Protein AF-A0A1N7HJS5-F1 (afdb_monomer)

Nearest PDB structures (foldseek):
  2gft-assembly1_A  TM=9.242E-01  e=2.967E-30  Bacillus licheniformis
  1ur4-assembly2_B  TM=9.180E-01  e=1.503E-29  Bacillus licheniformis
  1hjq-assembly1_A  TM=8.710E-01  e=4.395E-27  Mycothermus thermophilus
  4bf7-assembly1_A  TM=8.801E-01  e=1.876E-24  Aspergillus nidulans FGSC A4
  6q3r-assembly2_B  TM=8.706E-01  e=2.515E-23  Aspergillus aculeatus

Radius of gyration: 27.73 Å; Cα contacts (8 Å, |Δi|>4): 1074; chains: 1; bounding box: 94×99×69 Å

pLDDT: mean 88.09, std 19.54, range [30.0, 98.94]

Solvent-accessible surface area (backbone atoms only — not comparable to full-atom values): 27443 Å² total; per-residue (Å²): 132,90,79,89,84,88,83,88,83,90,86,88,84,91,79,93,80,78,90,72,79,73,76,71,67,80,73,73,74,64,38,49,16,27,40,40,47,37,76,75,43,78,55,96,55,29,34,32,35,40,39,36,41,36,29,54,30,79,64,36,72,60,47,36,42,33,38,50,45,82,49,68,41,40,82,75,48,60,42,69,32,51,69,49,73,60,85,42,40,37,41,35,30,47,31,98,86,61,20,63,35,46,57,77,28,70,49,65,33,37,33,34,31,36,34,60,100,50,76,70,80,67,79,60,45,24,52,73,85,41,62,43,67,58,48,63,52,59,78,83,79,84,81,89,79,91,82,88,85,89,87,89,89,87,88,88,89,85,90,90,84,88,85,89,76,89,70,82,73,80,77,70,75,47,36,78,41,28,27,31,27,48,54,59,43,62,54,35,51,78,69,64,61,58,32,21,41,75,88,64,50,76,47,58,62,68,60,47,45,39,75,36,44,36,47,28,35,34,33,57,35,24,68,68,26,81,57,70,54,38,18,64,71,47,47,52,58,50,40,50,58,44,44,74,72,70,35,41,37,31,40,32,32,33,59,8,35,52,85,35,39,75,91,37,35,50,42,26,80,95,44,63,88,53,50,59,76,53,43,26,52,49,39,19,51,53,40,25,50,53,46,39,52,26,41,75,73,74,39,54,49,52,26,38,30,60,38,34,28,31,60,53,34,41,40,48,75,55,16,36,50,54,96,86,42,36,64,51,34,29,49,38,49,38,23,31,42,50,18,41,39,71,54,37,71,83,35,41,36,31,44,33,25,68,35,26,52,32,57,67,58,41,47,53,47,55,47,39,35,47,77,67,66,42,70,74,51,31,45,30,24,33,46,36,53,72,80,32,45,51,67,67,45,30,23,50,27,45,33,48,54,28,71,75,68,74,31,50,28,28,34,63,30,28,65,47,36,32,34,54,64,57,84,62,96,25,69,45,78,67,55,54,60,52,60,36,91,97,29,44,29,27,52,64,24,25,14,53,46,53,47,48,53,48,51,42,37,20,74,32,57,19,34,24,45,17,38,46,37,38,70,44,33,54,47,91,52,52,24,74,39,50,91,39,26,60,76,51,34,38,35,55,21,37,30,14,46,21,43,80,81,24,38,38,42,79,52,53,60,46,72,92

Foldseek 3Di:
DDDDDDDDDDDDDDDDDDPPPPPPDPPPPFQQWEKEWEFPADDAFKTKIKIKIFGQDAKWQWKKKKFFFPAQKAWDFKAQWDWDDDGRMIITIGDPPFGTAHNRGMDMIMTMITGDPDGDDTFWMAMPNHTRPVGYDYDDDDDDDDDDDDDDDDDDDDDDDDDDDDDDDPPAQAAPQAEAAAQLVLVCVVLVAWAAEQVRHTDDVLVNQVVQPHQAYEQEAADAFLLPGNHLVNCLVVLVVCVVVNHAYEYEYACHNADHACVDAAHHPVCNPPALVVLLVVLLVVLLVSQLSCVVVVSHHLEYEQHEQQLQAHHPDRGGQDPLQNQSRLSSLQSNVVSSCVSPVNYFYEYEHQALQDLVSLCSVVVSNVVVVRDGAEYEYADECLVRNDLVSSLVNLLCCCVVVVHAYEHAEYWAFQALDDLDPAAASDNDQPSDPPAGNRLQSRLVVQVSSLVSSSNSRHNYYYYYNLQDAWDQQCARGSVRSRPRTYNCNRGHQAYNSNYGSPSHHRDD

InterPro domains:
  IPR001919 Carbohydrate-binding type-2 domain [PF00553] (33-132)
  IPR001919 Carbohydrate-binding type-2 domain [PS51173] (26-135)
  IPR001919 Carbohydrate-binding type-2 domain [SM00637] (33-132)
  IPR008965 CBM2/CBM3, carbohydrate-binding domain superfamily [SSF49384] (29-134)
  IPR011683 Glycosyl hydrolase family 53 [PF07745] (178-506)
  IPR011683 Glycosyl hydrolase family 53 [PTHR34983] (174-508)
  IPR012291 CBM2, carbohydrate-binding domain superfamily [G3DSA:2.60.40.290] (27-135)
  IPR017853 Glycoside hydrolase superfamily [SSF51445] (176-510)

Sequence (512 aa):
MKRRSLALPLCAAVLLAGAGAVAASPASAASGCSVTYAVSSEWPGGFGANVTIDNLGDPITSWTLTWSYPAGQQVTQAWNATVTQSGLQVTATNAGYNGSVGTGGSVSFGFNGSWSGSNPVPTAFTLNGTPCTGGVSGPPSPTPSPSPSAVSPTPSPSPARPSPSPSPSPTGKRLTMLGADVSTLQRAADLGAKYYDASGAQRDPLDILKGIGANYVRLRIWNNPVSGYNNKAKVLQYARTVKAKGLKLLVDFHYSDTWADPGKQYKPAAWASHGIGQLQTDVYNYTYDVCSSLKAQGTTPDSVQIGNEINVGMLWNDGKVVDNDFTNLSLLLKAGYNATKACNSGTQVIIHTADADSDANARWFYDGIRAKGVPWDITGLSYYCYWHGTMSTMAGVVADMKSRYGKDVILAETAYPYTTANADGTPNVISSSQPCSGYQATPAGQGANFTAVQNTARDAGAIGVFYWEPTWYAVPGNGWDPADINGSGDGWDNQAIFDRNGRLNPNVRWTP

Secondary structure (DSSP, 8-state):
----------------------------PPP-EEEEEEEEEEETTEEEEEEEEEE-SS-BSS-EEEEE-SS--EEEEEESEEEEEETTEEEEEE-TTS--B-TT-EEEEEEEEE-SS--PPP--EEETTEEP-S-EE-PPPPPPPPPPPP----------------PPP-------EEEEE-TTHHHHHHTT---B-TTS-B--HHHHHHHTT--EEEEEE-SS-TTS-SSHHHHHHHHHHHHHTT-EEEEEE--SSS--BTTB-BPPGGGTT--HHHHHHHHHHHHHHHHHHHHHTT---SEEEESSS-TTBSSBTTTB-BTTB-HHHHHHHHHHHHHHHHH-TTSEEEEEES-TT-HHHHHHHHHHHHHTT---SEEEEE--TTTS--HHHHHHHHHHHHHHH--EEEEEEE---S-SS-SSSSPPS---S-SBTTB-SSHHHHHHHHHHHHHHHHHHT-SEEEEE-TT----TT--S-TTSTTTS--TTGGGSSB-TTSBB-TT-----

Organism: NCBI:txid58117

Mean predicted aligned error: 14.7 Å

Structure (mmCIF, N/CA/C/O backbone):
data_AF-A0A1N7HJS5-F1
#
_entry.id   AF-A0A1N7HJS5-F1
#
loop_
_atom_site.group_PDB
_atom_site.id
_atom_site.type_symbol
_atom_site.label_atom_id
_atom_site.label_alt_id
_atom_site.label_comp_id
_atom_site.label_asym_id
_atom_site.label_entity_id
_atom_site.label_seq_id
_atom_site.pdbx_PDB_ins_code
_atom_site.Cartn_x
_atom_site.Cartn_y
_atom_site.Cartn_z
_atom_site.occupancy
_atom_site.B_iso_or_equiv
_atom_site.auth_seq_id
_atom_site.auth_comp_id
_atom_site.auth_asym_id
_atom_site.auth_atom_id
_atom_site.pdbx_PDB_model_num
ATOM 1 N N . MET A 1 1 ? -53.936 39.258 -39.320 1.00 35.69 1 MET A N 1
ATOM 2 C CA . MET A 1 1 ? -53.372 39.540 -40.661 1.00 35.69 1 MET A CA 1
ATOM 3 C C . MET A 1 1 ? -52.004 40.199 -40.493 1.00 35.69 1 MET A C 1
ATOM 5 O O . MET A 1 1 ? -51.911 41.079 -39.656 1.00 35.69 1 MET A O 1
ATOM 9 N N . LYS A 1 2 ? -50.986 39.704 -41.226 1.00 37.03 2 LYS A N 1
ATOM 10 C CA . LYS A 1 2 ? -49.783 40.372 -41.807 1.00 37.03 2 LYS A CA 1
ATOM 11 C C . LYS A 1 2 ? -49.481 41.808 -41.309 1.00 37.03 2 LYS A C 1
ATOM 13 O O . LYS A 1 2 ? -50.384 42.621 -41.329 1.00 37.03 2 LYS A O 1
ATOM 18 N N . ARG A 1 3 ? -48.263 42.283 -41.023 1.00 37.56 3 ARG A N 1
ATOM 19 C CA . ARG A 1 3 ? -46.878 42.001 -41.468 1.00 37.56 3 ARG A CA 1
ATOM 20 C C . ARG A 1 3 ? -45.988 42.969 -40.640 1.00 37.56 3 ARG A C 1
ATOM 22 O O . ARG A 1 3 ? -46.423 44.076 -40.370 1.00 37.56 3 ARG A O 1
ATOM 29 N N . ARG A 1 4 ? -44.847 42.527 -40.103 1.00 41.66 4 ARG A N 1
ATOM 30 C CA . ARG A 1 4 ? -43.474 42.863 -40.557 1.00 41.66 4 ARG A CA 1
ATOM 31 C C . ARG A 1 4 ? -43.069 44.358 -40.578 1.00 41.66 4 ARG A C 1
ATOM 33 O O . ARG A 1 4 ? -43.544 45.102 -41.423 1.00 41.66 4 ARG A O 1
ATOM 40 N N . SER A 1 5 ? -42.015 44.633 -39.794 1.00 39.75 5 SER A N 1
ATOM 41 C CA . SER A 1 5 ? -40.735 45.257 -40.202 1.00 39.75 5 SER A CA 1
ATOM 42 C C . SER A 1 5 ? -40.425 46.721 -39.844 1.00 39.75 5 SER A C 1
ATOM 44 O O . SER A 1 5 ? -41.084 47.633 -40.314 1.00 39.75 5 SER A O 1
ATOM 46 N N . LEU A 1 6 ? -39.288 46.841 -39.131 1.00 43.25 6 LEU A N 1
ATOM 47 C CA . LEU A 1 6 ? -38.184 47.821 -39.200 1.00 43.25 6 LEU A CA 1
ATOM 48 C C . LEU A 1 6 ? -38.475 49.332 -39.141 1.00 43.25 6 LEU A C 1
ATOM 50 O O . LEU A 1 6 ? -39.071 49.881 -40.056 1.00 43.25 6 LEU A O 1
ATOM 54 N N . ALA A 1 7 ? -37.827 50.020 -38.190 1.00 38.56 7 ALA A N 1
ATOM 55 C CA . ALA A 1 7 ? -36.654 50.881 -38.444 1.00 38.56 7 ALA A CA 1
ATOM 56 C C . ALA A 1 7 ? -36.236 51.647 -37.166 1.00 38.56 7 ALA A C 1
ATOM 58 O O . ALA A 1 7 ? -37.080 52.176 -36.450 1.00 38.56 7 ALA A O 1
ATOM 59 N N . LEU A 1 8 ? -34.926 51.715 -36.906 1.00 41.25 8 LEU A N 1
ATOM 60 C CA . LEU A 1 8 ? -34.287 52.714 -36.032 1.00 41.25 8 LEU A CA 1
ATOM 61 C C . LEU A 1 8 ? -34.272 54.082 -36.753 1.00 41.25 8 LEU A C 1
ATOM 63 O O . LEU A 1 8 ? -34.197 54.085 -37.985 1.00 41.25 8 LEU A O 1
ATOM 67 N N . PRO A 1 9 ? -34.277 55.228 -36.036 1.00 50.03 9 PRO A N 1
ATOM 68 C CA . PRO A 1 9 ? -32.987 55.868 -35.730 1.00 50.03 9 PRO A CA 1
ATOM 69 C C . PRO A 1 9 ? -32.887 56.670 -34.408 1.00 50.03 9 PRO A C 1
ATOM 71 O O . PRO A 1 9 ? -33.843 57.246 -33.904 1.00 50.03 9 PRO A O 1
ATOM 74 N N . LEU A 1 10 ? -31.650 56.677 -33.900 1.00 42.19 10 LEU A N 1
ATOM 75 C CA . LEU A 1 10 ? -30.873 57.733 -33.227 1.00 42.19 10 LEU A CA 1
ATOM 76 C C . LEU A 1 10 ? -31.572 59.059 -32.826 1.00 42.19 10 LEU A C 1
ATOM 78 O O . LEU A 1 10 ? -32.040 59.785 -33.696 1.00 42.19 10 LEU A O 1
ATOM 82 N N . CYS A 1 11 ? -31.474 59.449 -31.544 1.00 36.16 11 CYS A N 1
ATOM 83 C CA . CYS A 1 11 ? -30.924 60.750 -31.107 1.00 36.16 11 CYS A CA 1
ATOM 84 C C . CYS A 1 11 ? -30.867 60.883 -29.572 1.00 36.16 11 CYS A C 1
ATOM 86 O O . CYS A 1 11 ? -31.701 60.358 -28.841 1.00 36.16 11 CYS A O 1
ATOM 88 N N . ALA A 1 12 ? -29.823 61.572 -29.117 1.00 39.62 12 ALA A N 1
ATOM 89 C CA . ALA A 1 12 ? -29.334 61.677 -27.750 1.00 39.62 12 ALA A CA 1
ATOM 90 C C . ALA A 1 12 ? -30.138 62.626 -26.843 1.00 39.62 12 ALA A C 1
ATOM 92 O O . ALA A 1 12 ? -30.645 63.643 -27.306 1.00 39.62 12 ALA A O 1
ATOM 93 N N . ALA A 1 13 ? -30.110 62.370 -25.531 1.00 38.28 13 ALA A N 1
ATOM 94 C CA . ALA A 1 13 ? -30.158 63.417 -24.509 1.00 38.28 13 ALA A CA 1
ATOM 95 C C . ALA A 1 13 ? -29.511 62.918 -23.207 1.00 38.28 13 ALA A C 1
ATOM 97 O O . ALA A 1 13 ? -29.964 61.962 -22.582 1.00 38.28 13 ALA A O 1
ATOM 98 N N . VAL A 1 14 ? -28.419 63.582 -22.838 1.00 43.09 14 VAL A N 1
ATOM 99 C CA . VAL A 1 14 ? -27.674 63.436 -21.587 1.00 43.09 14 VAL A CA 1
ATOM 100 C C . VAL A 1 14 ? -28.435 64.167 -20.478 1.00 43.09 14 VAL A C 1
ATOM 102 O O . VAL A 1 14 ? -28.758 65.341 -20.636 1.00 43.09 14 VAL A O 1
ATOM 105 N N . LEU A 1 15 ? -28.661 63.505 -19.341 1.00 39.53 15 LEU A N 1
ATOM 106 C CA . LEU A 1 15 ? -28.997 64.148 -18.069 1.00 39.53 15 LEU A CA 1
ATOM 107 C C . LEU A 1 15 ? -27.988 63.681 -17.016 1.00 39.53 15 LEU A C 1
ATOM 109 O O . LEU A 1 15 ? -27.919 62.501 -16.679 1.00 39.53 15 LEU A O 1
ATOM 113 N N . LEU A 1 16 ? -27.175 64.631 -16.547 1.00 42.41 16 LEU A N 1
ATOM 114 C CA . LEU A 1 16 ? -26.242 64.467 -15.439 1.00 42.41 16 LEU A CA 1
ATOM 115 C C . LEU A 1 16 ? -27.006 64.251 -14.127 1.00 42.41 16 LEU A C 1
ATOM 117 O O . LEU A 1 16 ? -27.816 65.093 -13.744 1.00 42.41 16 LEU A O 1
ATOM 121 N N . ALA A 1 17 ? -26.656 63.199 -13.388 1.00 40.28 17 ALA A N 1
ATOM 122 C CA . ALA A 1 17 ? -26.934 63.101 -11.961 1.00 40.28 17 ALA A CA 1
ATOM 123 C C . ALA A 1 17 ? -25.809 62.328 -11.247 1.00 40.28 17 ALA A C 1
ATOM 125 O O . ALA A 1 17 ? -25.639 61.131 -11.446 1.00 40.28 17 ALA A O 1
ATOM 126 N N . GLY A 1 18 ? -25.057 63.048 -10.407 1.00 40.94 18 GLY A N 1
ATOM 127 C CA . GLY A 1 18 ? -24.428 62.519 -9.193 1.00 40.94 18 GLY A CA 1
ATOM 128 C C . GLY A 1 18 ? -23.206 61.611 -9.340 1.00 40.94 18 GLY A C 1
ATOM 129 O O . GLY A 1 18 ? -23.278 60.435 -9.003 1.00 40.94 18 GLY A O 1
ATOM 130 N N . ALA A 1 19 ? -22.041 62.170 -9.677 1.00 40.31 19 ALA A N 1
ATOM 131 C CA . ALA A 1 19 ? -20.768 61.551 -9.300 1.00 40.31 19 ALA A CA 1
ATOM 132 C C . ALA A 1 19 ? -20.481 61.839 -7.814 1.00 40.31 19 ALA A C 1
ATOM 134 O O . ALA A 1 19 ? -19.679 62.703 -7.467 1.00 40.31 19 ALA A O 1
ATOM 135 N N . GLY A 1 20 ? -21.176 61.130 -6.924 1.00 39.06 20 GLY A N 1
ATOM 136 C CA . GLY A 1 20 ? -20.681 60.923 -5.570 1.00 39.06 20 GLY A CA 1
ATOM 137 C C . GLY A 1 20 ? -19.520 59.945 -5.662 1.00 39.06 20 GLY A C 1
ATOM 138 O O . GLY A 1 20 ? -19.738 58.756 -5.877 1.00 39.06 20 GLY A O 1
ATOM 139 N N . ALA A 1 21 ? -18.288 60.440 -5.548 1.00 40.47 21 ALA A N 1
ATOM 140 C CA . ALA A 1 21 ? -17.134 59.582 -5.346 1.00 40.47 21 ALA A CA 1
ATOM 141 C C . ALA A 1 21 ? -17.286 58.911 -3.975 1.00 40.47 21 ALA A C 1
ATOM 143 O O . ALA A 1 21 ? -16.853 59.436 -2.951 1.00 40.47 21 ALA A O 1
ATOM 144 N N . VAL A 1 22 ? -17.926 57.742 -3.947 1.00 37.72 22 VAL A N 1
ATOM 145 C CA . VAL A 1 22 ? -17.601 56.737 -2.943 1.00 37.72 22 VAL A CA 1
ATOM 146 C C . VAL A 1 22 ? -16.125 56.445 -3.156 1.00 37.72 22 VAL A C 1
ATOM 148 O O . VAL A 1 22 ? -15.743 55.812 -4.138 1.00 37.72 22 VAL A O 1
ATOM 151 N N . ALA A 1 23 ? -15.285 56.979 -2.272 1.00 38.28 23 ALA A N 1
ATOM 152 C CA . ALA A 1 23 ? -13.954 56.445 -2.088 1.00 38.28 23 ALA A CA 1
ATOM 153 C C . ALA A 1 23 ? -14.161 54.971 -1.743 1.00 38.28 23 ALA A C 1
ATOM 155 O O . ALA A 1 23 ? -14.553 54.639 -0.623 1.00 38.28 23 ALA A O 1
ATOM 156 N N . ALA A 1 24 ? -13.998 54.097 -2.738 1.00 35.41 24 ALA A N 1
ATOM 157 C CA . ALA A 1 24 ? -13.849 52.686 -2.477 1.00 35.41 24 ALA A CA 1
ATOM 158 C C . ALA A 1 24 ? -12.693 52.597 -1.485 1.00 35.41 24 ALA A C 1
ATOM 160 O O . ALA A 1 24 ? -11.570 53.009 -1.790 1.00 35.41 24 ALA A O 1
ATOM 161 N N . SER A 1 25 ? -12.983 52.134 -0.269 1.00 33.34 25 SER A N 1
ATOM 162 C CA . SER A 1 25 ? -11.935 51.624 0.604 1.00 33.34 25 SER A CA 1
ATOM 163 C C . SER A 1 25 ? -11.061 50.708 -0.254 1.00 33.34 25 SER A C 1
ATOM 165 O O . SER A 1 25 ? -11.628 50.010 -1.105 1.00 33.34 25 SER A O 1
ATOM 167 N N . PRO A 1 26 ? -9.722 50.718 -0.113 1.00 32.84 26 PRO A N 1
ATOM 168 C CA . PRO A 1 26 ? -8.912 49.741 -0.821 1.00 32.84 26 PRO A CA 1
ATOM 169 C C . PRO A 1 26 ? -9.547 48.385 -0.532 1.00 32.84 26 PRO A C 1
ATOM 171 O O . PRO A 1 26 ? -9.715 48.022 0.633 1.00 32.84 26 PRO A O 1
ATOM 174 N N . ALA A 1 27 ? -10.018 47.707 -1.581 1.00 33.16 27 ALA A N 1
ATOM 175 C CA . ALA A 1 27 ? -10.440 46.332 -1.444 1.00 33.16 27 ALA A CA 1
ATOM 176 C C . ALA A 1 27 ? -9.226 45.637 -0.837 1.00 33.16 27 ALA A C 1
ATOM 178 O O . ALA A 1 27 ? -8.164 45.630 -1.462 1.00 33.16 27 ALA A O 1
ATOM 179 N N . SER A 1 28 ? -9.335 45.176 0.413 1.00 38.41 28 SER A N 1
ATOM 180 C CA . SER A 1 28 ? -8.320 44.303 0.985 1.00 38.41 28 SER A CA 1
ATOM 181 C C . SER A 1 28 ? -8.108 43.219 -0.053 1.00 38.41 28 SER A C 1
ATOM 183 O O . SER A 1 28 ? -9.059 42.506 -0.375 1.00 38.41 28 SER A O 1
ATOM 185 N N . ALA A 1 29 ? -6.917 43.180 -0.657 1.00 39.22 29 ALA A N 1
ATOM 186 C CA . ALA A 1 29 ? -6.579 42.136 -1.603 1.00 39.22 29 ALA A CA 1
ATOM 187 C C . ALA A 1 29 ? -6.913 40.820 -0.902 1.00 39.22 29 ALA A C 1
ATOM 189 O O . ALA A 1 29 ? -6.417 40.580 0.205 1.00 39.22 29 ALA A O 1
ATOM 190 N N . ALA A 1 30 ? -7.835 40.046 -1.480 1.00 46.09 30 ALA A N 1
ATOM 191 C CA . ALA A 1 30 ? -8.170 38.734 -0.957 1.00 46.09 30 ALA A CA 1
ATOM 192 C C . ALA A 1 30 ? -6.853 37.985 -0.747 1.00 46.09 30 ALA A C 1
ATOM 194 O O . ALA A 1 30 ? -5.953 38.078 -1.587 1.00 46.09 30 ALA A O 1
ATOM 195 N N . SER A 1 31 ? -6.702 37.346 0.413 1.00 58.06 31 SER A N 1
ATOM 196 C CA . SER A 1 31 ? -5.483 36.637 0.782 1.00 58.06 31 SER A CA 1
ATOM 197 C C . SER A 1 31 ? -5.066 35.756 -0.394 1.00 58.06 31 SER A C 1
ATOM 199 O O . SER A 1 31 ? -5.843 34.907 -0.806 1.00 58.06 31 SER A O 1
ATOM 201 N N . GLY A 1 32 ? -3.892 35.979 -0.991 1.00 74.12 32 GLY A N 1
ATOM 202 C CA . GLY A 1 32 ? -3.521 35.236 -2.205 1.00 74.12 32 GLY A CA 1
ATOM 203 C C . GLY A 1 32 ? -3.331 33.743 -1.921 1.00 74.12 32 GLY A C 1
ATOM 204 O O . GLY A 1 32 ? -3.693 32.887 -2.721 1.00 74.12 32 GLY A O 1
ATOM 205 N N . CYS A 1 33 ? -2.786 33.434 -0.744 1.00 89.19 33 CYS A N 1
ATOM 206 C CA . CYS A 1 33 ? -2.496 32.086 -0.271 1.00 89.19 33 CYS A CA 1
ATOM 207 C C . CYS A 1 33 ? -2.129 32.085 1.215 1.00 89.19 33 CYS A C 1
ATOM 209 O O . CYS A 1 33 ? -1.743 33.121 1.769 1.00 89.19 33 CYS A O 1
ATOM 211 N N . SER A 1 34 ? -2.206 30.908 1.831 1.00 91.69 34 SER A N 1
ATOM 212 C CA . SER A 1 34 ? -1.539 30.563 3.091 1.00 91.69 34 SER A CA 1
ATOM 213 C C . SER A 1 34 ? -0.504 29.470 2.821 1.00 91.69 34 SER A C 1
ATOM 215 O O . SER A 1 34 ? -0.711 28.639 1.935 1.00 91.69 34 SER A O 1
ATOM 217 N N . VAL A 1 35 ? 0.621 29.482 3.543 1.00 94.19 35 VAL A N 1
ATOM 218 C CA . VAL A 1 35 ? 1.664 28.455 3.396 1.00 94.19 35 VAL A CA 1
ATOM 219 C C . VAL A 1 35 ? 2.022 27.872 4.750 1.00 94.19 35 VAL A C 1
ATOM 221 O O . VAL A 1 35 ? 2.467 28.577 5.654 1.00 94.19 35 VAL A O 1
ATOM 224 N N . THR A 1 36 ? 1.899 26.557 4.868 1.00 92.25 36 THR A N 1
ATOM 225 C CA . THR A 1 36 ? 2.429 25.809 6.007 1.00 92.25 36 THR A CA 1
ATOM 226 C C . THR A 1 36 ? 3.752 25.184 5.602 1.00 92.25 36 THR A C 1
ATOM 228 O O . THR A 1 36 ? 3.788 24.394 4.663 1.00 92.25 36 THR A O 1
ATOM 231 N N . TYR A 1 37 ? 4.828 25.519 6.314 1.00 92.94 37 TYR A N 1
ATOM 232 C CA . TYR A 1 37 ? 6.147 24.917 6.128 1.00 92.94 37 TYR A CA 1
ATOM 233 C C . TYR A 1 37 ? 6.520 24.177 7.409 1.00 92.94 37 TYR A C 1
ATOM 235 O O . TYR A 1 37 ? 6.749 24.791 8.452 1.00 92.94 37 TYR A O 1
ATOM 243 N N . ALA A 1 38 ? 6.599 22.854 7.334 1.00 88.50 38 ALA A N 1
ATOM 244 C CA . ALA A 1 38 ? 6.913 22.005 8.473 1.00 88.50 38 ALA A CA 1
ATOM 245 C C . ALA A 1 38 ? 8.212 21.245 8.215 1.00 88.50 38 ALA A C 1
ATOM 247 O O . ALA A 1 38 ? 8.280 20.442 7.288 1.00 88.50 38 ALA A O 1
ATOM 248 N N . VAL A 1 39 ? 9.226 21.459 9.058 1.00 90.56 39 VAL A N 1
ATOM 249 C CA . VAL A 1 39 ? 10.395 20.572 9.110 1.00 90.56 39 VAL A CA 1
ATOM 250 C C . VAL A 1 39 ? 9.928 19.256 9.731 1.00 90.56 39 VAL A C 1
ATOM 252 O O . VAL A 1 39 ? 9.672 19.187 10.930 1.00 90.56 39 VAL A O 1
ATOM 255 N N . SER A 1 40 ? 9.741 18.232 8.900 1.00 83.31 40 SER A N 1
ATOM 256 C CA . SER A 1 40 ? 9.214 16.925 9.309 1.00 83.31 40 SER A CA 1
ATOM 257 C C . SER A 1 40 ? 10.263 16.062 10.007 1.00 83.31 40 SER A C 1
ATOM 259 O O . SER A 1 40 ? 9.923 15.179 10.786 1.00 83.31 40 SER A O 1
ATOM 261 N N . SER A 1 41 ? 11.541 16.320 9.732 1.00 79.31 41 SER A N 1
ATOM 262 C CA . SER A 1 41 ? 12.684 15.608 10.307 1.00 79.31 41 SER A CA 1
ATOM 263 C C . SER A 1 41 ? 13.942 16.466 10.189 1.00 79.31 41 SER A C 1
ATOM 265 O O . SER A 1 41 ? 14.122 17.129 9.172 1.00 79.31 41 SER A O 1
ATOM 267 N N . GLU A 1 42 ? 14.840 16.431 11.172 1.00 84.56 42 GLU A N 1
ATOM 268 C CA . GLU A 1 42 ? 16.122 17.148 11.137 1.00 84.56 42 GLU A CA 1
ATOM 269 C C . GLU A 1 42 ? 17.238 16.256 11.704 1.00 84.56 42 GLU A C 1
ATOM 271 O O . GLU A 1 42 ? 17.033 15.527 12.673 1.00 84.56 42 GLU A O 1
ATOM 276 N N . TRP A 1 43 ? 18.416 16.287 11.083 1.00 87.44 43 TRP A N 1
ATOM 277 C CA . TRP A 1 43 ? 19.612 15.541 11.481 1.00 87.44 43 TRP A CA 1
ATOM 278 C C . TRP A 1 43 ? 20.870 16.400 11.268 1.00 87.44 43 TRP A C 1
ATOM 280 O O . TRP A 1 43 ? 20.797 17.462 10.644 1.00 87.44 43 TRP A O 1
ATOM 290 N N . PRO A 1 44 ? 22.053 15.986 11.765 1.00 89.38 44 PRO A N 1
ATOM 291 C CA . PRO A 1 44 ? 23.278 16.750 11.550 1.00 89.38 44 PRO A CA 1
ATOM 292 C C . PRO A 1 44 ? 23.556 16.974 10.058 1.00 89.38 44 PRO A C 1
ATOM 294 O O . PRO A 1 44 ? 23.843 16.033 9.319 1.00 89.38 44 PRO A O 1
ATOM 297 N N . GLY A 1 45 ? 23.464 18.232 9.624 1.00 86.12 45 GLY A N 1
ATOM 298 C CA . GLY A 1 45 ? 23.722 18.642 8.245 1.00 86.12 45 GLY A CA 1
ATOM 299 C C . GLY A 1 45 ? 22.549 18.479 7.274 1.00 86.12 45 GLY A C 1
ATOM 300 O O . GLY A 1 45 ? 22.717 18.803 6.098 1.00 86.12 45 GLY A O 1
ATOM 301 N N . GLY A 1 46 ? 21.372 18.019 7.713 1.00 90.62 46 GLY A N 1
ATOM 302 C CA . GLY A 1 46 ? 20.218 17.883 6.825 1.00 90.62 46 GLY A CA 1
ATOM 303 C C . GLY A 1 46 ? 18.858 17.845 7.503 1.00 90.62 46 GLY A C 1
ATOM 304 O O . GLY A 1 46 ? 18.739 17.838 8.725 1.00 90.62 46 GLY A O 1
ATOM 305 N N . PHE A 1 47 ? 17.820 17.915 6.683 1.00 95.69 47 PHE A N 1
ATOM 306 C CA . PHE A 1 47 ? 16.436 17.975 7.120 1.00 95.69 47 PHE A CA 1
ATOM 307 C C . PHE A 1 47 ? 15.485 17.534 6.005 1.00 95.69 47 PHE A C 1
ATOM 309 O O . PHE A 1 47 ? 15.828 17.584 4.826 1.00 95.69 47 PHE A O 1
ATOM 316 N N . GLY A 1 48 ? 14.282 17.131 6.393 1.00 93.31 48 GLY A N 1
ATOM 317 C CA . GLY A 1 48 ? 13.130 16.940 5.520 1.00 93.31 48 GLY A CA 1
ATOM 318 C C . GLY A 1 48 ? 12.074 17.990 5.852 1.00 93.31 48 GLY A C 1
ATOM 319 O O . GLY A 1 48 ? 11.897 18.334 7.024 1.00 93.31 48 GLY A O 1
ATOM 320 N N . ALA A 1 49 ? 11.398 18.524 4.839 1.00 94.69 49 ALA A N 1
ATOM 321 C CA . ALA A 1 49 ? 10.328 19.494 5.005 1.00 94.69 49 ALA A CA 1
ATOM 322 C C . ALA A 1 49 ? 9.124 19.169 4.117 1.00 94.69 49 ALA A C 1
ATOM 324 O O . ALA A 1 49 ? 9.273 18.774 2.961 1.00 94.69 49 ALA A O 1
ATOM 325 N N . ASN A 1 50 ? 7.932 19.397 4.662 1.00 93.62 50 ASN A N 1
ATOM 326 C CA . ASN A 1 50 ? 6.665 19.368 3.945 1.00 93.62 50 ASN A CA 1
ATOM 327 C C . ASN A 1 50 ? 6.118 20.791 3.835 1.00 93.62 50 ASN A C 1
ATOM 329 O O . ASN A 1 50 ? 6.100 21.539 4.816 1.00 93.62 50 ASN A O 1
ATOM 333 N N . VAL A 1 51 ? 5.656 21.148 2.642 1.00 97.12 51 VAL A N 1
ATOM 334 C CA . VAL A 1 51 ? 5.079 22.452 2.329 1.00 97.12 51 VAL A CA 1
ATOM 335 C C . VAL A 1 51 ? 3.663 22.254 1.813 1.00 97.12 51 VAL A C 1
ATOM 337 O O . VAL A 1 51 ? 3.454 21.535 0.839 1.00 97.12 51 VAL A O 1
ATOM 340 N N . THR A 1 52 ? 2.699 22.916 2.444 1.00 95.62 52 THR A N 1
ATOM 341 C CA . THR A 1 52 ? 1.302 22.971 1.995 1.00 95.62 52 THR A CA 1
ATOM 342 C C . THR A 1 52 ? 0.964 24.396 1.594 1.00 95.62 52 THR A C 1
ATOM 344 O O . THR A 1 52 ? 1.236 25.329 2.346 1.00 95.62 52 THR A O 1
ATOM 347 N N . ILE A 1 53 ? 0.373 24.550 0.415 1.00 96.62 53 ILE A N 1
ATOM 348 C CA . ILE A 1 53 ? -0.137 25.804 -0.129 1.00 96.62 53 ILE A CA 1
ATOM 349 C C . ILE A 1 53 ? -1.658 25.722 -0.088 1.00 96.62 53 ILE A C 1
ATOM 351 O O . ILE A 1 53 ? -2.236 24.881 -0.774 1.00 96.62 53 ILE A O 1
ATOM 355 N N . ASP A 1 54 ? -2.299 26.610 0.662 1.00 91.50 54 ASP A N 1
ATOM 356 C CA . ASP A 1 54 ? -3.746 26.806 0.615 1.00 91.50 54 ASP A CA 1
ATOM 357 C C . ASP A 1 54 ? -4.039 27.997 -0.301 1.00 91.50 54 ASP A C 1
ATOM 359 O O . ASP A 1 54 ? -3.611 29.123 -0.025 1.00 91.50 54 ASP A O 1
ATOM 363 N N . ASN A 1 55 ? -4.747 27.765 -1.408 1.00 92.81 55 ASN A N 1
ATOM 364 C CA . ASN A 1 55 ? -5.152 28.826 -2.321 1.00 92.81 55 ASN A CA 1
ATOM 365 C C . ASN A 1 55 ? -6.355 29.567 -1.734 1.00 92.81 55 ASN A C 1
ATOM 367 O O . ASN A 1 55 ? -7.456 29.028 -1.670 1.00 92.81 55 ASN A O 1
ATOM 371 N N . LEU A 1 56 ? -6.152 30.812 -1.318 1.00 88.94 56 LEU A N 1
ATOM 372 C CA . LEU A 1 56 ? -7.206 31.650 -0.743 1.00 88.94 56 LEU A CA 1
ATOM 373 C C . LEU A 1 56 ? -7.762 32.669 -1.760 1.00 88.94 56 LEU A C 1
ATOM 375 O O . LEU A 1 56 ? -8.732 33.364 -1.455 1.00 88.94 56 LEU A O 1
ATOM 379 N N . GLY A 1 57 ? -7.172 32.728 -2.960 1.00 85.44 57 GLY A N 1
ATOM 380 C CA . GLY A 1 57 ? -7.582 33.589 -4.066 1.00 85.44 57 GLY A CA 1
ATOM 381 C C . GLY A 1 57 ? -8.352 32.846 -5.161 1.00 85.44 57 GLY A C 1
ATOM 382 O O . GLY A 1 57 ? -8.957 31.796 -4.929 1.00 85.44 57 GLY A O 1
ATOM 383 N N . ASP A 1 58 ? -8.340 33.403 -6.373 1.00 87.69 58 ASP A N 1
ATOM 384 C CA . ASP A 1 58 ? -8.989 32.802 -7.543 1.00 87.69 58 ASP A CA 1
ATOM 385 C C . ASP A 1 58 ? -8.409 31.410 -7.868 1.00 87.69 58 ASP A C 1
ATOM 387 O O . ASP A 1 58 ? -7.236 31.143 -7.583 1.00 87.69 58 ASP A O 1
ATOM 391 N N . PRO A 1 59 ? -9.189 30.501 -8.484 1.00 88.56 59 PRO A N 1
ATOM 392 C CA . PRO A 1 59 ? -8.688 29.198 -8.905 1.00 88.56 59 PRO A CA 1
ATOM 393 C C . PRO A 1 59 ? -7.475 29.335 -9.832 1.00 88.56 59 PRO A C 1
ATOM 395 O O . PRO A 1 59 ? -7.505 30.091 -10.802 1.00 88.56 59 PRO A O 1
ATOM 398 N N . ILE A 1 60 ? -6.427 28.558 -9.568 1.00 92.44 60 ILE A N 1
ATOM 399 C CA . ILE A 1 60 ? -5.210 28.517 -10.387 1.00 92.44 60 ILE A CA 1
ATOM 400 C C . ILE A 1 60 ? -5.108 27.175 -11.108 1.00 92.44 60 ILE A C 1
ATOM 402 O O . ILE A 1 60 ? -5.514 26.149 -10.572 1.00 92.44 60 ILE A O 1
ATOM 406 N N . THR A 1 61 ? -4.561 27.172 -12.324 1.00 91.06 61 THR A N 1
ATOM 407 C CA . THR A 1 61 ? -4.328 25.954 -13.131 1.00 91.06 61 THR A CA 1
ATOM 408 C C . THR A 1 61 ? -2.883 25.455 -13.060 1.00 91.06 61 THR A C 1
ATOM 410 O O . THR A 1 61 ? -2.584 24.340 -13.482 1.00 91.06 61 THR A O 1
ATOM 413 N N . SER A 1 62 ? -1.986 26.291 -12.539 1.00 91.88 62 SER A N 1
ATOM 414 C CA . SER A 1 62 ? -0.582 26.000 -12.257 1.00 91.88 62 SER A CA 1
ATOM 415 C C . SER A 1 62 ? -0.125 26.844 -11.074 1.00 91.88 62 SER A C 1
ATOM 417 O O . SER A 1 62 ? -0.644 27.946 -10.855 1.00 91.88 62 SER A O 1
ATOM 419 N N . TRP A 1 63 ? 0.894 26.380 -10.359 1.00 96.62 63 TRP A N 1
ATOM 420 C CA . TRP A 1 63 ? 1.469 27.130 -9.251 1.00 96.62 63 TRP A CA 1
ATOM 421 C C . TRP A 1 63 ? 2.993 27.131 -9.283 1.00 96.62 63 TRP A C 1
ATOM 423 O O . TRP A 1 63 ? 3.644 26.140 -9.610 1.00 96.62 63 TRP A O 1
ATOM 433 N N . THR A 1 64 ? 3.539 28.279 -8.899 1.00 97.56 64 THR A N 1
ATOM 434 C CA . THR A 1 64 ? 4.950 28.514 -8.621 1.00 97.56 64 THR A CA 1
ATOM 435 C C . THR A 1 64 ? 5.043 29.132 -7.235 1.00 97.56 64 THR A C 1
ATOM 437 O O . THR A 1 64 ? 4.586 30.258 -7.037 1.00 97.56 64 THR A O 1
ATOM 440 N N . LEU A 1 65 ? 5.618 28.414 -6.277 1.00 97.94 65 LEU A N 1
ATOM 441 C CA . LEU A 1 65 ? 5.900 28.920 -4.941 1.00 97.94 65 LEU A CA 1
ATOM 442 C C . LEU A 1 65 ? 7.368 29.333 -4.852 1.00 97.94 65 LEU A C 1
ATOM 444 O O . LEU A 1 65 ? 8.252 28.556 -5.208 1.00 97.94 65 LEU A O 1
ATOM 448 N N . THR A 1 66 ? 7.646 30.530 -4.344 1.00 97.94 66 THR A N 1
ATOM 449 C CA . THR A 1 66 ? 9.021 30.980 -4.094 1.00 97.94 66 THR A CA 1
ATOM 450 C C . THR A 1 66 ? 9.214 31.431 -2.655 1.00 97.94 66 THR A C 1
ATOM 452 O O . THR A 1 66 ? 8.310 32.010 -2.048 1.00 97.94 66 THR A O 1
ATOM 455 N N . TRP A 1 67 ? 10.402 31.165 -2.114 1.00 97.38 67 TRP A N 1
ATOM 456 C CA . TRP A 1 67 ? 10.850 31.646 -0.806 1.00 97.38 67 TRP A CA 1
ATOM 457 C C . TRP A 1 67 ? 12.370 31.808 -0.787 1.00 97.38 67 TRP A C 1
ATOM 459 O O . TRP A 1 67 ? 13.067 31.361 -1.698 1.00 97.38 67 TRP A O 1
ATOM 469 N N . SER A 1 68 ? 12.885 32.436 0.268 1.00 96.19 68 SER A N 1
ATOM 470 C CA . SER A 1 68 ? 14.324 32.565 0.501 1.00 96.19 68 SER A CA 1
ATOM 471 C C . SER A 1 68 ? 14.715 31.898 1.812 1.00 96.19 68 SER A C 1
ATOM 473 O O . SER A 1 68 ? 14.064 32.106 2.837 1.00 96.19 68 SER A O 1
ATOM 475 N N . TYR A 1 69 ? 15.795 31.122 1.797 1.00 95.50 69 TYR A N 1
ATOM 476 C CA . TYR A 1 69 ? 16.352 30.535 3.008 1.00 95.50 69 TYR A CA 1
ATOM 477 C C . TYR A 1 69 ? 17.108 31.563 3.855 1.00 95.50 69 TYR A C 1
ATOM 479 O O . TYR A 1 69 ? 17.928 32.303 3.304 1.00 95.50 69 TYR A O 1
ATOM 487 N N . PRO A 1 70 ? 16.907 31.598 5.189 1.00 88.44 70 PRO A N 1
ATOM 488 C CA . PRO A 1 70 ? 17.557 32.600 6.034 1.00 88.44 70 PRO A CA 1
ATOM 489 C C . PRO A 1 70 ? 19.021 32.279 6.366 1.00 88.44 70 PRO A C 1
ATOM 491 O O . PRO A 1 70 ? 19.772 33.192 6.697 1.00 88.44 70 PRO A O 1
ATOM 494 N N . ALA A 1 71 ? 19.429 31.004 6.319 1.00 90.88 71 ALA A N 1
ATOM 495 C CA . ALA A 1 71 ? 20.718 30.549 6.850 1.00 90.88 71 ALA A CA 1
ATOM 496 C C . ALA A 1 71 ? 21.481 29.612 5.896 1.00 90.88 71 ALA A C 1
ATOM 498 O O . ALA A 1 71 ? 22.210 28.723 6.330 1.00 90.88 71 ALA A O 1
ATOM 499 N N . GLY A 1 72 ? 21.326 29.810 4.583 1.00 87.56 72 GLY A N 1
ATOM 500 C CA . GLY A 1 72 ? 22.117 29.091 3.578 1.00 87.56 72 GLY A CA 1
ATOM 501 C C . GLY A 1 72 ? 21.703 27.639 3.343 1.00 87.56 72 GLY A C 1
ATOM 502 O O . GLY A 1 72 ? 22.459 26.903 2.707 1.00 87.56 72 GLY A O 1
ATOM 503 N N . GLN A 1 73 ? 20.522 27.227 3.814 1.00 96.94 73 GLN A N 1
ATOM 504 C CA . GLN A 1 73 ? 20.003 25.888 3.542 1.00 96.94 73 GLN A CA 1
ATOM 505 C C . GLN A 1 73 ? 19.909 25.620 2.033 1.00 96.94 73 GLN A C 1
ATOM 507 O O . GLN A 1 73 ? 19.701 26.542 1.244 1.00 96.94 73 GLN A O 1
ATOM 512 N N . GLN A 1 74 ? 20.081 24.363 1.627 1.00 96.06 74 GLN A N 1
ATOM 513 C CA . GLN A 1 74 ? 20.026 23.932 0.227 1.00 96.06 74 GLN A CA 1
ATOM 514 C C . GLN A 1 74 ? 19.030 22.794 0.069 1.00 96.06 74 GLN A C 1
ATOM 516 O O . GLN A 1 74 ? 19.105 21.826 0.816 1.00 96.06 74 GLN A O 1
ATOM 521 N N . VAL A 1 75 ? 18.128 22.871 -0.903 1.00 95.81 75 VAL A N 1
ATOM 522 C CA . VAL A 1 75 ? 17.283 21.739 -1.298 1.00 95.81 75 VAL A CA 1
ATOM 523 C C . VAL A 1 75 ? 18.135 20.732 -2.068 1.00 95.81 75 VAL A C 1
ATOM 525 O O . VAL A 1 75 ? 18.842 21.099 -3.003 1.00 95.81 75 VAL A O 1
ATOM 528 N N . THR A 1 76 ? 18.069 19.459 -1.683 1.00 92.19 76 THR A N 1
ATOM 52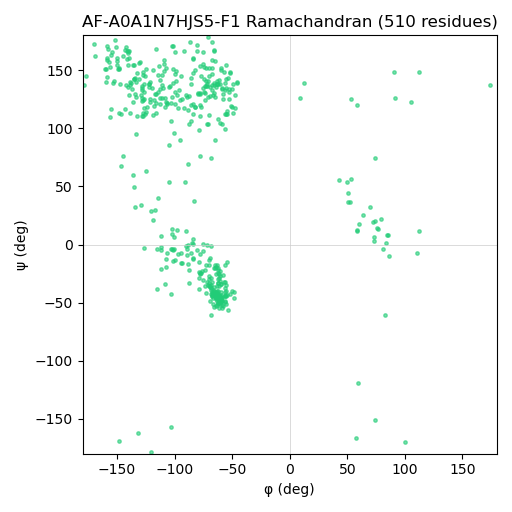9 C CA . THR A 1 76 ? 18.848 18.373 -2.301 1.00 92.19 76 THR A CA 1
ATOM 530 C C . THR A 1 76 ? 17.987 17.435 -3.141 1.00 92.19 76 THR A C 1
ATOM 532 O O . THR A 1 76 ? 18.443 16.948 -4.172 1.00 92.19 76 THR A O 1
ATOM 535 N N . GLN A 1 77 ? 16.739 17.197 -2.737 1.00 90.19 77 GLN A N 1
ATOM 536 C CA . GLN A 1 77 ? 15.786 16.350 -3.456 1.00 90.19 77 GLN A CA 1
ATOM 537 C C . GLN A 1 77 ? 14.365 16.799 -3.127 1.00 90.19 77 GLN A C 1
ATOM 539 O O . GLN A 1 77 ? 14.082 17.057 -1.967 1.00 90.19 77 GLN A O 1
ATOM 544 N N . ALA A 1 78 ? 13.462 16.835 -4.105 1.00 91.88 78 ALA A N 1
ATOM 545 C CA . ALA A 1 78 ? 12.057 17.180 -3.894 1.00 91.88 7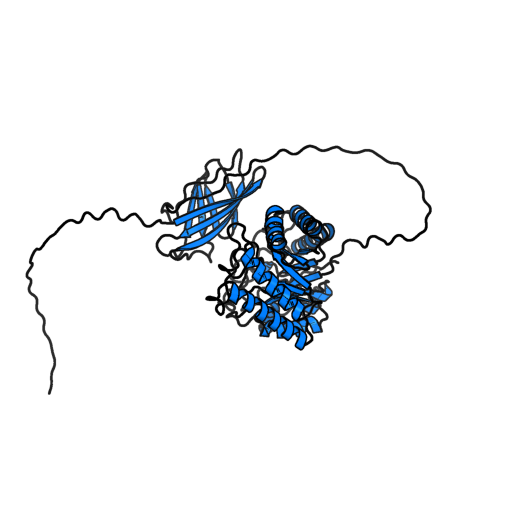8 ALA A CA 1
ATOM 546 C C . ALA A 1 78 ? 11.119 16.148 -4.529 1.00 91.88 78 ALA A C 1
ATOM 548 O O . ALA A 1 78 ? 11.507 15.432 -5.453 1.00 91.88 78 ALA A O 1
ATOM 549 N N . TRP A 1 79 ? 9.886 16.080 -4.034 1.00 95.44 79 TRP A N 1
ATOM 550 C CA . TRP A 1 79 ? 8.799 15.273 -4.585 1.00 95.44 79 TRP A CA 1
ATOM 551 C C . TRP A 1 79 ? 7.509 16.087 -4.627 1.00 95.44 79 TRP A C 1
ATOM 553 O O . TRP A 1 79 ? 7.330 17.039 -3.869 1.00 95.44 79 TRP A O 1
ATOM 563 N N . ASN A 1 80 ? 6.607 15.720 -5.539 1.00 91.69 80 ASN A N 1
ATOM 564 C CA . ASN A 1 80 ? 5.350 16.429 -5.824 1.00 91.69 80 ASN A CA 1
ATOM 565 C C . ASN A 1 80 ? 5.533 17.906 -6.248 1.00 91.69 80 ASN A C 1
ATOM 567 O O . ASN A 1 80 ? 4.562 18.655 -6.334 1.00 91.69 80 ASN A O 1
ATOM 571 N N . ALA A 1 81 ? 6.765 18.313 -6.559 1.00 94.94 81 ALA A N 1
ATOM 572 C CA . ALA A 1 81 ? 7.134 19.606 -7.117 1.00 94.94 81 ALA A CA 1
ATOM 573 C C . ALA A 1 81 ? 8.467 19.485 -7.863 1.00 94.94 81 ALA A C 1
ATOM 575 O O . ALA A 1 81 ? 9.311 18.664 -7.499 1.00 94.94 81 ALA A O 1
ATOM 576 N N . THR A 1 82 ? 8.688 20.338 -8.861 1.00 95.38 82 THR A N 1
ATOM 577 C CA . THR A 1 82 ? 10.038 20.576 -9.390 1.00 95.38 82 THR A CA 1
ATOM 578 C C . THR A 1 82 ? 10.637 21.749 -8.632 1.00 95.38 82 THR A C 1
ATOM 580 O O . THR A 1 82 ? 10.100 22.852 -8.694 1.00 95.38 82 THR A O 1
ATOM 583 N N . VAL A 1 83 ? 11.733 21.522 -7.906 1.00 97.00 83 VAL A N 1
ATOM 584 C CA . VAL A 1 83 ? 12.368 22.555 -7.079 1.00 97.00 83 VAL A CA 1
ATOM 585 C C . VAL A 1 83 ? 13.728 22.924 -7.651 1.00 97.00 83 VAL A C 1
ATOM 587 O O . VAL A 1 83 ? 14.579 22.062 -7.859 1.00 97.00 83 VAL A O 1
ATOM 590 N N . THR A 1 84 ? 13.936 24.214 -7.892 1.00 95.81 84 THR A N 1
ATOM 591 C CA . THR A 1 84 ? 15.231 24.791 -8.256 1.00 95.81 84 THR A CA 1
ATOM 592 C C . THR A 1 84 ? 15.659 25.803 -7.204 1.00 95.81 84 THR A C 1
ATOM 594 O O . THR A 1 84 ? 14.831 26.437 -6.548 1.00 95.81 84 THR A O 1
ATOM 597 N N . GLN A 1 85 ? 16.969 25.950 -7.022 1.00 96.69 85 GLN A N 1
ATOM 598 C CA . GLN A 1 85 ? 17.531 26.889 -6.062 1.00 96.69 85 GLN A CA 1
ATOM 599 C C . GLN A 1 85 ? 18.720 27.630 -6.672 1.00 96.69 85 GLN A C 1
ATOM 601 O O . GLN A 1 85 ? 19.599 27.024 -7.280 1.00 96.69 85 GLN A O 1
ATOM 606 N N . SER A 1 86 ? 18.743 28.950 -6.489 1.00 94.50 86 SER A N 1
ATOM 607 C CA . SER A 1 86 ? 19.860 29.821 -6.856 1.00 94.50 86 SER A CA 1
ATOM 608 C C . SER A 1 86 ? 20.237 30.681 -5.654 1.00 94.50 86 SER A C 1
ATOM 610 O O . SER A 1 86 ? 19.472 31.544 -5.214 1.00 94.50 86 SER A O 1
ATOM 612 N N . GLY A 1 87 ? 21.413 30.421 -5.080 1.00 93.44 87 GLY A N 1
ATOM 613 C CA . GLY A 1 87 ? 21.827 31.037 -3.822 1.00 93.44 87 GLY A CA 1
ATOM 614 C C . GLY A 1 87 ? 20.841 30.710 -2.696 1.00 93.44 87 GLY A C 1
ATOM 615 O O . GLY A 1 87 ? 20.648 29.545 -2.348 1.00 93.44 87 GLY A O 1
ATOM 616 N N . LEU A 1 88 ? 20.219 31.742 -2.124 1.00 92.19 88 LEU A N 1
ATOM 617 C CA . LEU A 1 88 ? 19.223 31.596 -1.057 1.00 92.19 88 LEU A CA 1
ATOM 618 C C . LEU A 1 88 ? 17.792 31.424 -1.580 1.00 92.19 88 LEU A C 1
ATOM 620 O O . LEU A 1 88 ? 16.926 31.024 -0.810 1.00 92.19 88 LEU A O 1
ATOM 624 N N . GLN A 1 89 ? 17.528 31.750 -2.848 1.00 96.19 89 GLN A N 1
ATOM 625 C CA . GLN A 1 89 ? 16.177 31.750 -3.402 1.00 96.19 89 GLN A CA 1
ATOM 626 C C . GLN A 1 89 ? 15.808 30.366 -3.930 1.00 96.19 89 GLN A C 1
ATOM 628 O O . GLN A 1 89 ? 16.519 29.805 -4.766 1.00 96.19 89 GLN A O 1
ATOM 633 N N . VAL A 1 90 ? 14.665 29.856 -3.482 1.00 98.19 90 VAL A N 1
ATOM 634 C CA . VAL A 1 90 ? 14.080 28.588 -3.913 1.00 98.19 90 VAL A CA 1
ATOM 635 C C . VAL A 1 90 ? 12.819 28.858 -4.724 1.00 98.19 90 VAL A C 1
ATOM 637 O O . VAL A 1 90 ? 12.003 29.704 -4.358 1.00 98.19 90 VAL A O 1
ATOM 640 N N . THR A 1 91 ? 12.664 28.128 -5.825 1.00 98.19 91 THR A N 1
ATOM 641 C CA . THR A 1 91 ? 11.471 28.123 -6.673 1.00 98.19 91 THR A CA 1
ATOM 642 C C . THR A 1 91 ? 10.956 26.696 -6.794 1.00 98.19 91 THR A C 1
ATOM 644 O O . THR A 1 91 ? 11.656 25.831 -7.310 1.00 98.19 91 THR A O 1
ATOM 647 N N . ALA A 1 92 ? 9.733 26.452 -6.333 1.00 97.62 92 ALA A N 1
ATOM 648 C CA . ALA A 1 92 ? 9.016 25.196 -6.500 1.00 97.62 92 ALA A CA 1
ATOM 649 C C . ALA A 1 92 ? 7.874 25.387 -7.503 1.00 97.62 92 ALA A C 1
ATOM 651 O O . ALA A 1 92 ? 7.041 26.271 -7.321 1.00 97.62 92 ALA A O 1
ATOM 652 N N . THR A 1 93 ? 7.812 24.564 -8.545 1.00 97.25 93 THR A N 1
ATOM 653 C CA . THR A 1 93 ? 6.698 24.542 -9.501 1.00 97.25 93 THR A CA 1
ATOM 654 C C . THR A 1 93 ? 5.923 23.238 -9.405 1.00 97.25 93 THR A C 1
ATOM 656 O O . THR A 1 93 ? 6.463 22.200 -9.006 1.00 97.25 93 THR A O 1
ATOM 659 N N . ASN A 1 94 ? 4.647 23.290 -9.783 1.00 90.62 94 ASN A N 1
ATOM 660 C CA . ASN A 1 94 ? 3.769 22.131 -9.757 1.00 90.62 94 ASN A CA 1
ATOM 661 C C . ASN A 1 94 ? 4.325 20.943 -10.555 1.00 90.62 94 ASN A C 1
ATOM 663 O O . ASN A 1 94 ? 4.884 21.091 -11.643 1.00 90.62 94 ASN A O 1
ATOM 667 N N . ALA A 1 95 ? 4.115 19.740 -10.028 1.00 83.56 95 ALA A N 1
ATOM 668 C CA . ALA A 1 95 ? 4.195 18.526 -10.821 1.00 83.56 95 ALA A CA 1
ATOM 669 C C . ALA A 1 95 ? 3.076 18.529 -11.880 1.00 83.56 95 ALA A C 1
ATOM 671 O O . ALA A 1 95 ? 2.049 19.199 -11.731 1.00 83.56 95 ALA A O 1
ATOM 672 N N . GLY A 1 96 ? 3.255 17.765 -12.961 1.00 80.81 96 GLY A N 1
ATOM 673 C CA . GLY A 1 96 ? 2.325 17.759 -14.101 1.00 80.81 96 GLY A CA 1
ATOM 674 C C . GLY A 1 96 ? 0.866 17.430 -13.752 1.00 80.81 96 GLY A C 1
ATOM 675 O O . GLY A 1 96 ? -0.026 17.754 -14.526 1.00 80.81 96 GLY A O 1
ATOM 676 N N . TYR A 1 97 ? 0.613 16.844 -12.579 1.00 80.38 97 TYR A N 1
ATOM 677 C CA . TYR A 1 97 ? -0.711 16.420 -12.121 1.00 80.38 97 TYR A CA 1
ATOM 678 C C . TYR A 1 97 ? -1.322 17.293 -11.009 1.00 80.38 97 TYR A C 1
ATOM 680 O O . TYR A 1 97 ? -2.501 17.131 -10.708 1.00 80.38 97 TYR A O 1
ATOM 688 N N . ASN A 1 98 ? -0.566 18.193 -10.364 1.00 89.94 98 ASN A N 1
ATOM 689 C CA . ASN A 1 98 ? -1.043 18.951 -9.192 1.00 89.94 98 ASN A CA 1
ATOM 690 C C . ASN A 1 98 ? -1.063 20.471 -9.400 1.00 89.94 98 ASN A C 1
ATOM 692 O O . ASN A 1 98 ? -1.044 21.220 -8.428 1.00 89.94 98 ASN A O 1
ATOM 696 N N . GLY A 1 99 ? -1.094 20.937 -10.652 1.00 89.06 99 GLY A N 1
ATOM 697 C CA . GLY A 1 99 ? -1.124 22.367 -10.971 1.00 89.06 99 GLY A CA 1
ATOM 698 C C . GLY A 1 99 ? -2.446 23.059 -10.642 1.00 89.06 99 GLY A C 1
ATOM 699 O O . GLY A 1 99 ? -2.436 24.221 -10.237 1.00 89.06 99 GLY A O 1
ATOM 700 N N . SER A 1 100 ? -3.574 22.357 -10.791 1.00 93.56 100 SER A N 1
ATOM 701 C CA . SER A 1 100 ? -4.897 22.947 -10.589 1.00 93.56 100 SER A CA 1
ATOM 702 C C . SER A 1 100 ? -5.281 22.972 -9.111 1.00 93.56 100 SER A C 1
ATOM 704 O O . SER A 1 100 ? -5.445 21.920 -8.498 1.00 93.56 100 SER A O 1
ATOM 706 N N . VAL A 1 101 ? -5.489 24.165 -8.554 1.00 92.38 101 VAL A N 1
ATOM 707 C CA . VAL A 1 101 ? -5.915 24.375 -7.164 1.00 92.38 101 VAL A CA 1
ATOM 708 C C . VAL A 1 101 ? -7.066 25.378 -7.152 1.00 92.38 101 VAL A C 1
ATOM 710 O O . VAL A 1 101 ? -6.891 26.557 -7.459 1.00 92.38 101 VAL A O 1
ATOM 713 N N . GLY A 1 102 ? -8.270 24.907 -6.824 1.00 88.69 102 GLY A N 1
ATOM 714 C CA . GLY A 1 102 ? -9.446 25.770 -6.691 1.00 88.69 102 GLY A CA 1
ATOM 715 C C . GLY A 1 102 ? -9.322 26.760 -5.530 1.00 88.69 102 GLY A C 1
ATOM 716 O O . GLY A 1 102 ? -8.468 26.595 -4.660 1.00 88.69 102 GLY A O 1
ATOM 717 N N . THR A 1 103 ? -10.192 27.769 -5.487 1.00 89.75 103 THR A N 1
ATOM 718 C CA . THR A 1 103 ? -10.337 28.640 -4.309 1.00 89.75 103 THR A CA 1
ATOM 719 C C . THR A 1 103 ? -10.701 27.808 -3.081 1.00 89.75 103 THR A C 1
ATOM 721 O O . THR A 1 103 ? -11.625 26.997 -3.128 1.00 89.75 103 THR A O 1
ATOM 724 N N . GLY A 1 104 ? -9.967 27.997 -1.987 1.00 84.94 104 GLY A N 1
ATOM 725 C CA . GLY A 1 104 ? -10.061 27.191 -0.769 1.00 84.94 104 GLY A CA 1
ATOM 726 C C . GLY A 1 104 ? -9.463 25.785 -0.890 1.00 84.94 104 GLY A C 1
ATOM 727 O O . GLY A 1 104 ? -9.573 25.002 0.050 1.00 84.94 104 GLY A O 1
ATOM 728 N N . GLY A 1 105 ? -8.868 25.440 -2.035 1.00 86.62 105 GLY A N 1
ATOM 729 C CA . GLY A 1 105 ? -8.168 24.178 -2.246 1.00 86.62 105 GLY A CA 1
ATOM 730 C C . GLY A 1 105 ? -6.726 24.232 -1.749 1.00 86.62 105 GLY A C 1
ATOM 731 O O . GLY A 1 105 ? -6.134 25.307 -1.644 1.00 86.62 105 GLY A O 1
ATOM 732 N N . SER A 1 106 ? -6.145 23.059 -1.512 1.00 93.88 106 SER A N 1
ATOM 733 C CA . SER A 1 106 ? -4.772 22.927 -1.023 1.00 93.88 106 SER A CA 1
ATOM 734 C C . SER A 1 106 ? -3.952 21.996 -1.905 1.00 93.88 106 SER A C 1
ATOM 736 O O . SER A 1 106 ? -4.469 21.025 -2.461 1.00 93.88 106 SER A O 1
ATOM 738 N N . VAL A 1 107 ? -2.654 22.263 -1.995 1.00 93.75 107 VAL A N 1
ATOM 739 C CA . VAL A 1 107 ? -1.669 21.372 -2.615 1.00 93.75 107 VAL A CA 1
ATOM 740 C C . VAL A 1 107 ? -0.449 21.259 -1.715 1.00 93.75 107 VAL A C 1
ATOM 742 O O . VAL A 1 107 ? -0.043 22.239 -1.095 1.00 93.75 107 VAL A O 1
ATOM 745 N N . SER A 1 108 ? 0.147 20.071 -1.650 1.00 95.31 108 SER A N 1
ATOM 746 C CA . SER A 1 108 ? 1.328 19.828 -0.825 1.00 95.31 108 SER A CA 1
ATOM 747 C C . SER A 1 108 ? 2.453 19.192 -1.625 1.00 95.31 108 SER A C 1
ATOM 749 O O . SER A 1 108 ? 2.228 18.372 -2.520 1.00 95.31 108 SER A O 1
ATOM 751 N N . PHE A 1 109 ? 3.676 19.551 -1.259 1.00 97.56 109 PHE A N 1
ATOM 752 C CA . PHE A 1 109 ? 4.901 18.942 -1.750 1.00 97.56 109 PHE A CA 1
ATOM 753 C C . PHE A 1 109 ? 5.914 18.814 -0.616 1.00 97.56 109 PHE A C 1
ATOM 755 O O . PHE A 1 109 ? 5.737 19.400 0.451 1.00 97.56 109 PHE A O 1
ATOM 762 N N . GLY A 1 110 ? 6.968 18.036 -0.828 1.00 94.56 110 GLY A N 1
ATOM 763 C CA . GLY A 1 110 ? 8.013 17.874 0.174 1.00 94.56 110 GLY A CA 1
ATOM 764 C C . GLY A 1 110 ? 9.395 17.824 -0.446 1.00 94.56 110 GLY A C 1
ATOM 765 O O . GLY A 1 110 ? 9.550 17.685 -1.663 1.00 94.56 110 GLY A O 1
ATOM 766 N N . PHE A 1 111 ? 10.406 17.996 0.395 1.00 96.81 111 PHE A N 1
ATOM 767 C CA . PHE A 1 111 ? 11.795 17.925 -0.020 1.00 96.81 111 PHE A CA 1
ATOM 768 C C . PHE A 1 111 ? 12.734 17.596 1.139 1.00 96.81 111 PHE A C 1
ATOM 770 O O . PHE A 1 111 ? 12.450 17.879 2.301 1.00 96.81 111 PHE A O 1
ATOM 777 N N . ASN A 1 112 ? 13.896 17.057 0.791 1.00 96.50 112 ASN A N 1
ATOM 778 C CA . ASN A 1 112 ? 15.067 17.008 1.649 1.00 96.50 112 ASN A CA 1
ATOM 779 C C . ASN A 1 112 ? 15.968 18.208 1.356 1.00 96.50 112 ASN A C 1
ATOM 781 O O . ASN A 1 112 ? 16.099 18.645 0.208 1.00 96.50 112 ASN A O 1
ATOM 785 N N . GLY A 1 113 ? 16.615 18.722 2.394 1.00 94.12 113 GLY A N 1
ATOM 786 C CA . GLY A 1 113 ? 17.615 19.767 2.289 1.00 94.12 113 GLY A CA 1
ATOM 787 C C . GLY A 1 113 ? 18.803 19.553 3.218 1.00 94.12 113 GLY A C 1
ATOM 788 O O . GLY A 1 113 ? 18.776 18.727 4.128 1.00 94.12 113 GLY A O 1
ATOM 789 N N . SER A 1 114 ? 19.870 20.302 2.975 1.00 94.75 114 SER A N 1
ATOM 790 C CA . SER A 1 114 ? 21.044 20.402 3.836 1.00 94.75 114 SER A CA 1
ATOM 791 C C . SER A 1 114 ? 21.102 21.765 4.511 1.00 94.75 114 SER A C 1
ATOM 793 O O . SER A 1 114 ? 20.704 22.766 3.915 1.00 94.75 114 SER A O 1
ATOM 795 N N . TRP A 1 115 ? 21.655 21.827 5.715 1.00 95.00 115 TRP A N 1
ATOM 796 C CA . TRP A 1 115 ? 21.913 23.079 6.426 1.00 95.00 115 TRP A CA 1
ATOM 797 C C . TRP A 1 115 ? 23.302 23.046 7.065 1.00 95.00 115 TRP A C 1
ATOM 799 O O . TRP A 1 115 ? 23.839 21.981 7.370 1.00 95.00 115 TRP A O 1
ATOM 809 N N . SER A 1 116 ? 23.890 24.221 7.282 1.00 86.56 116 SER A N 1
ATOM 810 C CA . SER A 1 116 ? 25.135 24.379 8.036 1.00 86.56 116 SER A CA 1
ATOM 811 C C . SER A 1 116 ? 24.930 25.409 9.141 1.00 86.56 116 SER A C 1
ATOM 813 O O . SER A 1 116 ? 24.503 26.529 8.871 1.00 86.56 116 SER A O 1
ATOM 815 N N . GLY A 1 117 ? 25.220 25.042 10.388 1.00 89.31 117 GLY A N 1
ATOM 816 C CA . GLY A 1 117 ? 25.056 25.919 11.551 1.00 89.31 117 GLY A CA 1
ATOM 817 C C . GLY A 1 117 ? 23.632 25.958 12.117 1.00 89.31 117 GLY A C 1
ATOM 818 O O . GLY A 1 117 ? 23.450 25.583 13.270 1.00 89.31 117 GLY A O 1
ATOM 819 N N . SER A 1 118 ? 22.630 26.374 11.335 1.00 87.75 118 SER A N 1
ATOM 820 C CA . SER A 1 118 ? 21.228 26.428 11.793 1.00 87.75 118 SER A CA 1
ATOM 821 C C . SER A 1 118 ? 20.220 26.207 10.663 1.00 87.75 118 SER A C 1
ATOM 823 O O . SER A 1 118 ? 20.544 26.452 9.501 1.00 87.75 118 SER A O 1
ATOM 825 N N . ASN A 1 119 ? 18.995 25.797 11.012 1.00 89.88 119 ASN A N 1
ATOM 826 C CA . ASN A 1 119 ? 17.903 25.534 10.071 1.00 89.88 119 ASN A CA 1
ATOM 827 C C . ASN A 1 119 ? 16.613 26.341 10.380 1.00 89.88 119 ASN A C 1
ATOM 829 O O . ASN A 1 119 ? 15.581 25.766 10.715 1.00 89.88 119 ASN A O 1
ATOM 833 N N . PRO A 1 120 ? 16.630 27.684 10.312 1.00 89.31 120 PRO A N 1
ATOM 834 C CA . PRO A 1 120 ? 15.431 28.492 10.527 1.00 89.31 120 PRO A CA 1
ATOM 835 C C . PRO A 1 120 ? 14.386 28.303 9.414 1.00 89.31 120 PRO A C 1
ATOM 837 O O . PRO A 1 120 ? 14.713 28.331 8.224 1.00 89.31 120 PRO A O 1
ATOM 840 N N . VAL A 1 121 ? 13.117 28.183 9.813 1.00 87.62 121 VAL A N 1
ATOM 841 C CA . VAL A 1 121 ? 11.965 28.077 8.904 1.00 87.62 121 VAL A CA 1
ATOM 842 C C . VAL A 1 121 ? 11.752 29.401 8.145 1.00 87.62 121 VAL A C 1
ATOM 844 O O . VAL A 1 121 ? 11.763 30.463 8.776 1.00 87.62 121 VAL A O 1
ATOM 847 N N . PRO A 1 122 ? 11.544 29.384 6.813 1.00 91.19 122 PRO A N 1
ATOM 848 C CA . PRO A 1 122 ? 11.203 30.586 6.053 1.00 91.19 122 PRO A CA 1
ATOM 849 C C . PRO A 1 122 ? 9.852 31.173 6.482 1.00 91.19 122 PRO A C 1
ATOM 851 O O . PRO A 1 122 ? 8.895 30.442 6.720 1.00 91.19 122 PRO A O 1
ATOM 854 N N . THR A 1 123 ? 9.752 32.502 6.542 1.00 87.25 123 THR A N 1
ATOM 855 C CA . THR A 1 123 ? 8.541 33.210 7.003 1.00 87.25 123 THR A CA 1
ATOM 856 C C . THR A 1 123 ? 7.815 33.983 5.902 1.00 87.25 123 THR A C 1
ATOM 858 O O . THR A 1 123 ? 6.753 34.547 6.153 1.00 87.25 123 THR A O 1
ATOM 861 N N . ALA A 1 124 ? 8.369 34.025 4.688 1.00 90.81 124 ALA A N 1
ATOM 862 C CA . ALA A 1 124 ? 7.818 34.766 3.561 1.00 90.81 124 ALA A CA 1
ATOM 863 C C . ALA A 1 124 ? 7.809 33.899 2.301 1.00 90.81 124 ALA A C 1
ATOM 865 O O . ALA A 1 124 ? 8.841 33.360 1.897 1.00 90.81 124 ALA A O 1
ATOM 866 N N . PHE A 1 125 ? 6.636 33.813 1.677 1.00 95.50 125 PHE A N 1
ATOM 867 C CA . PHE A 1 125 ? 6.391 33.034 0.470 1.00 95.50 125 PHE A CA 1
ATOM 868 C C . PHE A 1 125 ? 5.633 33.881 -0.553 1.00 95.50 125 PHE A C 1
ATOM 870 O O . PHE A 1 125 ? 4.802 34.714 -0.181 1.00 95.50 125 PHE A O 1
ATOM 877 N N . THR A 1 126 ? 5.884 33.650 -1.841 1.00 94.75 126 THR A N 1
ATOM 878 C CA . THR A 1 126 ? 5.025 34.167 -2.916 1.00 94.75 126 THR A CA 1
ATOM 879 C C . THR A 1 126 ? 4.507 33.026 -3.781 1.00 94.75 126 THR A C 1
ATOM 881 O O . THR A 1 126 ? 5.266 32.126 -4.141 1.00 94.75 126 THR A O 1
ATOM 884 N N . LEU A 1 127 ? 3.218 33.068 -4.113 1.00 95.31 127 LEU A N 1
ATOM 885 C CA . LEU A 1 127 ? 2.545 32.146 -5.022 1.00 95.31 127 LEU A CA 1
ATOM 886 C C . LEU A 1 127 ? 2.254 32.871 -6.334 1.00 95.31 127 LEU A C 1
ATOM 888 O O . LEU A 1 127 ? 1.581 33.900 -6.344 1.00 95.31 127 LEU A O 1
ATOM 892 N N . ASN A 1 128 ? 2.780 32.357 -7.446 1.00 93.38 128 ASN A N 1
ATOM 893 C CA . ASN A 1 128 ? 2.661 32.964 -8.776 1.00 93.38 128 ASN A CA 1
ATOM 894 C C . ASN A 1 128 ? 3.062 34.457 -8.788 1.00 93.38 128 ASN A C 1
ATOM 896 O O . ASN A 1 128 ? 2.447 35.277 -9.465 1.00 93.38 128 ASN A O 1
ATOM 900 N N . GLY A 1 129 ? 4.083 34.816 -7.999 1.00 87.50 129 GLY A N 1
ATOM 901 C CA . GLY A 1 129 ? 4.577 36.190 -7.847 1.00 87.50 129 GLY A CA 1
ATOM 902 C C . GLY A 1 129 ? 3.778 37.070 -6.877 1.00 87.50 129 GLY A C 1
ATOM 903 O O . GLY A 1 129 ? 4.191 38.196 -6.609 1.00 87.50 129 GLY A O 1
ATOM 904 N N . THR A 1 130 ? 2.676 36.570 -6.309 1.00 86.69 130 THR A N 1
ATOM 905 C CA . THR A 1 130 ? 1.856 37.289 -5.322 1.00 86.69 130 THR A CA 1
ATOM 906 C C . THR A 1 130 ? 2.225 36.857 -3.898 1.00 86.69 130 THR A C 1
ATOM 908 O O . THR A 1 130 ? 2.246 35.657 -3.626 1.00 86.69 130 THR A O 1
ATOM 911 N N . PRO A 1 131 ? 2.516 37.779 -2.961 1.00 89.19 131 PRO A N 1
ATOM 912 C CA . PRO A 1 131 ? 2.810 37.423 -1.571 1.00 89.19 131 PRO A CA 1
ATOM 913 C C . PRO A 1 131 ? 1.670 36.655 -0.886 1.00 89.19 131 PRO A C 1
ATOM 915 O O . PRO A 1 131 ? 0.511 37.064 -0.961 1.00 89.19 131 PRO A O 1
ATOM 918 N N . CYS A 1 132 ? 2.000 35.577 -0.169 1.00 86.62 132 CYS A N 1
ATOM 919 C CA . CYS A 1 132 ? 1.037 34.870 0.676 1.00 86.62 132 CYS A CA 1
ATOM 920 C C . CYS A 1 132 ? 0.797 35.652 1.972 1.00 86.62 132 CYS A C 1
ATOM 922 O O . CYS A 1 132 ? 1.715 35.854 2.765 1.00 86.62 132 CYS A O 1
ATOM 924 N N . THR A 1 133 ? -0.442 36.089 2.193 1.00 81.75 133 THR A N 1
ATOM 925 C CA . THR A 1 133 ? -0.852 36.903 3.352 1.00 81.75 133 THR A CA 1
ATOM 926 C C . THR A 1 133 ? -1.772 36.158 4.327 1.00 81.75 133 THR A C 1
ATOM 928 O O . THR A 1 133 ? -2.119 36.710 5.367 1.00 81.75 133 THR A O 1
ATOM 931 N N . GLY A 1 134 ? -2.140 34.902 4.033 1.00 64.62 134 GLY A N 1
ATOM 932 C CA . GLY A 1 134 ? -3.017 34.055 4.858 1.00 64.62 134 GLY A CA 1
ATOM 933 C C . GLY A 1 134 ? -2.372 33.458 6.115 1.00 64.62 134 GLY A C 1
ATOM 934 O O . GLY A 1 134 ? -3.048 32.765 6.869 1.00 64.62 134 GLY A O 1
ATOM 935 N N . GLY A 1 135 ? -1.093 33.750 6.354 1.00 63.41 135 GLY A N 1
ATOM 936 C CA . GLY A 1 135 ? -0.301 33.203 7.451 1.00 63.41 135 GLY A CA 1
ATOM 937 C C . GLY A 1 135 ? 0.808 32.282 6.950 1.00 63.41 135 GLY A C 1
ATOM 938 O O . GLY A 1 135 ? 0.693 31.631 5.912 1.00 63.41 135 GLY A O 1
ATOM 939 N N . VAL A 1 136 ? 1.909 32.270 7.698 1.00 59.84 136 VAL A N 1
ATOM 940 C CA . VAL A 1 136 ? 3.007 31.321 7.531 1.00 59.84 136 VAL A CA 1
ATOM 941 C C . VAL A 1 136 ? 3.223 30.665 8.883 1.00 59.84 136 VAL A C 1
ATOM 943 O O . VAL A 1 136 ? 3.612 31.338 9.837 1.00 59.84 136 VAL A O 1
ATOM 946 N N . SER A 1 137 ? 2.919 29.375 8.991 1.00 50.47 137 SER A N 1
ATOM 947 C CA . SER A 1 137 ? 3.071 28.622 10.239 1.00 50.47 137 SER A CA 1
ATOM 948 C C . SER A 1 137 ? 4.096 27.506 10.083 1.00 50.47 137 SER A C 1
ATOM 950 O O . SER A 1 137 ? 3.993 26.691 9.166 1.00 50.47 137 SER A O 1
ATOM 952 N N . GLY A 1 138 ? 5.051 27.455 11.013 1.00 46.81 138 GLY A N 1
ATOM 953 C CA . GLY A 1 138 ? 5.989 26.350 11.189 1.00 46.81 138 GLY A CA 1
ATOM 954 C C . GLY A 1 138 ? 6.345 26.189 12.674 1.00 46.81 138 GLY A C 1
ATOM 955 O O . GLY A 1 138 ? 6.507 27.202 13.361 1.00 46.81 138 GLY A O 1
ATOM 956 N N . PRO A 1 139 ? 6.426 24.959 13.213 1.00 41.06 139 PRO A N 1
ATOM 957 C CA . PRO A 1 139 ? 6.912 24.733 14.573 1.00 41.06 139 PRO A CA 1
ATOM 958 C C . PRO A 1 139 ? 8.430 25.013 14.671 1.00 41.06 139 PRO A C 1
ATOM 960 O O . PRO A 1 139 ? 9.137 24.875 13.670 1.00 41.06 139 PRO A O 1
ATOM 963 N N . PRO A 1 140 ? 8.961 25.412 15.846 1.00 38.56 140 PRO A N 1
ATOM 964 C CA . PRO A 1 140 ? 10.400 25.623 16.026 1.00 38.56 140 PRO A CA 1
ATOM 965 C C . PRO A 1 140 ? 11.191 24.304 15.900 1.00 38.56 140 PRO A C 1
ATOM 967 O O . PRO A 1 140 ? 10.758 23.278 16.426 1.00 38.56 140 PRO A O 1
ATOM 970 N N . SER A 1 141 ? 12.352 24.339 15.226 1.00 41.81 141 SER A N 1
ATOM 971 C CA . SER A 1 141 ? 13.251 23.179 15.048 1.00 41.81 141 SER A CA 1
ATOM 972 C C . SER A 1 141 ? 13.676 22.550 16.387 1.00 41.81 141 SER A C 1
ATOM 974 O O . SER A 1 141 ? 14.027 23.286 17.316 1.00 41.81 141 SER A O 1
ATOM 976 N N . PRO A 1 142 ? 13.722 21.207 16.499 1.00 37.12 142 PRO A N 1
ATOM 977 C CA . PRO A 1 142 ? 14.295 20.525 17.655 1.00 37.12 142 PRO A CA 1
ATOM 978 C C . PRO A 1 142 ? 15.834 20.592 17.640 1.00 37.12 142 PRO A C 1
ATOM 980 O O . PRO A 1 142 ? 16.482 20.291 16.641 1.00 37.12 142 PRO A O 1
ATOM 983 N N . THR A 1 143 ? 16.436 20.970 18.769 1.00 34.19 143 THR A N 1
ATOM 984 C CA . THR A 1 143 ? 17.894 21.079 18.962 1.00 34.19 143 THR A CA 1
ATOM 985 C C . THR A 1 143 ? 18.569 19.693 19.021 1.00 34.19 143 THR A C 1
ATOM 987 O O . THR A 1 143 ? 18.048 18.806 19.702 1.00 34.19 143 THR A O 1
ATOM 990 N N . PRO A 1 144 ? 19.745 19.471 18.394 1.00 36.50 144 PRO A N 1
ATOM 991 C CA . PRO A 1 144 ? 20.429 18.174 18.440 1.00 36.50 144 PRO A CA 1
ATOM 992 C C . PRO A 1 144 ? 21.075 17.889 19.811 1.00 36.50 144 PRO A C 1
ATOM 994 O O . PRO A 1 144 ? 21.737 18.749 20.392 1.00 36.50 144 PRO A O 1
ATOM 997 N N . SER A 1 145 ? 20.920 16.656 20.308 1.00 33.34 145 SER A N 1
ATOM 998 C CA . SER A 1 145 ? 21.513 16.150 21.563 1.00 33.34 145 SER A CA 1
ATOM 999 C C . SER A 1 145 ? 22.791 15.325 21.285 1.00 33.34 145 SER A C 1
ATOM 1001 O O . SER A 1 145 ? 22.807 14.578 20.304 1.00 33.34 145 SER A O 1
ATOM 1003 N N . PRO A 1 146 ? 23.868 15.414 22.100 1.00 34.09 146 PRO A N 1
ATOM 1004 C CA . PRO A 1 146 ? 25.151 14.762 21.815 1.00 34.09 146 PRO A CA 1
ATOM 1005 C C . PRO A 1 146 ? 25.192 13.273 22.215 1.00 34.09 146 PRO A C 1
ATOM 1007 O O . PRO A 1 146 ? 24.547 12.848 23.172 1.00 34.09 146 PRO A O 1
ATOM 1010 N N . SER A 1 147 ? 25.994 12.495 21.481 1.00 35.66 147 SER A N 1
ATOM 1011 C CA . SER A 1 147 ? 26.194 11.038 21.605 1.00 35.66 147 SER A CA 1
ATOM 1012 C C . SER A 1 147 ? 27.482 10.697 22.385 1.00 35.66 147 SER A C 1
ATOM 1014 O O . SER A 1 147 ? 28.454 11.441 22.228 1.00 35.66 147 SER A O 1
ATOM 1016 N N . PRO A 1 148 ? 27.573 9.599 23.175 1.00 40.50 148 PRO A N 1
ATOM 1017 C CA . PRO A 1 148 ? 28.840 9.141 23.740 1.00 40.50 148 PRO A CA 1
ATOM 1018 C C . PRO A 1 148 ? 29.494 7.985 22.954 1.00 40.50 148 PRO A C 1
ATOM 1020 O O . PRO A 1 148 ? 28.841 7.139 22.346 1.00 40.50 148 PRO A O 1
ATOM 1023 N N . SER A 1 149 ? 30.827 7.999 23.010 1.00 33.12 149 SER A N 1
ATOM 1024 C CA . SER A 1 149 ? 31.814 7.244 22.230 1.00 33.12 149 SER A CA 1
ATOM 1025 C C . SER A 1 149 ? 32.009 5.758 22.587 1.00 33.12 149 SER A C 1
ATOM 1027 O O . SER A 1 149 ? 31.636 5.278 23.653 1.00 33.12 149 SER A O 1
ATOM 1029 N N . ALA A 1 150 ? 32.680 5.071 21.655 1.00 37.06 150 ALA A N 1
ATOM 1030 C CA . ALA A 1 150 ? 33.042 3.653 21.586 1.00 37.06 150 ALA A CA 1
ATOM 1031 C C . ALA A 1 150 ? 34.070 3.135 22.620 1.00 37.06 150 ALA A C 1
ATOM 1033 O O . ALA A 1 150 ? 34.928 3.886 23.081 1.00 37.06 150 ALA A O 1
ATOM 1034 N N . VAL A 1 151 ? 34.073 1.807 22.847 1.00 31.00 151 VAL A N 1
ATOM 1035 C CA . VAL A 1 151 ? 35.213 1.033 23.391 1.00 31.00 151 VAL A CA 1
ATOM 1036 C C . VAL A 1 151 ? 35.361 -0.316 22.653 1.00 31.00 151 VAL A C 1
ATOM 1038 O O . VAL A 1 151 ? 34.371 -0.991 22.379 1.00 31.00 151 VAL A O 1
ATOM 1041 N N . SER A 1 152 ? 36.611 -0.684 22.341 1.00 30.91 152 SER A N 1
ATOM 1042 C CA . SER A 1 152 ? 37.086 -1.880 21.606 1.00 30.91 152 SER A CA 1
ATOM 1043 C C . SER A 1 152 ? 37.650 -3.002 22.532 1.00 30.91 152 SER A C 1
ATOM 1045 O O . SER A 1 152 ? 37.813 -2.747 23.724 1.00 30.91 152 SER A O 1
ATOM 1047 N N . PRO A 1 153 ? 37.955 -4.232 22.028 1.00 58.34 153 PRO A N 1
ATOM 1048 C CA . PRO A 1 153 ? 37.908 -5.507 22.786 1.00 58.34 153 PRO A CA 1
ATOM 1049 C C . PRO A 1 153 ? 39.262 -6.238 22.980 1.00 58.34 153 PRO A C 1
ATOM 1051 O O . PRO A 1 153 ? 40.207 -5.925 22.260 1.00 58.34 153 PRO A O 1
ATOM 1054 N N . THR A 1 154 ? 39.352 -7.277 23.848 1.00 31.39 154 THR A N 1
ATOM 1055 C CA . THR A 1 154 ? 40.321 -8.428 23.765 1.00 31.39 154 THR A CA 1
ATOM 1056 C C . THR A 1 154 ? 40.019 -9.588 24.783 1.00 31.39 154 THR A C 1
ATOM 1058 O O . THR A 1 154 ? 39.098 -9.410 25.575 1.00 31.39 154 THR A O 1
ATOM 1061 N N . PRO A 1 155 ? 40.676 -10.791 24.777 1.00 37.41 155 PRO A N 1
ATOM 1062 C CA . PRO A 1 155 ? 40.171 -12.046 24.184 1.00 37.41 155 PRO A CA 1
ATOM 1063 C C . PRO A 1 155 ? 40.012 -13.271 25.147 1.00 37.41 155 PRO A C 1
ATOM 1065 O O . PRO A 1 155 ? 40.276 -13.206 26.342 1.00 37.41 155 PRO A O 1
ATOM 1068 N N . SER A 1 156 ? 39.574 -14.399 24.557 1.00 37.62 156 SER A N 1
ATOM 1069 C CA . SER A 1 156 ? 39.235 -15.743 25.102 1.00 37.62 156 SER A CA 1
ATOM 1070 C C . SER A 1 156 ? 40.419 -16.558 25.695 1.00 37.62 156 SER A C 1
ATOM 1072 O O . SER A 1 156 ? 41.568 -16.207 25.425 1.00 37.62 156 SER A O 1
ATOM 1074 N N . PRO A 1 157 ? 40.181 -17.669 26.446 1.00 38.75 157 PRO A N 1
ATOM 1075 C CA . PRO A 1 157 ? 40.042 -18.987 25.788 1.00 38.75 157 PRO A CA 1
ATOM 1076 C C . PRO A 1 157 ? 39.021 -19.976 26.416 1.00 38.75 157 PRO A C 1
ATOM 1078 O O . PRO A 1 157 ? 38.624 -19.876 27.573 1.00 38.75 157 PRO A O 1
ATOM 1081 N N . SER A 1 158 ? 38.637 -20.979 25.615 1.00 34.03 158 SER A N 1
ATOM 1082 C CA . SER A 1 158 ? 37.895 -22.213 25.96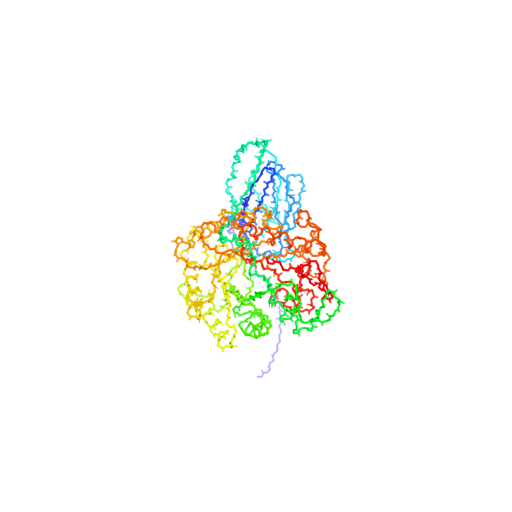8 1.00 34.03 158 SER A CA 1
ATOM 1083 C C . SER A 1 158 ? 38.889 -23.397 26.102 1.00 34.03 158 SER A C 1
ATOM 1085 O O . SER A 1 158 ? 40.007 -23.240 25.600 1.00 34.03 158 SER A O 1
ATOM 1087 N N . PRO A 1 159 ? 38.557 -24.578 26.694 1.00 44.09 159 PRO A N 1
ATOM 1088 C CA . PRO A 1 159 ? 37.695 -25.547 25.992 1.00 44.09 159 PRO A CA 1
ATOM 1089 C C . PRO A 1 159 ? 36.852 -26.547 26.834 1.00 44.09 159 PRO A C 1
ATOM 1091 O O . PRO A 1 159 ? 37.145 -26.871 27.979 1.00 44.09 159 PRO A O 1
ATOM 1094 N N . ALA A 1 160 ? 35.898 -27.144 26.105 1.00 30.00 160 ALA A N 1
ATOM 1095 C CA . ALA A 1 160 ? 35.379 -28.523 26.164 1.00 30.00 160 ALA A CA 1
ATOM 1096 C C . ALA A 1 160 ? 34.168 -28.896 27.060 1.00 30.00 160 ALA A C 1
ATOM 1098 O O . ALA A 1 160 ? 34.122 -28.713 28.270 1.00 30.00 160 ALA A O 1
ATOM 1099 N N . ARG A 1 161 ? 33.195 -29.502 26.362 1.00 36.62 161 ARG A N 1
ATOM 1100 C CA . ARG A 1 161 ? 31.872 -30.043 26.737 1.00 36.62 161 ARG A CA 1
ATOM 1101 C C . ARG A 1 161 ? 31.995 -31.541 27.114 1.00 36.62 161 ARG A C 1
ATOM 1103 O O . ARG A 1 161 ? 32.973 -32.166 26.706 1.00 36.62 161 ARG A O 1
ATOM 1110 N N . PRO A 1 162 ? 30.980 -32.164 27.751 1.00 35.28 162 PRO A N 1
ATOM 1111 C CA . PRO A 1 162 ? 29.961 -32.867 26.955 1.00 35.28 162 PRO A CA 1
ATOM 1112 C C . PRO A 1 162 ? 28.509 -32.688 27.460 1.00 35.28 162 PRO A C 1
ATOM 1114 O O . PRO A 1 162 ? 28.240 -32.284 28.583 1.00 35.28 162 PRO A O 1
ATOM 1117 N N . SER A 1 163 ? 27.572 -32.955 26.550 1.00 35.41 163 SER A N 1
ATOM 1118 C CA . SER A 1 163 ? 26.101 -32.965 26.696 1.00 35.41 163 SER A CA 1
ATOM 1119 C C . SER A 1 163 ? 25.595 -34.414 26.810 1.00 35.41 163 SER A C 1
ATOM 1121 O O . SER A 1 163 ? 26.407 -35.290 26.508 1.00 35.41 163 SER A O 1
ATOM 1123 N N . PRO A 1 164 ? 24.309 -34.718 27.139 1.00 46.03 164 PRO A N 1
ATOM 1124 C CA . PRO A 1 164 ? 23.115 -34.127 26.499 1.00 46.03 164 PRO A CA 1
ATOM 1125 C C . PRO A 1 164 ? 21.840 -33.953 27.351 1.00 46.03 164 PRO A C 1
ATOM 1127 O O . PRO A 1 164 ? 21.538 -34.735 28.241 1.00 46.03 164 PRO A O 1
ATOM 1130 N N . SER A 1 165 ? 21.030 -32.956 26.986 1.00 33.69 165 SER A N 1
ATOM 1131 C CA . SER A 1 165 ? 19.562 -33.032 27.032 1.00 33.69 165 SER A CA 1
ATOM 1132 C C . SER A 1 165 ? 18.991 -31.953 26.094 1.00 33.69 165 SER A C 1
ATOM 1134 O O . SER A 1 165 ? 19.593 -30.878 26.000 1.00 33.69 165 SER A O 1
ATOM 1136 N N . PRO A 1 166 ? 17.922 -32.222 25.322 1.00 37.59 166 PRO A N 1
ATOM 1137 C CA . PRO A 1 166 ? 17.491 -31.345 24.243 1.00 37.59 166 PRO A CA 1
ATOM 1138 C C . PRO A 1 166 ? 16.720 -30.150 24.810 1.00 37.59 166 PRO A C 1
ATOM 1140 O O . PRO A 1 166 ? 15.526 -30.233 25.085 1.00 37.59 166 PRO A O 1
ATOM 1143 N N . SER A 1 167 ? 17.401 -29.013 24.950 1.00 39.47 167 SER A N 1
ATOM 1144 C CA . SER A 1 167 ? 16.712 -27.722 24.909 1.00 39.47 167 SER A CA 1
ATOM 1145 C C . SER A 1 167 ? 16.040 -27.573 23.541 1.00 39.47 167 SER A C 1
ATOM 1147 O O . SER A 1 167 ? 16.677 -27.899 22.532 1.00 39.47 167 SER A O 1
ATOM 1149 N N . PRO A 1 168 ? 14.800 -27.061 23.465 1.00 38.31 168 PRO A N 1
ATOM 1150 C CA . PRO A 1 168 ? 14.221 -26.689 22.187 1.00 38.31 168 PRO A CA 1
ATOM 1151 C C . PRO A 1 168 ? 15.143 -25.654 21.541 1.00 38.31 168 PRO A C 1
ATOM 1153 O O . PRO A 1 168 ? 15.509 -24.651 22.157 1.00 38.31 168 PRO A O 1
ATOM 1156 N N . SER A 1 169 ? 15.572 -25.933 20.314 1.00 33.91 169 SER A N 1
ATOM 1157 C CA . SER A 1 169 ? 16.273 -24.965 19.482 1.00 33.91 169 SER A CA 1
ATOM 1158 C C . SER A 1 169 ? 15.483 -23.651 19.467 1.00 33.91 169 SER A C 1
ATOM 1160 O O . SER A 1 169 ? 14.257 -23.706 19.331 1.00 33.91 169 SER A O 1
ATOM 1162 N N . PRO A 1 170 ? 16.127 -22.473 19.556 1.00 43.88 170 PRO A N 1
ATOM 1163 C CA . PRO A 1 170 ? 15.445 -21.251 19.178 1.00 43.88 170 PRO A CA 1
ATOM 1164 C C . PRO A 1 170 ? 15.124 -21.412 17.694 1.00 43.88 170 PRO A C 1
ATOM 1166 O O . PRO A 1 170 ? 16.023 -21.450 16.854 1.00 43.88 170 PRO A O 1
ATOM 1169 N N . THR A 1 171 ? 13.853 -21.608 17.359 1.00 50.50 171 THR A N 1
ATOM 1170 C CA . THR A 1 171 ? 13.401 -21.507 15.974 1.00 50.50 171 THR A CA 1
ATOM 1171 C C . THR A 1 171 ? 13.831 -20.127 15.491 1.00 50.50 171 THR A C 1
ATOM 1173 O O . THR A 1 171 ? 13.374 -19.124 16.039 1.00 50.50 171 THR A O 1
ATOM 1176 N N . GLY A 1 172 ? 14.779 -20.075 14.552 1.00 68.88 172 GLY A N 1
ATOM 1177 C CA . GLY A 1 172 ? 15.288 -18.818 14.009 1.00 68.88 172 GLY A CA 1
ATOM 1178 C C . GLY A 1 172 ? 14.141 -17.926 13.533 1.00 68.88 172 GLY A C 1
ATOM 1179 O O . GLY A 1 172 ? 13.092 -18.430 13.120 1.00 68.88 172 GLY A O 1
ATOM 1180 N N . LYS A 1 173 ? 14.324 -16.602 13.619 1.00 86.50 173 LYS A N 1
ATOM 1181 C CA . LYS A 1 173 ? 13.350 -15.635 13.089 1.00 86.50 173 LYS A CA 1
ATOM 1182 C C . LYS A 1 173 ? 13.059 -15.992 11.626 1.00 86.50 173 LYS A C 1
ATOM 1184 O O . LYS A 1 173 ? 13.993 -16.237 10.868 1.00 86.50 173 LYS A O 1
ATOM 1189 N N . ARG A 1 174 ? 11.779 -16.066 11.253 1.00 95.19 174 ARG A N 1
ATOM 1190 C CA . ARG A 1 174 ? 11.322 -16.529 9.935 1.00 95.19 174 ARG A CA 1
ATOM 1191 C C . ARG A 1 174 ? 10.146 -15.686 9.449 1.00 95.19 174 ARG A C 1
ATOM 1193 O O . ARG A 1 174 ? 9.197 -15.464 10.199 1.00 95.19 174 ARG A O 1
ATOM 1200 N N . LEU A 1 175 ? 10.184 -15.286 8.186 1.00 98.19 175 LEU A N 1
ATOM 1201 C CA . LEU A 1 175 ? 9.048 -14.773 7.441 1.00 98.19 175 LEU A CA 1
ATOM 1202 C C . LEU A 1 175 ? 8.107 -15.931 7.082 1.00 98.19 175 LEU A C 1
ATOM 1204 O O . LEU A 1 175 ? 8.472 -16.938 6.472 1.00 98.19 175 LEU A O 1
ATOM 1208 N N . THR A 1 176 ? 6.852 -15.793 7.482 1.00 98.38 176 THR A N 1
ATOM 1209 C CA . THR A 1 176 ? 5.772 -16.740 7.186 1.00 98.38 176 THR A CA 1
ATOM 1210 C C . THR A 1 176 ? 4.729 -16.155 6.240 1.00 98.38 176 THR A C 1
ATOM 1212 O O . THR A 1 176 ? 4.043 -16.925 5.565 1.00 98.38 176 THR A O 1
ATOM 1215 N N . MET A 1 177 ? 4.641 -14.825 6.145 1.00 98.75 177 MET A N 1
ATOM 1216 C CA . MET A 1 177 ? 3.795 -14.096 5.201 1.00 98.75 177 MET A CA 1
ATOM 1217 C C . MET A 1 177 ? 4.672 -13.512 4.087 1.00 98.75 177 MET A C 1
ATOM 1219 O O . MET A 1 177 ? 5.153 -12.385 4.169 1.00 98.75 177 MET A O 1
ATOM 1223 N N . LEU A 1 178 ? 4.924 -14.328 3.066 1.00 98.88 178 LEU A N 1
ATOM 1224 C CA . LEU A 1 178 ? 5.733 -13.989 1.898 1.00 98.88 178 LEU A CA 1
ATOM 1225 C C . LEU A 1 178 ? 4.789 -13.521 0.793 1.00 98.88 178 LEU A C 1
ATOM 1227 O O . LEU A 1 178 ? 4.232 -14.340 0.058 1.00 98.88 178 LEU A O 1
ATOM 1231 N N . GLY A 1 179 ? 4.521 -12.220 0.765 1.00 98.62 179 GLY A N 1
ATOM 1232 C CA . GLY A 1 179 ? 3.356 -11.681 0.081 1.00 98.62 179 GLY A CA 1
ATOM 1233 C C . GLY A 1 179 ? 3.640 -10.899 -1.195 1.00 98.62 179 GLY A C 1
ATOM 1234 O O . GLY A 1 179 ? 4.710 -10.317 -1.359 1.00 98.62 179 GLY A O 1
ATOM 1235 N N . ALA A 1 180 ? 2.648 -10.842 -2.074 1.00 98.88 180 ALA A N 1
ATOM 1236 C CA . ALA A 1 180 ? 2.611 -9.950 -3.227 1.00 98.88 180 ALA A CA 1
ATOM 1237 C C . ALA A 1 180 ? 1.233 -9.281 -3.319 1.00 98.88 180 ALA A C 1
ATOM 1239 O O . ALA A 1 180 ? 0.221 -9.985 -3.280 1.00 98.88 180 ALA A O 1
ATOM 1240 N N . ASP A 1 181 ? 1.177 -7.955 -3.449 1.00 98.94 181 ASP A N 1
ATOM 1241 C CA . ASP A 1 181 ? -0.035 -7.266 -3.904 1.00 98.94 181 ASP A CA 1
ATOM 1242 C C . ASP A 1 181 ? -0.147 -7.417 -5.412 1.00 98.94 181 ASP A C 1
ATOM 1244 O O . ASP A 1 181 ? 0.760 -7.022 -6.126 1.00 98.94 181 ASP A O 1
ATOM 1248 N N . VAL A 1 182 ? -1.219 -8.029 -5.900 1.00 98.75 182 VAL A N 1
ATOM 1249 C CA . VAL A 1 182 ? -1.403 -8.307 -7.335 1.00 98.75 182 VAL A CA 1
ATOM 1250 C C . VAL A 1 182 ? -2.760 -7.815 -7.815 1.00 98.75 182 VAL A C 1
ATOM 1252 O O . VAL A 1 182 ? -3.419 -8.457 -8.636 1.00 98.75 182 VAL A O 1
ATOM 1255 N N . SER A 1 183 ? -3.245 -6.716 -7.250 1.00 98.62 183 SER A N 1
ATOM 1256 C CA . SER A 1 183 ? -4.623 -6.292 -7.491 1.00 98.62 183 SER A CA 1
ATOM 1257 C C . SER A 1 183 ? -4.835 -5.782 -8.921 1.00 98.62 183 SER A C 1
ATOM 1259 O O . SER A 1 183 ? -5.921 -5.952 -9.474 1.00 98.62 183 SER A O 1
ATOM 1261 N N . THR A 1 184 ? -3.795 -5.262 -9.585 1.00 97.56 184 THR A N 1
ATOM 1262 C CA . THR A 1 184 ? -3.865 -4.931 -11.024 1.00 97.56 184 THR A CA 1
ATOM 1263 C C . THR A 1 184 ? -3.866 -6.150 -11.943 1.00 97.56 184 THR A C 1
ATOM 1265 O O . THR A 1 184 ? -4.274 -6.058 -13.104 1.00 97.56 184 THR A O 1
ATOM 1268 N N . LEU A 1 185 ? -3.453 -7.320 -11.449 1.00 97.81 185 LEU A N 1
ATOM 1269 C CA . LEU A 1 185 ? -3.196 -8.487 -12.290 1.00 97.81 185 LEU A CA 1
ATOM 1270 C C . LEU A 1 185 ? -4.445 -8.983 -13.017 1.00 97.81 185 LEU A C 1
ATOM 1272 O O . LEU A 1 185 ? -4.368 -9.447 -14.154 1.00 97.81 185 LEU A O 1
ATOM 1276 N N . GLN A 1 186 ? -5.614 -8.852 -12.389 1.00 96.62 186 GLN A N 1
ATOM 1277 C CA . GLN A 1 186 ? -6.868 -9.218 -13.034 1.00 96.62 186 GLN A CA 1
ATOM 1278 C C . GLN A 1 186 ? -7.154 -8.338 -14.258 1.00 96.62 186 GLN A C 1
ATOM 1280 O O . GLN A 1 186 ? -7.589 -8.848 -15.289 1.00 96.62 186 GLN A O 1
ATOM 1285 N N . ARG A 1 187 ? -6.883 -7.029 -14.171 1.00 97.06 187 ARG A N 1
ATOM 1286 C CA . ARG A 1 187 ? -7.034 -6.111 -15.306 1.00 97.06 187 ARG A CA 1
ATOM 1287 C C . ARG A 1 187 ? -6.018 -6.423 -16.399 1.00 97.06 187 ARG A C 1
ATOM 1289 O O . ARG A 1 187 ? -6.404 -6.507 -17.561 1.00 97.06 187 ARG A O 1
ATOM 1296 N N . ALA A 1 188 ? -4.759 -6.655 -16.033 1.00 98.00 188 ALA A N 1
ATOM 1297 C CA . ALA A 1 188 ? -3.722 -7.061 -16.978 1.00 98.00 188 ALA A CA 1
ATOM 1298 C C . ALA A 1 188 ? -4.124 -8.336 -17.747 1.00 98.00 188 ALA A C 1
ATOM 1300 O O . ALA A 1 188 ? -4.011 -8.390 -18.971 1.00 98.00 188 ALA A O 1
ATOM 1301 N N . ALA A 1 189 ? -4.662 -9.342 -17.049 1.00 96.50 189 ALA A N 1
ATOM 1302 C CA . ALA A 1 189 ? -5.146 -10.576 -17.664 1.00 96.50 189 ALA A CA 1
ATOM 1303 C C . ALA A 1 189 ? -6.342 -10.343 -18.606 1.00 96.50 189 ALA A C 1
ATOM 1305 O O . ALA A 1 189 ? -6.342 -10.873 -19.717 1.00 96.50 189 ALA A O 1
ATOM 1306 N N . ASP A 1 190 ? -7.318 -9.514 -18.209 1.00 97.19 190 ASP A N 1
ATOM 1307 C CA . ASP A 1 190 ? -8.457 -9.129 -19.062 1.00 97.19 190 ASP A CA 1
ATOM 1308 C C . ASP A 1 190 ? -7.995 -8.412 -20.354 1.00 97.19 190 ASP A C 1
ATOM 1310 O O . ASP A 1 190 ? -8.668 -8.488 -21.382 1.00 97.19 190 ASP A O 1
ATOM 1314 N N . LEU A 1 191 ? -6.832 -7.750 -20.321 1.00 98.00 191 LEU A N 1
ATOM 1315 C CA . LEU A 1 191 ? -6.184 -7.090 -21.464 1.00 98.00 191 LEU A CA 1
ATOM 1316 C C . LEU A 1 191 ? -5.255 -8.013 -22.273 1.00 98.00 191 LEU A C 1
ATOM 1318 O O . LEU A 1 191 ? -4.658 -7.582 -23.259 1.00 98.00 191 LEU A O 1
ATOM 1322 N N . GLY A 1 192 ? -5.122 -9.283 -21.884 1.00 97.88 192 GLY A N 1
ATOM 1323 C CA . GLY A 1 192 ? -4.288 -10.260 -22.584 1.00 97.88 192 GLY A CA 1
ATOM 1324 C C . GLY A 1 192 ? -2.790 -10.154 -22.285 1.00 97.88 192 GLY A C 1
ATOM 1325 O O . GLY A 1 192 ? -1.982 -10.634 -23.087 1.00 97.88 192 GLY A O 1
ATOM 1326 N N . ALA A 1 193 ? -2.411 -9.553 -21.150 1.00 98.25 193 ALA A N 1
ATOM 1327 C CA . ALA A 1 193 ? -1.032 -9.545 -20.670 1.00 98.25 193 ALA A CA 1
ATOM 1328 C C . ALA A 1 193 ? -0.467 -10.971 -20.579 1.00 98.25 193 ALA A C 1
ATOM 1330 O O . ALA A 1 193 ? -1.166 -11.929 -20.233 1.00 98.25 193 ALA A O 1
ATOM 1331 N N . LYS A 1 194 ? 0.821 -11.118 -20.893 1.00 98.38 194 LYS A N 1
ATOM 1332 C CA . LYS A 1 194 ? 1.516 -12.407 -20.895 1.00 98.38 194 LYS A CA 1
ATOM 1333 C C . LYS A 1 194 ? 2.690 -12.335 -19.945 1.00 98.38 194 LYS A C 1
ATOM 1335 O O . LYS A 1 194 ? 3.434 -11.366 -19.968 1.00 98.38 194 LYS A O 1
ATOM 1340 N N . TYR A 1 195 ? 2.878 -13.401 -19.182 1.00 98.75 195 TYR A N 1
ATOM 1341 C CA . TYR A 1 195 ? 3.949 -13.509 -18.205 1.00 98.75 195 TYR A CA 1
ATOM 1342 C C . TYR A 1 195 ? 4.822 -14.713 -18.530 1.00 98.75 195 TYR A C 1
ATOM 1344 O O . TYR A 1 195 ? 4.322 -15.772 -18.918 1.00 98.75 195 TYR A O 1
ATOM 1352 N N . TYR A 1 196 ? 6.127 -14.544 -18.366 1.00 98.75 196 TYR A N 1
ATOM 1353 C CA . TYR A 1 196 ? 7.136 -15.543 -18.675 1.00 98.75 196 TYR A CA 1
ATOM 1354 C C . TYR A 1 196 ? 8.045 -15.742 -17.469 1.00 98.75 196 TYR A C 1
ATOM 1356 O O . TYR A 1 196 ? 8.470 -14.780 -16.826 1.00 98.75 196 TYR A O 1
ATOM 1364 N N . ASP A 1 197 ? 8.352 -16.999 -17.164 1.00 98.06 197 ASP A N 1
ATOM 1365 C CA . ASP A 1 197 ? 9.331 -17.327 -16.133 1.00 98.06 197 ASP A CA 1
ATOM 1366 C C . ASP A 1 197 ? 10.768 -16.989 -16.581 1.00 98.06 197 ASP A C 1
ATOM 1368 O O . ASP A 1 197 ? 11.016 -16.556 -17.709 1.00 98.06 197 ASP A O 1
ATOM 1372 N N . ALA A 1 198 ? 11.745 -17.222 -15.701 1.00 94.19 198 ALA A N 1
ATOM 1373 C CA . ALA A 1 198 ? 13.156 -16.958 -15.991 1.00 94.19 198 ALA A CA 1
ATOM 1374 C C . ALA A 1 198 ? 13.732 -17.803 -17.151 1.00 94.19 198 ALA A C 1
ATOM 1376 O O . ALA A 1 198 ? 14.779 -17.453 -17.690 1.00 94.19 198 ALA A O 1
ATOM 1377 N N . SER A 1 199 ? 13.074 -18.904 -17.539 1.00 96.00 199 SER A N 1
ATOM 1378 C CA . SER A 1 199 ? 13.450 -19.713 -18.709 1.00 96.00 199 SER A CA 1
ATOM 1379 C C . SER A 1 199 ? 12.837 -19.196 -20.016 1.00 96.00 199 SER A C 1
ATOM 1381 O O . SER A 1 199 ? 13.175 -19.686 -21.091 1.00 96.00 199 SER A O 1
ATOM 1383 N N . GLY A 1 200 ? 11.946 -18.202 -19.935 1.00 96.69 200 GLY A N 1
ATOM 1384 C CA . GLY A 1 200 ? 11.197 -17.663 -21.066 1.00 96.69 200 GLY A CA 1
ATOM 1385 C C . GLY A 1 200 ? 9.914 -18.433 -21.383 1.00 96.69 200 GLY A C 1
ATOM 1386 O O . GLY A 1 200 ? 9.281 -18.152 -22.400 1.00 96.69 200 GLY A O 1
ATOM 1387 N N . ALA A 1 201 ? 9.504 -19.387 -20.542 1.00 98.19 201 ALA A N 1
ATOM 1388 C CA . ALA A 1 201 ? 8.261 -20.122 -20.741 1.00 98.19 201 ALA A CA 1
ATOM 1389 C C . ALA A 1 201 ? 7.070 -19.288 -20.260 1.00 98.19 201 ALA A C 1
ATOM 1391 O O . ALA A 1 201 ? 7.071 -18.795 -19.130 1.00 98.19 201 ALA A O 1
ATOM 1392 N N . GLN A 1 202 ? 6.038 -19.158 -21.100 1.00 98.56 202 GLN A N 1
ATOM 1393 C CA . GLN A 1 202 ? 4.803 -18.488 -20.701 1.00 98.56 202 GLN A CA 1
ATOM 1394 C C . GLN A 1 202 ? 4.128 -19.297 -19.589 1.00 98.56 202 GLN A C 1
ATOM 1396 O O . GLN A 1 202 ? 3.894 -20.498 -19.744 1.00 98.56 202 GLN A O 1
ATOM 1401 N N . ARG A 1 203 ? 3.805 -18.646 -18.474 1.00 98.38 203 ARG A N 1
ATOM 1402 C CA . ARG A 1 203 ? 3.116 -19.263 -17.336 1.00 98.38 203 ARG A CA 1
ATOM 1403 C C . ARG A 1 203 ? 2.116 -18.298 -16.730 1.00 98.38 203 ARG A C 1
ATOM 1405 O O . ARG A 1 203 ? 2.131 -17.101 -17.001 1.00 98.38 203 ARG A O 1
ATOM 1412 N N . ASP A 1 204 ? 1.251 -18.843 -15.887 1.00 98.31 204 ASP A N 1
ATOM 1413 C CA . ASP A 1 204 ? 0.409 -18.026 -15.035 1.00 98.31 204 ASP A CA 1
ATOM 1414 C C . ASP A 1 204 ? 1.280 -17.256 -14.016 1.00 98.31 204 ASP A C 1
ATOM 1416 O O . ASP A 1 204 ? 2.126 -17.863 -13.349 1.00 98.31 204 ASP A O 1
ATOM 1420 N N . PRO A 1 205 ? 1.094 -15.935 -13.880 1.00 98.25 205 PRO A N 1
ATOM 1421 C CA . PRO A 1 205 ? 1.902 -15.090 -13.003 1.00 98.25 205 PRO A CA 1
ATOM 1422 C C . PRO A 1 205 ? 1.850 -15.499 -11.526 1.00 98.25 205 PRO A C 1
ATOM 1424 O O . PRO A 1 205 ? 2.870 -15.419 -10.847 1.00 98.25 205 PRO A O 1
ATOM 1427 N N . LEU A 1 206 ? 0.720 -15.999 -11.016 1.00 98.69 206 LEU A N 1
ATOM 1428 C CA . LEU A 1 206 ? 0.637 -16.480 -9.633 1.00 98.69 206 LEU A CA 1
ATOM 1429 C C . LEU A 1 206 ? 1.422 -17.784 -9.437 1.00 98.69 206 LEU A C 1
ATOM 1431 O O . LEU A 1 206 ? 2.002 -17.987 -8.370 1.00 98.69 206 LEU A O 1
ATOM 1435 N N . ASP A 1 207 ? 1.488 -18.648 -10.456 1.00 98.69 207 ASP A N 1
ATOM 1436 C CA . ASP A 1 207 ? 2.329 -19.852 -10.405 1.00 98.69 207 ASP A CA 1
ATOM 1437 C C . ASP A 1 207 ? 3.818 -19.487 -10.448 1.00 98.69 207 ASP A C 1
ATOM 1439 O O . ASP A 1 207 ? 4.620 -20.105 -9.745 1.00 98.69 207 ASP A O 1
ATOM 1443 N N . ILE A 1 208 ? 4.185 -18.453 -11.216 1.00 98.81 208 ILE A N 1
ATOM 1444 C CA . ILE A 1 208 ? 5.544 -17.897 -11.218 1.00 98.81 208 ILE A CA 1
ATOM 1445 C C . ILE A 1 208 ? 5.895 -17.362 -9.825 1.00 98.81 208 ILE A C 1
ATOM 1447 O O . ILE A 1 208 ? 6.890 -17.805 -9.253 1.00 98.81 208 ILE A O 1
ATOM 1451 N N . LEU A 1 209 ? 5.070 -16.468 -9.260 1.00 98.81 209 LEU A N 1
ATOM 1452 C CA . LEU A 1 209 ? 5.282 -15.879 -7.931 1.00 98.81 209 LEU A CA 1
ATOM 1453 C C . LEU A 1 209 ? 5.411 -16.959 -6.848 1.00 98.81 209 LEU A C 1
ATOM 1455 O O . LEU A 1 209 ? 6.337 -16.926 -6.035 1.00 98.81 209 LEU A O 1
ATOM 1459 N N . LYS A 1 210 ? 4.535 -17.971 -6.880 1.00 98.56 210 LYS A N 1
ATOM 1460 C CA . LYS A 1 210 ? 4.610 -19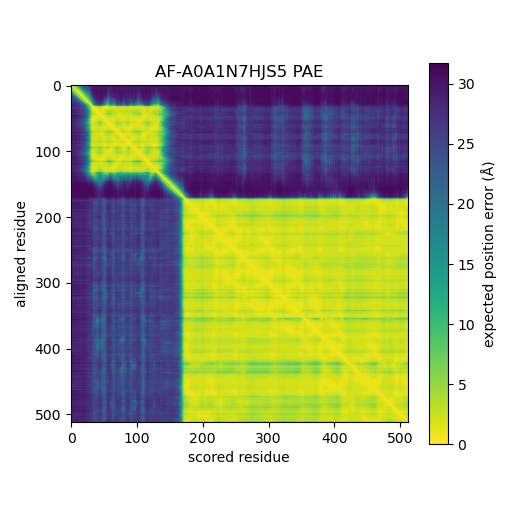.128 -5.981 1.00 98.56 210 LYS A CA 1
ATOM 1461 C C . LYS A 1 210 ? 5.908 -19.916 -6.162 1.00 98.56 210 LYS A C 1
ATOM 1463 O O . LYS A 1 210 ? 6.542 -20.294 -5.178 1.00 98.56 210 LYS A O 1
ATOM 1468 N N . GLY A 1 211 ? 6.328 -20.140 -7.407 1.00 98.38 211 GLY A N 1
ATOM 1469 C CA . GLY A 1 211 ? 7.573 -20.835 -7.745 1.00 98.38 211 GLY A CA 1
ATOM 1470 C C . GLY A 1 211 ? 8.838 -20.128 -7.246 1.00 98.38 211 GLY A C 1
ATOM 1471 O O . GLY A 1 211 ? 9.848 -20.789 -7.003 1.00 98.38 211 GLY A O 1
ATOM 1472 N N . ILE A 1 212 ? 8.780 -18.810 -7.037 1.00 98.31 212 ILE A N 1
ATOM 1473 C CA . ILE A 1 212 ? 9.872 -18.004 -6.465 1.00 98.31 212 ILE A CA 1
ATOM 1474 C C . ILE A 1 212 ? 9.668 -17.646 -4.987 1.00 98.31 212 ILE A C 1
ATOM 1476 O O . ILE A 1 212 ? 10.404 -16.816 -4.452 1.00 98.31 212 ILE A O 1
ATOM 1480 N N . GLY A 1 213 ? 8.719 -18.307 -4.317 1.00 98.56 213 GLY A N 1
ATOM 1481 C CA . GLY A 1 213 ? 8.593 -18.337 -2.858 1.00 98.56 213 GLY A CA 1
ATOM 1482 C C . GLY A 1 213 ? 7.387 -17.600 -2.274 1.00 98.56 213 GLY A C 1
ATOM 1483 O O . GLY A 1 213 ? 7.155 -17.725 -1.070 1.00 98.56 213 GLY A O 1
ATOM 1484 N N . ALA A 1 214 ? 6.612 -16.858 -3.072 1.00 98.81 214 ALA A N 1
ATOM 1485 C CA . ALA A 1 214 ? 5.428 -16.174 -2.560 1.00 98.81 214 ALA A CA 1
ATOM 1486 C C . ALA A 1 214 ? 4.387 -17.197 -2.074 1.00 98.81 214 ALA A C 1
ATOM 1488 O O . ALA A 1 214 ? 4.113 -18.205 -2.729 1.00 98.81 214 ALA A O 1
ATOM 1489 N N . ASN A 1 215 ? 3.792 -16.947 -0.912 1.00 98.88 215 ASN A N 1
ATOM 1490 C CA . ASN A 1 215 ? 2.757 -17.800 -0.325 1.00 98.88 215 ASN A CA 1
ATOM 1491 C C . ASN A 1 215 ? 1.478 -17.035 0.043 1.00 98.88 215 ASN A C 1
ATOM 1493 O O . ASN A 1 215 ? 0.506 -17.650 0.489 1.00 98.88 215 ASN A O 1
ATOM 1497 N N .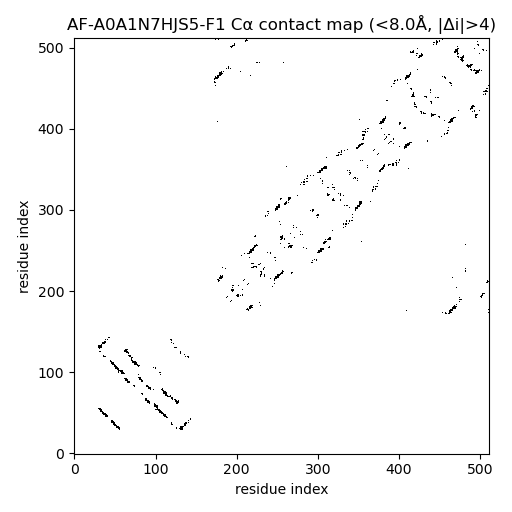 TYR A 1 216 ? 1.483 -15.718 -0.154 1.00 98.81 216 TYR A N 1
ATOM 1498 C CA . TYR A 1 216 ? 0.409 -14.807 0.199 1.00 98.81 216 TYR A CA 1
ATOM 1499 C C . TYR A 1 216 ? 0.124 -13.854 -0.961 1.00 98.81 216 TYR A C 1
ATOM 1501 O O . TYR A 1 216 ? 1.040 -13.344 -1.601 1.00 98.81 216 TYR A O 1
ATOM 1509 N N . VAL A 1 217 ? -1.151 -13.582 -1.199 1.00 98.88 217 VAL A N 1
ATOM 1510 C CA . VAL A 1 217 ? -1.618 -12.548 -2.118 1.00 98.88 217 VAL A CA 1
ATOM 1511 C C . VAL A 1 217 ? -2.366 -11.494 -1.320 1.00 98.88 217 VAL A C 1
ATOM 1513 O O . VAL A 1 217 ? -3.258 -11.830 -0.541 1.00 98.88 217 VAL A O 1
ATOM 1516 N N . ARG A 1 218 ? -1.996 -10.232 -1.523 1.00 98.94 218 ARG A N 1
ATOM 1517 C CA . ARG A 1 218 ? -2.733 -9.056 -1.066 1.00 98.94 218 ARG A CA 1
ATOM 1518 C C . ARG A 1 218 ? -3.604 -8.545 -2.207 1.00 98.94 218 ARG A C 1
ATOM 1520 O O . ARG A 1 218 ? -3.133 -8.457 -3.338 1.00 98.94 218 ARG A O 1
ATOM 1527 N N . LEU A 1 219 ? -4.871 -8.268 -1.911 1.00 98.94 219 LEU A N 1
ATOM 1528 C CA . LEU A 1 219 ? -5.812 -7.648 -2.840 1.00 98.94 219 LEU A CA 1
ATOM 1529 C C . LEU A 1 219 ? -6.433 -6.425 -2.184 1.00 98.94 219 LEU A C 1
ATOM 1531 O O . LEU A 1 219 ? -7.153 -6.572 -1.192 1.00 98.94 219 LEU A O 1
ATOM 1535 N N . ARG A 1 220 ? -6.208 -5.246 -2.759 1.00 98.81 220 ARG A N 1
ATOM 1536 C CA . ARG A 1 220 ? -6.949 -4.051 -2.365 1.00 98.81 220 ARG A CA 1
ATOM 1537 C C . ARG A 1 220 ? -8.400 -4.138 -2.807 1.00 98.81 220 ARG A C 1
ATOM 1539 O O . ARG A 1 220 ? -8.717 -4.672 -3.874 1.00 98.81 220 ARG A O 1
ATOM 1546 N N . ILE A 1 221 ? -9.278 -3.586 -1.982 1.00 98.88 221 ILE A N 1
ATOM 1547 C CA . ILE A 1 221 ? -10.694 -3.449 -2.267 1.00 98.88 221 ILE A CA 1
ATOM 1548 C C . ILE A 1 221 ? -11.156 -2.002 -2.071 1.00 98.88 221 ILE A C 1
ATOM 1550 O O . ILE A 1 221 ? -11.015 -1.406 -1.001 1.00 98.88 221 ILE A O 1
ATOM 1554 N N . TRP A 1 222 ? -11.753 -1.464 -3.129 1.00 98.81 222 TRP A N 1
ATOM 1555 C CA . TRP A 1 222 ? -12.447 -0.183 -3.178 1.00 98.81 222 TRP A CA 1
ATOM 1556 C C . TRP A 1 222 ? -13.957 -0.400 -3.110 1.00 98.81 222 TRP A C 1
ATOM 1558 O O . TRP A 1 222 ? -14.469 -1.437 -3.537 1.00 98.81 222 TRP A O 1
ATOM 1568 N N . ASN A 1 223 ? -14.676 0.579 -2.571 1.00 98.44 223 ASN A N 1
ATOM 1569 C CA . ASN A 1 223 ? -16.116 0.502 -2.345 1.00 98.44 223 ASN A CA 1
ATOM 1570 C C . ASN A 1 223 ? -16.896 0.483 -3.663 1.00 98.44 223 ASN A C 1
ATOM 1572 O O . ASN A 1 223 ? -17.591 -0.491 -3.960 1.00 98.44 223 ASN A O 1
ATOM 1576 N N . ASN A 1 224 ? -16.763 1.541 -4.460 1.00 96.88 224 ASN A N 1
ATOM 1577 C CA . ASN A 1 224 ? -17.437 1.689 -5.743 1.00 96.88 224 ASN A CA 1
ATOM 1578 C C . ASN A 1 224 ? -16.577 2.461 -6.770 1.00 96.88 224 ASN A C 1
ATOM 1580 O O . ASN A 1 224 ? -16.915 3.577 -7.169 1.00 96.88 224 ASN A O 1
ATOM 1584 N N . PRO A 1 225 ? -15.455 1.878 -7.215 1.00 97.06 225 PRO A N 1
ATOM 1585 C CA . PRO A 1 225 ? -14.575 2.503 -8.191 1.00 97.06 225 PRO A CA 1
ATOM 1586 C C . PRO A 1 225 ? -15.202 2.581 -9.583 1.00 97.06 225 PRO A C 1
ATOM 1588 O O . PRO A 1 225 ? -15.715 1.592 -10.113 1.00 97.06 225 PRO A O 1
ATOM 1591 N N . VAL A 1 226 ? -15.060 3.749 -10.213 1.00 95.75 226 VAL A N 1
ATOM 1592 C CA . VAL A 1 226 ? -15.525 4.048 -11.582 1.00 95.75 226 VAL A CA 1
ATOM 1593 C C . VAL A 1 226 ? -14.931 3.095 -12.627 1.00 95.75 226 VAL A C 1
ATOM 1595 O O . VAL A 1 226 ? -15.612 2.741 -13.587 1.00 95.75 226 VAL A O 1
ATOM 1598 N N . SER A 1 227 ? -13.706 2.610 -12.417 1.00 95.88 227 SER A N 1
ATOM 1599 C CA . SER A 1 227 ? -13.046 1.667 -13.327 1.00 95.88 227 SER A CA 1
ATOM 1600 C C . SER A 1 227 ? -13.732 0.301 -13.418 1.00 95.88 227 SER A C 1
ATOM 1602 O O . SER A 1 227 ? -13.478 -0.455 -14.355 1.00 95.88 227 SER A O 1
ATOM 1604 N N . GLY A 1 228 ? -14.553 -0.063 -12.427 1.00 97.00 228 GLY A N 1
ATOM 1605 C CA . GLY A 1 228 ? -15.125 -1.403 -12.308 1.00 97.00 228 GLY A CA 1
ATOM 1606 C C . GLY A 1 228 ? -14.129 -2.488 -11.867 1.00 97.00 228 GLY A C 1
ATOM 1607 O O . GLY A 1 228 ? -14.512 -3.660 -11.838 1.00 97.00 228 GLY A O 1
ATOM 1608 N N . TYR A 1 229 ? -12.891 -2.126 -11.503 1.00 97.75 229 TYR A N 1
ATOM 1609 C CA . TYR A 1 229 ? -11.847 -3.014 -10.961 1.00 97.75 229 TYR A CA 1
ATOM 1610 C C . TYR A 1 229 ? -11.591 -2.751 -9.477 1.00 97.75 229 TYR A C 1
ATOM 1612 O O . TYR A 1 229 ? -11.949 -1.697 -8.975 1.00 97.75 229 TYR A O 1
ATOM 1620 N N . ASN A 1 230 ? -11.010 -3.720 -8.760 1.00 98.25 230 ASN A N 1
ATOM 1621 C CA . ASN A 1 230 ? -10.794 -3.675 -7.301 1.00 98.25 230 ASN A CA 1
ATOM 1622 C C . ASN A 1 230 ? -12.071 -3.497 -6.458 1.00 98.25 230 ASN A C 1
ATOM 1624 O O . ASN A 1 230 ? -11.990 -3.269 -5.261 1.00 98.25 230 ASN A O 1
ATOM 1628 N N . ASN A 1 231 ? -13.265 -3.627 -7.037 1.00 98.56 231 ASN A N 1
ATOM 1629 C CA . ASN A 1 231 ? -14.508 -3.683 -6.267 1.00 98.56 231 ASN A CA 1
ATOM 1630 C C . ASN A 1 231 ? -14.751 -5.090 -5.694 1.00 98.56 231 ASN A C 1
ATOM 1632 O O . ASN A 1 231 ? -14.094 -6.065 -6.074 1.00 98.56 231 ASN A O 1
ATOM 1636 N N . LYS A 1 232 ? -15.762 -5.222 -4.826 1.00 98.62 232 LYS A N 1
ATOM 1637 C CA . LYS A 1 232 ? -16.173 -6.509 -4.236 1.00 98.62 232 LYS A CA 1
ATOM 1638 C C . LYS A 1 232 ? -16.333 -7.632 -5.267 1.00 98.62 232 LYS A C 1
ATOM 1640 O O . LYS A 1 232 ? -15.862 -8.742 -5.027 1.00 98.62 232 LYS A O 1
ATOM 1645 N N . ALA A 1 233 ? -16.991 -7.375 -6.399 1.00 98.56 233 ALA A N 1
ATOM 1646 C CA . ALA A 1 233 ? -17.248 -8.406 -7.406 1.00 98.56 233 ALA A CA 1
ATOM 1647 C C . ALA A 1 233 ? -15.943 -8.943 -8.017 1.00 98.56 233 ALA A C 1
ATOM 1649 O O . ALA A 1 233 ? -15.763 -10.157 -8.138 1.00 98.56 233 ALA A O 1
ATOM 1650 N N . LYS A 1 234 ? -15.010 -8.044 -8.339 1.00 98.44 234 LYS A N 1
ATOM 1651 C CA . LYS A 1 234 ? -13.695 -8.383 -8.890 1.00 98.44 234 LYS A CA 1
ATOM 1652 C C . LYS A 1 234 ? -12.809 -9.096 -7.870 1.00 98.44 234 LYS A C 1
ATOM 1654 O O . LYS A 1 234 ? -12.245 -10.140 -8.194 1.00 98.44 234 LYS A O 1
ATOM 1659 N N . VAL A 1 235 ? -12.797 -8.638 -6.617 1.00 98.81 235 VAL A N 1
ATOM 1660 C CA . VAL A 1 235 ? -12.072 -9.306 -5.522 1.00 98.81 235 VAL A CA 1
ATOM 1661 C C . VAL A 1 235 ? -12.611 -10.717 -5.269 1.00 98.81 235 VAL A C 1
ATOM 1663 O O . VAL A 1 235 ? -11.824 -11.656 -5.174 1.00 98.81 235 VAL A O 1
ATOM 1666 N N . LEU A 1 236 ? -13.935 -10.915 -5.241 1.00 98.81 236 LEU A N 1
ATOM 1667 C CA . LEU A 1 236 ? -14.543 -12.249 -5.120 1.00 98.81 236 LEU A CA 1
ATOM 1668 C C . LEU A 1 236 ? -14.138 -13.166 -6.276 1.00 98.81 236 LEU A C 1
ATOM 1670 O O . LEU A 1 236 ? -13.789 -14.325 -6.045 1.00 98.81 236 LEU A O 1
ATOM 1674 N N . GLN A 1 237 ? -14.174 -12.662 -7.511 1.00 98.38 237 GLN A N 1
ATOM 1675 C CA . GLN A 1 237 ? -13.761 -13.427 -8.683 1.00 98.38 237 GLN A CA 1
ATOM 1676 C C . GLN A 1 237 ? -12.294 -13.851 -8.563 1.00 98.38 237 GLN A C 1
ATOM 1678 O O . GLN A 1 237 ? -11.979 -15.031 -8.728 1.00 98.38 237 GLN A O 1
ATOM 1683 N N . TYR A 1 238 ? -11.404 -12.912 -8.243 1.00 98.25 238 TYR A N 1
ATOM 1684 C CA . TYR A 1 238 ? -9.971 -13.169 -8.249 1.00 98.25 238 TYR A CA 1
ATOM 1685 C C . TYR A 1 238 ? -9.496 -13.990 -7.042 1.00 98.25 238 TYR A C 1
ATOM 1687 O O . TYR A 1 238 ? -8.617 -14.841 -7.177 1.00 98.25 238 TYR A O 1
ATOM 1695 N N . ALA A 1 239 ? -10.155 -13.856 -5.888 1.00 98.75 239 ALA A N 1
ATOM 1696 C CA . ALA A 1 239 ? -9.910 -14.688 -4.711 1.00 98.75 239 ALA A CA 1
ATOM 1697 C C . ALA A 1 239 ? -10.064 -16.193 -4.998 1.00 98.75 239 ALA A C 1
ATOM 1699 O O . ALA A 1 239 ? -9.330 -17.002 -4.427 1.00 98.75 239 ALA A O 1
ATOM 1700 N N . ARG A 1 240 ? -10.965 -16.592 -5.912 1.00 98.62 240 ARG A N 1
ATOM 1701 C CA . ARG A 1 240 ? -11.088 -17.999 -6.343 1.00 98.62 240 ARG A CA 1
ATOM 1702 C C . ARG A 1 240 ? -9.818 -18.476 -7.034 1.00 98.62 240 ARG A C 1
ATOM 1704 O O . ARG A 1 240 ? -9.323 -19.547 -6.697 1.00 98.62 240 ARG A O 1
ATOM 1711 N N . THR A 1 241 ? -9.261 -17.667 -7.935 1.00 98.00 241 THR A N 1
ATOM 1712 C CA . THR A 1 241 ? -7.992 -17.958 -8.618 1.00 98.00 241 THR A CA 1
ATOM 1713 C C . THR A 1 241 ? -6.846 -18.081 -7.616 1.00 98.00 241 THR A C 1
ATOM 1715 O O . THR A 1 241 ? -6.100 -19.059 -7.651 1.00 98.00 241 THR A O 1
ATOM 1718 N N . VAL A 1 242 ? -6.745 -17.137 -6.674 1.00 98.44 242 VAL A N 1
ATOM 1719 C CA . VAL A 1 242 ? -5.718 -17.138 -5.619 1.00 98.44 242 VAL A CA 1
ATOM 1720 C C . VAL A 1 242 ? -5.786 -18.419 -4.781 1.00 98.44 242 VAL A C 1
ATOM 1722 O O . VAL A 1 242 ? -4.790 -19.135 -4.646 1.00 98.44 242 VAL A O 1
ATOM 1725 N N . LYS A 1 243 ? -6.969 -18.753 -4.247 1.00 98.38 243 LYS A N 1
ATOM 1726 C CA . LYS A 1 243 ? -7.130 -19.912 -3.357 1.00 98.38 243 LYS A CA 1
ATOM 1727 C C . LYS A 1 243 ? -7.028 -21.241 -4.106 1.00 98.38 243 LYS A C 1
ATOM 1729 O O . LYS A 1 243 ? -6.467 -22.182 -3.553 1.00 98.38 243 LYS A O 1
ATOM 1734 N N . ALA A 1 244 ? -7.461 -21.316 -5.368 1.00 98.31 244 ALA A N 1
ATOM 1735 C CA . ALA A 1 244 ? -7.276 -22.504 -6.210 1.00 98.31 244 ALA A CA 1
ATOM 1736 C C . ALA A 1 244 ? -5.792 -22.846 -6.432 1.00 98.31 244 ALA A C 1
ATOM 1738 O O . ALA A 1 244 ? -5.437 -24.016 -6.558 1.00 98.31 244 ALA A O 1
ATOM 1739 N N . LYS A 1 245 ? -4.906 -21.842 -6.410 1.00 97.94 245 LYS A N 1
ATOM 1740 C CA . LYS A 1 245 ? -3.448 -22.033 -6.479 1.00 97.94 245 LYS A CA 1
ATOM 1741 C C . LYS A 1 245 ? -2.805 -22.346 -5.124 1.00 97.94 245 LYS A C 1
ATOM 1743 O O . LYS A 1 245 ? -1.592 -22.558 -5.045 1.00 97.94 245 LYS A O 1
ATOM 1748 N N . GLY A 1 246 ? -3.596 -22.416 -4.053 1.00 98.31 246 GLY A N 1
ATOM 1749 C CA . GLY A 1 246 ? -3.133 -22.696 -2.694 1.00 98.31 246 GLY A CA 1
ATOM 1750 C C . GLY A 1 246 ? -2.374 -21.538 -2.042 1.00 98.31 246 GLY A C 1
ATOM 1751 O O . GLY A 1 246 ? -1.614 -21.774 -1.106 1.00 98.31 246 GLY A O 1
ATOM 1752 N N . LEU A 1 247 ? -2.541 -20.310 -2.543 1.00 98.81 247 LEU A N 1
ATOM 1753 C CA . LEU A 1 247 ? -1.990 -19.100 -1.930 1.00 98.81 247 LEU A CA 1
ATOM 1754 C C . LEU A 1 247 ? -2.929 -18.601 -0.823 1.00 98.81 247 LEU A C 1
ATOM 1756 O O . LEU A 1 247 ? -4.149 -18.758 -0.908 1.00 98.81 247 LEU A O 1
ATOM 1760 N N . LYS A 1 248 ? -2.363 -18.001 0.225 1.00 98.88 248 LYS A N 1
ATOM 1761 C CA . LYS A 1 248 ? -3.135 -17.307 1.265 1.00 98.88 248 LYS A CA 1
ATOM 1762 C C . LYS A 1 248 ? -3.637 -15.957 0.757 1.00 98.88 248 LYS A C 1
ATOM 1764 O O . LYS A 1 248 ? -3.043 -15.388 -0.156 1.00 98.88 248 LYS A O 1
ATOM 1769 N N . LEU A 1 249 ? -4.720 -15.453 1.344 1.00 98.94 249 LEU A N 1
ATOM 1770 C CA . LEU A 1 249 ? -5.383 -14.223 0.909 1.00 98.94 249 LEU A CA 1
ATOM 1771 C C . LEU A 1 249 ? -5.433 -13.172 2.025 1.00 98.94 249 LEU A C 1
ATOM 1773 O O . LEU A 1 249 ? -6.000 -13.424 3.089 1.00 98.94 249 LEU A O 1
ATOM 1777 N N . LEU A 1 250 ? -4.875 -11.994 1.743 1.00 98.94 250 LEU A N 1
ATOM 1778 C CA . LEU A 1 250 ? -4.999 -10.759 2.515 1.00 98.94 250 LEU A CA 1
ATOM 1779 C C . LEU A 1 250 ? -5.919 -9.823 1.726 1.00 98.94 250 LEU A C 1
ATOM 1781 O O . LEU A 1 250 ? -5.614 -9.505 0.579 1.00 98.94 250 LEU A O 1
ATOM 1785 N N . VAL A 1 251 ? -7.026 -9.381 2.321 1.00 98.94 251 VAL A N 1
ATOM 1786 C CA . VAL A 1 251 ? -7.899 -8.364 1.707 1.00 98.94 251 VAL A CA 1
ATOM 1787 C C . VAL A 1 251 ? -7.649 -7.024 2.377 1.00 98.94 251 VAL A C 1
ATOM 1789 O O . VAL A 1 251 ? -7.808 -6.911 3.590 1.00 98.94 251 VAL A O 1
ATOM 1792 N N . ASP A 1 252 ? -7.267 -6.029 1.589 1.00 98.94 252 ASP A N 1
ATOM 1793 C CA . ASP A 1 252 ? -6.957 -4.681 2.047 1.00 98.94 252 ASP A CA 1
ATOM 1794 C C . ASP A 1 252 ? -8.094 -3.704 1.745 1.00 98.94 252 ASP A C 1
ATOM 1796 O O . ASP A 1 252 ? -8.322 -3.321 0.599 1.00 98.94 252 ASP A O 1
ATOM 1800 N N . PHE A 1 253 ? -8.827 -3.307 2.785 1.00 98.94 253 PHE A N 1
ATOM 1801 C CA . PHE A 1 253 ? -9.919 -2.353 2.667 1.00 98.94 253 PHE A CA 1
ATOM 1802 C C . PHE A 1 253 ? -9.392 -0.927 2.710 1.00 98.94 253 PHE A C 1
ATOM 1804 O O . PHE A 1 253 ? -9.022 -0.429 3.768 1.00 98.94 253 PHE A O 1
ATOM 1811 N N . HIS A 1 254 ? -9.492 -0.227 1.584 1.00 98.88 254 HIS A N 1
ATOM 1812 C CA . HIS A 1 254 ? -9.183 1.201 1.526 1.00 98.88 254 HIS A CA 1
ATOM 1813 C C . HIS A 1 254 ? -10.288 2.076 2.133 1.00 98.88 254 HIS A C 1
ATOM 1815 O O . HIS A 1 254 ? -10.026 3.216 2.499 1.00 98.88 254 HIS A O 1
ATOM 1821 N N . TYR A 1 255 ? -11.527 1.571 2.201 1.00 98.88 255 TYR A N 1
ATOM 1822 C CA . TYR A 1 255 ? -12.718 2.352 2.569 1.00 98.88 255 TYR A CA 1
ATOM 1823 C C . TYR A 1 255 ? -12.854 3.651 1.761 1.00 98.88 255 TYR A C 1
ATOM 1825 O O . TYR A 1 255 ? -13.134 4.712 2.305 1.00 98.88 255 TYR A O 1
ATOM 1833 N N . SER A 1 256 ? -12.640 3.553 0.452 1.00 98.62 256 SER A N 1
ATOM 1834 C CA . SER A 1 256 ? -12.699 4.645 -0.518 1.00 98.62 256 SER A CA 1
ATOM 1835 C C . SER A 1 256 ? -13.129 4.075 -1.873 1.00 98.62 256 SER A C 1
ATOM 1837 O O . SER A 1 256 ? -13.016 2.869 -2.113 1.00 98.62 256 SER A O 1
ATOM 1839 N N . ASP A 1 257 ? -13.624 4.928 -2.769 1.00 97.88 257 ASP A N 1
ATOM 1840 C CA . ASP A 1 257 ? -13.891 4.562 -4.172 1.00 97.88 257 ASP A CA 1
ATOM 1841 C C . ASP A 1 257 ? -12.619 4.592 -5.038 1.00 97.88 257 ASP A C 1
ATOM 1843 O O . ASP A 1 257 ? -12.650 4.242 -6.214 1.00 97.88 257 ASP A O 1
ATOM 1847 N N . THR A 1 258 ? -11.498 5.026 -4.467 1.00 95.31 258 THR A N 1
ATOM 1848 C CA . THR A 1 258 ? -10.203 5.169 -5.134 1.00 95.31 258 THR A CA 1
ATOM 1849 C C . THR A 1 258 ? -9.072 4.906 -4.134 1.00 95.31 258 THR A C 1
ATOM 1851 O O . THR A 1 258 ? -9.302 4.433 -3.018 1.00 95.31 258 THR A O 1
ATOM 1854 N N . TRP A 1 259 ? -7.840 5.207 -4.528 1.00 93.38 259 TRP A N 1
ATOM 1855 C CA . TRP A 1 259 ? -6.661 5.174 -3.674 1.00 93.38 259 TRP A CA 1
ATOM 1856 C C . TRP A 1 259 ? -6.905 5.845 -2.314 1.00 93.38 259 TRP A C 1
ATOM 1858 O O . TRP A 1 259 ? -7.568 6.881 -2.215 1.00 93.38 259 TRP A O 1
ATOM 1868 N N . ALA A 1 260 ? -6.374 5.204 -1.274 1.00 92.56 260 ALA A N 1
ATOM 1869 C CA . ALA A 1 260 ? -6.346 5.709 0.088 1.00 92.56 260 ALA A CA 1
ATOM 1870 C C . ALA A 1 260 ? -4.896 5.606 0.561 1.00 92.56 260 ALA A C 1
ATOM 1872 O O . ALA A 1 260 ? -4.292 4.541 0.426 1.00 92.56 260 ALA A O 1
ATOM 1873 N N . ASP A 1 261 ? -4.352 6.722 1.022 1.00 90.38 261 ASP A N 1
ATOM 1874 C CA . ASP A 1 261 ? -2.946 6.932 1.363 1.00 90.38 261 ASP A CA 1
ATOM 1875 C C . ASP A 1 261 ? -2.854 8.012 2.471 1.00 90.38 261 ASP A C 1
ATOM 1877 O O . ASP A 1 261 ? -3.883 8.589 2.853 1.00 90.38 261 ASP A O 1
ATOM 1881 N N . PRO A 1 262 ? -1.669 8.329 3.024 1.00 85.12 262 PRO A N 1
ATOM 1882 C CA . PRO A 1 262 ? -1.548 9.305 4.107 1.00 85.12 262 PRO A CA 1
ATOM 1883 C C . PRO A 1 262 ? -2.036 10.715 3.745 1.00 85.12 262 PRO A C 1
ATOM 1885 O O . PRO A 1 262 ? -2.374 11.493 4.637 1.00 85.12 262 PRO A O 1
ATOM 1888 N N . GLY A 1 263 ? -2.071 11.061 2.454 1.00 82.12 263 GLY A N 1
ATOM 1889 C CA . GLY A 1 263 ? -2.559 12.341 1.945 1.00 82.12 263 GLY A CA 1
ATOM 1890 C C . GLY A 1 263 ? -4.032 12.329 1.529 1.00 82.12 263 GLY A C 1
ATOM 1891 O O . GLY A 1 263 ? -4.621 13.401 1.370 1.00 82.12 263 GLY A O 1
ATOM 1892 N N . LYS A 1 264 ? -4.644 11.152 1.345 1.00 85.00 264 LYS A N 1
ATOM 1893 C CA . LYS A 1 264 ? -6.003 10.995 0.806 1.00 85.00 264 LYS A CA 1
ATOM 1894 C C . LYS A 1 264 ? -6.740 9.850 1.488 1.00 85.00 264 LYS A C 1
ATOM 1896 O O . LYS A 1 264 ? -6.402 8.689 1.317 1.00 85.00 264 LYS A O 1
ATOM 1901 N N . GLN A 1 265 ? -7.825 10.160 2.188 1.00 94.88 265 GLN A N 1
ATOM 1902 C CA . GLN A 1 265 ? -8.688 9.160 2.833 1.00 94.88 265 GLN A CA 1
ATOM 1903 C C . GLN A 1 265 ? -10.164 9.487 2.582 1.00 94.88 265 GLN A C 1
ATOM 1905 O O . GLN A 1 265 ? -10.965 9.621 3.511 1.00 94.88 265 GLN A O 1
ATOM 1910 N N . TYR A 1 266 ? -10.513 9.727 1.317 1.00 94.44 266 TYR A N 1
ATOM 1911 C CA . TYR A 1 266 ? -11.849 10.181 0.937 1.00 94.44 266 TYR A CA 1
ATOM 1912 C C . TYR A 1 266 ? -12.920 9.150 1.291 1.00 94.44 266 TYR A C 1
ATOM 1914 O O . TYR A 1 266 ? -12.756 7.955 1.053 1.00 94.44 266 TYR A O 1
ATOM 1922 N N . LYS A 1 267 ? -14.055 9.630 1.809 1.00 97.88 267 LYS A N 1
ATOM 1923 C CA . LYS A 1 267 ? -15.243 8.786 1.943 1.00 97.88 267 LYS A CA 1
ATOM 1924 C C . LYS A 1 267 ? -15.696 8.311 0.555 1.00 97.88 267 LYS A C 1
ATOM 1926 O O . LYS A 1 267 ? -15.688 9.117 -0.379 1.00 97.88 267 LYS A O 1
ATOM 1931 N N . PRO A 1 268 ? -16.156 7.055 0.422 1.00 98.25 268 PRO A N 1
ATOM 1932 C CA . PRO A 1 268 ? -16.915 6.615 -0.740 1.00 98.25 268 PRO A CA 1
ATOM 1933 C C . PRO A 1 268 ? -18.086 7.564 -0.998 1.00 98.25 268 PRO A C 1
ATOM 1935 O O . PRO A 1 268 ? -18.689 8.075 -0.050 1.00 98.25 268 PRO A O 1
ATOM 1938 N N . ALA A 1 269 ? -18.464 7.760 -2.259 1.00 96.31 269 ALA A N 1
ATOM 1939 C CA . ALA A 1 269 ? -19.543 8.668 -2.642 1.00 96.31 269 ALA A CA 1
ATOM 1940 C C . ALA A 1 269 ? -20.864 8.327 -1.931 1.00 96.31 269 ALA A C 1
ATOM 1942 O O . ALA A 1 269 ? -21.582 9.218 -1.479 1.00 96.31 269 ALA A O 1
ATOM 1943 N N . ALA A 1 270 ? -21.143 7.032 -1.746 1.00 97.19 270 ALA A N 1
ATOM 1944 C CA . ALA A 1 270 ? -22.316 6.548 -1.019 1.00 97.19 270 ALA A CA 1
ATOM 1945 C C . ALA A 1 270 ? -22.331 6.940 0.471 1.00 97.19 270 ALA A C 1
ATOM 1947 O O . ALA A 1 270 ? -23.383 6.888 1.098 1.00 97.19 270 ALA A O 1
ATOM 1948 N N . TRP A 1 271 ? -21.180 7.303 1.044 1.00 98.38 271 TRP A N 1
ATOM 1949 C CA . TRP A 1 271 ? -21.008 7.653 2.458 1.00 98.38 271 TRP A CA 1
ATOM 1950 C C . TRP A 1 271 ? -20.676 9.140 2.656 1.00 98.38 271 TRP A C 1
ATOM 1952 O O . TRP A 1 271 ? -20.365 9.569 3.768 1.00 98.38 271 TRP A O 1
ATOM 1962 N N . ALA A 1 272 ? -20.733 9.954 1.595 1.00 95.75 272 ALA A N 1
ATOM 1963 C CA . ALA A 1 272 ? -20.281 11.345 1.621 1.00 95.75 272 ALA A CA 1
ATOM 1964 C C . ALA A 1 272 ? -20.974 12.181 2.716 1.00 95.75 272 ALA A C 1
ATOM 1966 O O . ALA A 1 272 ? -20.314 12.946 3.421 1.00 95.75 272 ALA A O 1
ATOM 1967 N N . SER A 1 273 ? -22.283 11.988 2.914 1.00 96.50 273 SER A N 1
ATOM 1968 C CA . SER A 1 273 ? -23.083 12.690 3.930 1.00 96.50 273 SER A CA 1
ATOM 1969 C C . SER A 1 273 ? -23.148 11.978 5.284 1.00 96.50 273 SER A C 1
ATOM 1971 O O . SER A 1 273 ? -23.807 12.469 6.199 1.00 96.50 273 SER A O 1
ATOM 1973 N N . HIS A 1 274 ? -22.525 10.808 5.426 1.00 98.31 274 HIS A N 1
ATOM 1974 C CA . HIS A 1 274 ? -22.590 10.031 6.658 1.00 98.31 274 HIS A CA 1
ATOM 1975 C C . HIS A 1 274 ? -21.615 10.605 7.686 1.00 98.31 274 HIS A C 1
ATOM 1977 O O . HIS A 1 274 ? -20.443 10.821 7.372 1.00 98.31 274 HIS A O 1
ATOM 1983 N N . GLY A 1 275 ? -22.113 10.849 8.900 1.00 98.19 275 GLY A N 1
ATOM 1984 C CA . GLY A 1 275 ? -21.291 11.191 10.061 1.00 98.19 275 GLY A CA 1
ATOM 1985 C C . GLY A 1 275 ? -20.788 9.946 10.795 1.00 98.19 275 GLY A C 1
ATOM 1986 O O . GLY A 1 275 ? -21.213 8.826 10.498 1.00 98.19 275 GLY A O 1
ATOM 1987 N N . ILE A 1 276 ? -19.926 10.134 11.800 1.00 98.38 276 ILE A N 1
ATOM 1988 C CA . ILE A 1 276 ? -19.194 9.036 12.461 1.00 98.38 276 ILE A CA 1
ATOM 1989 C C . ILE A 1 276 ? -20.054 7.843 12.926 1.00 98.38 276 ILE A C 1
ATOM 1991 O O . ILE A 1 276 ? -19.649 6.695 12.751 1.00 98.38 276 ILE A O 1
ATOM 1995 N N . GLY A 1 277 ? -21.254 8.081 13.467 1.00 97.38 277 GLY A N 1
ATOM 1996 C CA . GLY A 1 277 ? -22.138 7.003 13.930 1.00 97.38 277 GLY A CA 1
ATOM 1997 C C . GLY A 1 277 ? -22.651 6.110 12.794 1.00 97.38 277 GLY A C 1
ATOM 1998 O O . GLY A 1 277 ? -22.682 4.886 12.927 1.00 97.38 277 GLY A O 1
ATOM 1999 N N . GLN A 1 278 ? -22.996 6.709 11.651 1.00 98.62 278 GLN A N 1
ATOM 2000 C CA . GLN A 1 278 ? -23.397 5.954 10.465 1.00 98.62 278 GLN A CA 1
ATOM 2001 C C . GLN A 1 278 ? -22.182 5.269 9.827 1.00 98.62 278 GLN A C 1
ATOM 2003 O O . GLN A 1 278 ? -22.253 4.081 9.532 1.00 98.62 278 GLN A O 1
ATOM 2008 N N . LEU A 1 279 ? -21.038 5.957 9.740 1.00 98.88 279 LEU A N 1
ATOM 2009 C CA . LEU A 1 279 ? -19.801 5.385 9.196 1.00 98.88 279 LEU A CA 1
ATOM 2010 C C . LEU A 1 279 ? -19.314 4.159 9.976 1.00 98.88 279 LEU A C 1
ATOM 2012 O O . LEU A 1 279 ? -18.792 3.221 9.381 1.00 98.88 279 LEU A O 1
ATOM 2016 N N . GLN A 1 280 ? -19.521 4.116 11.294 1.00 98.75 280 GLN A N 1
ATOM 2017 C CA . GLN A 1 280 ? -19.250 2.917 12.088 1.00 98.75 280 GLN A CA 1
ATOM 2018 C C . GLN A 1 280 ? -20.077 1.716 11.599 1.00 98.75 280 GLN A C 1
ATOM 2020 O O . GLN A 1 280 ? -19.555 0.608 11.465 1.00 98.75 280 GLN A O 1
ATOM 2025 N N . THR A 1 281 ? -21.358 1.945 11.309 1.00 98.75 281 THR A N 1
ATOM 2026 C CA . THR A 1 281 ? -22.263 0.927 10.761 1.00 98.75 281 THR A CA 1
ATOM 2027 C C . THR A 1 281 ? -21.859 0.543 9.339 1.00 98.75 281 THR A C 1
ATOM 2029 O O . THR A 1 281 ? -21.837 -0.641 9.007 1.00 98.75 281 THR A O 1
ATOM 2032 N N . ASP A 1 282 ? -21.475 1.518 8.517 1.00 98.88 282 ASP A N 1
ATOM 2033 C CA . ASP A 1 282 ? -21.058 1.290 7.134 1.00 98.88 282 ASP A CA 1
ATOM 2034 C C . ASP A 1 282 ? -19.779 0.451 7.050 1.00 98.88 282 ASP A C 1
ATOM 2036 O O . ASP A 1 282 ? -19.739 -0.534 6.311 1.00 98.88 282 ASP A O 1
ATOM 2040 N N . VAL A 1 283 ? -18.760 0.781 7.854 1.00 98.94 283 VAL A N 1
ATOM 2041 C CA . VAL A 1 283 ? -17.513 0.007 7.948 1.00 98.94 283 VAL A CA 1
ATOM 2042 C C . VAL A 1 283 ? -17.803 -1.419 8.403 1.00 98.94 283 VAL A C 1
ATOM 2044 O O . VAL A 1 283 ? -17.297 -2.362 7.790 1.00 98.94 283 VAL A O 1
ATOM 2047 N N . TYR A 1 284 ? -18.635 -1.601 9.436 1.00 98.94 284 TYR A N 1
ATOM 2048 C CA . TYR A 1 284 ? -19.011 -2.938 9.895 1.00 98.94 284 TYR A CA 1
ATOM 2049 C C . TYR A 1 284 ? -19.689 -3.736 8.773 1.00 98.94 284 TYR A C 1
ATOM 2051 O O . TYR A 1 284 ? -19.241 -4.831 8.429 1.00 98.94 284 TYR A O 1
ATOM 2059 N N . ASN A 1 285 ? -20.744 -3.176 8.179 1.00 98.88 285 ASN A N 1
ATOM 2060 C CA . ASN A 1 285 ? -21.559 -3.861 7.182 1.00 98.88 285 ASN A CA 1
ATOM 2061 C C . ASN A 1 285 ? -20.754 -4.200 5.930 1.00 98.88 285 ASN A C 1
ATOM 2063 O O . ASN A 1 285 ? -20.820 -5.332 5.459 1.00 98.88 285 ASN A O 1
ATOM 2067 N N . TYR A 1 286 ? -19.961 -3.255 5.420 1.00 98.94 286 TYR A N 1
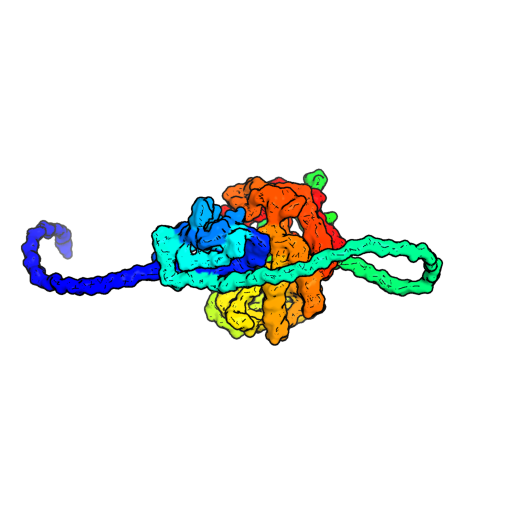ATOM 2068 C CA . TYR A 1 286 ? -19.151 -3.474 4.227 1.00 98.94 286 TYR A CA 1
ATOM 2069 C C . TYR A 1 286 ? -18.088 -4.556 4.449 1.00 98.94 286 TYR A C 1
ATOM 2071 O O . TYR A 1 286 ? -17.964 -5.487 3.650 1.00 98.94 286 TYR A O 1
ATOM 2079 N N . THR A 1 287 ? -17.374 -4.492 5.576 1.00 98.94 287 THR A N 1
ATOM 2080 C CA . THR A 1 287 ? -16.357 -5.493 5.931 1.00 98.94 287 THR A CA 1
ATOM 2081 C C . THR A 1 287 ? -16.979 -6.876 6.105 1.00 98.94 287 THR A C 1
ATOM 2083 O O . THR A 1 287 ? -16.472 -7.865 5.568 1.00 98.94 287 THR A O 1
ATOM 2086 N N . TYR A 1 288 ? -18.100 -6.958 6.832 1.00 98.88 288 TYR A N 1
ATOM 2087 C CA . TYR A 1 288 ? -18.797 -8.216 7.090 1.00 98.88 288 TYR A CA 1
ATOM 2088 C C . TYR A 1 288 ? -19.339 -8.830 5.801 1.00 98.88 288 TYR A C 1
ATOM 2090 O O . TYR A 1 288 ? -19.190 -10.033 5.592 1.00 98.88 288 TYR A O 1
ATOM 2098 N N . ASP A 1 289 ? -19.930 -8.019 4.925 1.00 98.88 289 ASP A N 1
ATOM 2099 C CA . ASP A 1 289 ? -20.492 -8.455 3.651 1.00 98.88 289 ASP A CA 1
ATOM 2100 C C . ASP A 1 289 ? -19.414 -9.016 2.712 1.00 98.88 289 ASP A C 1
ATOM 2102 O O . ASP A 1 289 ? -19.549 -10.132 2.198 1.00 98.88 289 ASP A O 1
ATOM 2106 N N . VAL A 1 290 ? -18.301 -8.300 2.530 1.00 98.94 290 VAL A N 1
ATOM 2107 C CA . VAL A 1 290 ? -17.174 -8.770 1.709 1.00 98.94 290 VAL A CA 1
ATOM 2108 C C . VAL A 1 290 ? -16.577 -10.052 2.291 1.00 98.94 290 VAL A C 1
ATOM 2110 O O . VAL A 1 290 ? -16.449 -11.050 1.574 1.00 98.94 290 VAL A O 1
ATOM 2113 N N . CYS A 1 291 ? -16.259 -10.065 3.589 1.00 98.75 291 CYS A N 1
ATOM 2114 C CA . CYS A 1 291 ? -15.675 -11.235 4.243 1.00 98.75 291 CYS A CA 1
ATOM 2115 C C . CYS A 1 291 ? -16.612 -12.452 4.180 1.00 98.75 291 CYS A C 1
ATOM 2117 O O . CYS A 1 291 ? -16.181 -13.552 3.823 1.00 98.75 291 CYS A O 1
ATOM 2119 N N . SER A 1 292 ? -17.900 -12.269 4.479 1.00 98.81 292 SER A N 1
ATOM 2120 C CA . SER A 1 292 ? -18.881 -13.360 4.476 1.00 98.81 292 SER A CA 1
ATOM 2121 C C . SER A 1 292 ? -19.135 -13.879 3.067 1.00 98.81 292 SER A C 1
ATOM 2123 O O . SER A 1 292 ? -19.273 -15.085 2.882 1.00 98.81 292 SER A O 1
ATOM 2125 N N . SER A 1 293 ? -19.108 -13.004 2.057 1.00 98.88 293 SER A N 1
ATOM 2126 C CA . SER A 1 293 ? -19.196 -13.406 0.650 1.00 98.88 293 SER A CA 1
ATOM 2127 C C . SER A 1 293 ? -17.991 -14.256 0.232 1.00 98.88 293 SER A C 1
ATOM 2129 O O . SER A 1 293 ? -18.167 -15.298 -0.399 1.00 98.88 293 SER A O 1
ATOM 2131 N N . LEU A 1 294 ? -16.773 -13.863 0.628 1.00 98.88 294 LEU A N 1
ATOM 2132 C CA . LEU A 1 294 ? -15.549 -14.640 0.392 1.00 98.88 294 LEU A CA 1
ATOM 2133 C C . LEU A 1 294 ? -15.608 -16.004 1.091 1.00 98.88 294 LEU A C 1
ATOM 2135 O O . LEU A 1 294 ? -15.284 -17.029 0.492 1.00 98.88 294 LEU A O 1
ATOM 2139 N N . LYS A 1 295 ? -16.067 -16.037 2.345 1.00 98.62 295 LYS A N 1
ATOM 2140 C CA . LYS A 1 295 ? -16.252 -17.277 3.104 1.00 98.62 295 LYS A CA 1
ATOM 2141 C C . LYS A 1 295 ? -17.290 -18.197 2.464 1.00 98.62 295 LYS A C 1
ATOM 2143 O O . LYS A 1 295 ? -17.027 -19.388 2.315 1.00 98.62 295 LYS A O 1
ATOM 2148 N N . ALA A 1 296 ? -18.432 -17.658 2.040 1.00 98.75 296 ALA A N 1
ATOM 2149 C CA . ALA A 1 296 ? -19.510 -18.422 1.416 1.00 98.75 296 ALA A CA 1
ATOM 2150 C C . ALA A 1 296 ? -19.074 -19.118 0.116 1.00 98.75 296 ALA A C 1
ATOM 2152 O O . ALA A 1 296 ? -19.543 -20.213 -0.176 1.00 98.75 296 ALA A O 1
ATOM 2153 N N . GLN A 1 297 ? -18.139 -18.527 -0.636 1.00 98.44 297 GLN A N 1
ATOM 2154 C CA . GLN A 1 297 ? -17.570 -19.144 -1.841 1.00 98.44 297 GLN A CA 1
ATOM 2155 C C . GLN A 1 297 ? -16.311 -19.998 -1.584 1.00 98.44 297 GLN A C 1
ATOM 2157 O O . GLN A 1 297 ? -15.611 -20.351 -2.531 1.00 98.44 297 GLN A O 1
ATOM 2162 N N . GLY A 1 298 ? -15.987 -20.306 -0.324 1.00 98.44 298 GLY A N 1
ATOM 2163 C CA . GLY A 1 298 ? -14.838 -21.144 0.038 1.00 98.44 298 GLY A CA 1
ATOM 2164 C C . GLY A 1 298 ? -13.475 -20.448 -0.049 1.00 98.44 298 GLY A C 1
ATOM 2165 O O . GLY A 1 298 ? -12.443 -21.113 0.010 1.00 98.44 298 GLY A O 1
ATOM 2166 N N . THR A 1 299 ? -13.440 -19.119 -0.164 1.00 98.69 299 THR A N 1
ATOM 2167 C CA . THR A 1 299 ? -12.208 -18.318 -0.255 1.00 98.69 299 THR A CA 1
ATOM 2168 C C . THR A 1 299 ? -12.036 -17.408 0.958 1.00 98.69 299 THR A C 1
ATOM 2170 O O . THR A 1 299 ? -11.660 -16.247 0.805 1.00 98.69 299 THR A O 1
ATOM 2173 N N . THR A 1 300 ? -12.354 -17.903 2.159 1.00 98.62 300 THR A N 1
ATOM 2174 C CA . THR A 1 300 ? -12.212 -17.146 3.412 1.00 98.62 300 THR A CA 1
ATOM 2175 C C . THR A 1 300 ? -10.831 -16.482 3.481 1.00 98.62 300 THR A C 1
ATOM 2177 O O . THR A 1 300 ? -9.830 -17.183 3.279 1.00 98.62 300 THR A O 1
ATOM 2180 N N . PRO A 1 301 ? -10.756 -15.164 3.745 1.00 98.62 301 PRO A N 1
ATOM 2181 C CA . PRO A 1 301 ? -9.480 -14.474 3.854 1.00 98.62 301 PRO A CA 1
ATOM 2182 C C . PRO A 1 301 ? -8.698 -14.984 5.065 1.00 98.62 301 PRO A C 1
ATOM 2184 O O . PRO A 1 301 ? -9.252 -15.177 6.151 1.00 98.62 301 PRO A O 1
ATOM 2187 N N . ASP A 1 302 ? -7.402 -15.199 4.870 1.00 98.88 302 ASP A N 1
ATOM 2188 C CA . ASP A 1 302 ? -6.467 -15.561 5.933 1.00 98.88 302 ASP A CA 1
ATOM 2189 C C . ASP A 1 302 ? -6.181 -14.333 6.823 1.00 98.88 302 ASP A C 1
ATOM 2191 O O . ASP A 1 302 ? -6.107 -14.453 8.050 1.00 98.88 302 ASP A O 1
ATOM 2195 N N . SER A 1 303 ? -6.136 -13.146 6.208 1.00 98.88 303 SER A N 1
ATOM 2196 C CA . SER A 1 303 ? -6.022 -11.851 6.879 1.00 98.88 303 SER A CA 1
ATOM 2197 C C . SER A 1 303 ? -6.902 -10.785 6.214 1.00 98.88 303 SER A C 1
ATOM 2199 O O . SER A 1 303 ? -7.187 -10.842 5.017 1.00 98.88 303 SER A O 1
ATOM 2201 N N . VAL A 1 304 ? -7.290 -9.773 6.983 1.00 98.81 304 VAL A N 1
ATOM 2202 C CA . VAL A 1 304 ? -7.960 -8.554 6.517 1.00 98.81 304 VAL A CA 1
ATOM 2203 C C . VAL A 1 304 ? -7.209 -7.345 7.066 1.00 98.81 304 VAL A C 1
ATOM 2205 O O . VAL A 1 304 ? -6.886 -7.316 8.250 1.00 98.81 304 VAL A O 1
ATOM 2208 N N . GLN A 1 305 ? -6.952 -6.348 6.226 1.00 98.88 305 GLN A N 1
ATOM 2209 C CA . GLN A 1 305 ? -6.394 -5.055 6.612 1.00 98.88 305 GLN A CA 1
ATOM 2210 C C . GLN A 1 305 ? -7.522 -4.010 6.649 1.00 98.88 305 GLN A C 1
ATOM 2212 O O . GLN A 1 305 ? -8.296 -3.886 5.700 1.00 98.88 305 GLN A O 1
ATOM 2217 N N . ILE A 1 306 ? -7.652 -3.308 7.779 1.00 98.88 306 ILE A N 1
ATOM 2218 C CA . ILE A 1 306 ? -8.711 -2.320 8.029 1.00 98.88 306 ILE A CA 1
ATOM 2219 C C . ILE A 1 306 ? -8.132 -0.920 7.814 1.00 98.88 306 ILE A C 1
ATOM 2221 O O . ILE A 1 306 ? -7.544 -0.346 8.729 1.00 98.88 306 ILE A O 1
ATOM 2225 N N . GLY A 1 307 ? -8.331 -0.384 6.609 1.00 98.69 307 GLY A N 1
ATOM 2226 C CA . GLY A 1 307 ? -7.757 0.884 6.169 1.00 98.69 307 GLY A CA 1
ATOM 2227 C C . GLY A 1 307 ? -6.403 0.679 5.490 1.00 98.69 307 GLY A C 1
ATOM 2228 O O . GLY A 1 307 ? -5.651 -0.224 5.859 1.00 98.69 307 GLY A O 1
ATOM 2229 N N . ASN A 1 308 ? -6.071 1.535 4.524 1.00 98.81 308 ASN A N 1
ATOM 2230 C CA . ASN A 1 308 ? -4.748 1.563 3.904 1.00 98.81 308 ASN A CA 1
ATOM 2231 C C . ASN A 1 308 ? -4.000 2.839 4.287 1.00 98.81 308 ASN A C 1
ATOM 2233 O O . ASN A 1 308 ? -4.551 3.926 4.121 1.00 98.81 308 ASN A O 1
ATOM 2237 N N . GLU A 1 309 ? -2.784 2.677 4.821 1.00 97.69 309 GLU A N 1
ATOM 2238 C CA . GLU A 1 309 ? -1.883 3.762 5.239 1.00 97.69 309 GLU A CA 1
ATOM 2239 C C . GLU A 1 309 ? -2.608 4.888 5.991 1.00 97.69 309 GLU A C 1
ATOM 2241 O O . GLU A 1 309 ? -2.595 6.063 5.622 1.00 97.69 309 GLU A O 1
ATOM 2246 N N . ILE A 1 310 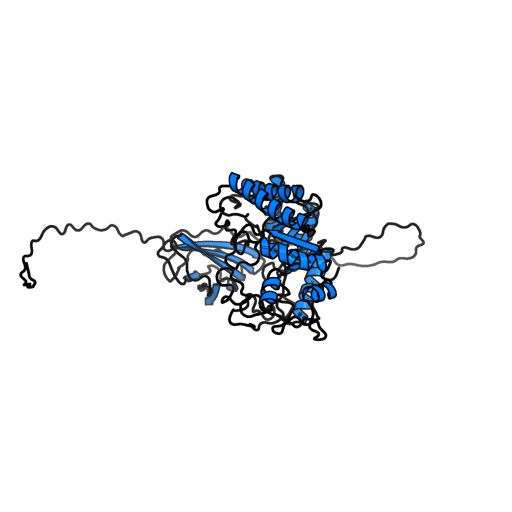? -3.299 4.503 7.063 1.00 98.44 310 ILE A N 1
ATOM 2247 C CA . ILE A 1 310 ? -4.213 5.380 7.802 1.00 98.44 310 ILE A CA 1
ATOM 2248 C C . ILE A 1 310 ? -3.479 6.255 8.817 1.00 98.44 310 ILE A C 1
ATOM 2250 O O . ILE A 1 310 ? -3.996 6.486 9.911 1.00 98.44 310 ILE A O 1
ATOM 2254 N N . ASN A 1 311 ? -2.277 6.733 8.472 1.00 93.06 311 ASN A N 1
ATOM 2255 C CA . ASN A 1 311 ? -1.352 7.413 9.381 1.00 93.06 311 ASN A CA 1
ATOM 2256 C C . ASN A 1 311 ? -2.066 8.499 10.190 1.00 93.06 311 ASN A C 1
ATOM 2258 O O . ASN A 1 311 ? -1.861 8.591 11.388 1.00 93.06 311 ASN A O 1
ATOM 2262 N N . VAL A 1 312 ? -2.975 9.267 9.576 1.00 91.81 312 VAL A N 1
ATOM 2263 C CA . VAL A 1 312 ? -3.769 10.306 10.264 1.00 91.81 312 VAL A CA 1
ATOM 2264 C C . VAL A 1 312 ? -5.282 10.033 10.242 1.00 91.81 312 VAL A C 1
ATOM 2266 O O . VAL A 1 312 ? -6.109 10.945 10.279 1.00 91.81 312 VAL A O 1
ATOM 2269 N N . GLY A 1 313 ? -5.662 8.756 10.214 1.00 97.69 313 GLY A N 1
ATOM 2270 C CA . GLY A 1 313 ? -7.043 8.269 10.222 1.00 97.69 313 GLY A CA 1
ATOM 2271 C C . GLY A 1 313 ? -7.568 7.862 8.848 1.00 97.69 313 GLY A C 1
ATOM 2272 O O . GLY A 1 313 ? -6.810 7.784 7.890 1.00 97.69 313 GLY A O 1
ATOM 2273 N N . MET A 1 314 ? -8.873 7.603 8.752 1.00 98.62 314 MET A N 1
ATOM 2274 C CA . MET A 1 314 ? -9.547 7.166 7.518 1.00 98.62 314 MET A CA 1
ATOM 2275 C C . MET A 1 314 ? -10.938 7.790 7.396 1.00 98.62 314 MET A C 1
ATOM 2277 O O . MET A 1 314 ? -11.436 8.328 8.381 1.00 98.62 314 MET A O 1
ATOM 2281 N N . LEU A 1 315 ? -11.586 7.714 6.228 1.00 98.44 315 LEU A N 1
ATOM 2282 C CA . LEU A 1 315 ? -12.945 8.246 6.018 1.00 98.44 315 LEU A CA 1
ATOM 2283 C C . LEU A 1 315 ? -13.076 9.721 6.445 1.00 98.44 315 LEU A C 1
ATOM 2285 O O . LEU A 1 315 ? -13.881 10.086 7.309 1.00 98.44 315 LEU A O 1
ATOM 2289 N N . TRP A 1 316 ? -12.233 10.574 5.870 1.00 95.38 316 TRP A N 1
ATOM 2290 C CA . TRP A 1 316 ? -12.142 11.980 6.246 1.00 95.38 316 TRP A CA 1
ATOM 2291 C C . TRP A 1 316 ? -13.401 12.785 5.870 1.00 95.38 316 TRP A C 1
ATOM 2293 O O . TRP A 1 316 ? -14.046 12.537 4.854 1.00 95.38 316 TRP A O 1
ATOM 2303 N N . ASN A 1 317 ? -13.783 13.796 6.655 1.00 95.56 317 ASN A N 1
ATOM 2304 C CA . ASN A 1 317 ? -13.087 14.281 7.859 1.00 95.56 317 ASN A CA 1
ATOM 2305 C C . ASN A 1 317 ? -13.526 13.587 9.159 1.00 95.56 317 ASN A C 1
ATOM 2307 O O . ASN A 1 317 ? -12.869 13.762 10.179 1.00 95.56 317 ASN A O 1
ATOM 2311 N N . ASP A 1 318 ? -14.587 12.779 9.133 1.00 98.25 318 ASP A N 1
ATOM 2312 C CA . ASP A 1 318 ? -15.182 12.188 10.336 1.00 98.25 318 ASP A CA 1
ATOM 2313 C C . ASP A 1 318 ? -14.233 11.246 11.084 1.00 98.25 318 ASP A C 1
ATOM 2315 O O . ASP A 1 318 ? -14.184 11.284 12.311 1.00 98.25 318 ASP A O 1
ATOM 2319 N N . GLY A 1 319 ? -13.476 10.409 10.368 1.00 98.00 319 GLY A N 1
ATOM 2320 C CA . GLY A 1 319 ? -12.504 9.488 10.965 1.00 98.00 319 GLY A CA 1
ATOM 2321 C C . GLY A 1 319 ? -11.056 9.988 10.949 1.00 98.00 319 GLY A C 1
ATOM 2322 O O . GLY A 1 319 ? -10.145 9.196 11.206 1.00 98.00 319 GLY A O 1
ATOM 2323 N N . LYS A 1 320 ? -10.826 11.273 10.642 1.00 96.88 320 LYS A N 1
ATOM 2324 C CA . LYS A 1 320 ? -9.498 11.898 10.718 1.00 96.88 320 LYS A CA 1
ATOM 2325 C C . LYS A 1 320 ? -9.084 12.070 12.181 1.00 96.88 320 LYS A C 1
ATOM 2327 O O . LYS A 1 320 ? -9.906 12.441 13.016 1.00 96.88 320 LYS A O 1
ATOM 2332 N N . VAL A 1 321 ? -7.811 11.837 12.488 1.00 94.62 321 VAL A N 1
ATOM 2333 C CA . VAL A 1 321 ? -7.247 12.169 13.803 1.00 94.62 321 VAL A CA 1
ATOM 2334 C C . VAL A 1 321 ? -6.884 13.652 13.805 1.00 94.62 321 VAL A C 1
ATOM 2336 O O . VAL A 1 321 ? -6.059 14.097 13.009 1.00 94.62 321 VAL A O 1
ATOM 2339 N N . VAL A 1 322 ? -7.513 14.418 14.693 1.00 91.38 322 VAL A N 1
ATOM 2340 C CA . VAL A 1 322 ? -7.280 15.858 14.882 1.00 91.38 322 VAL A CA 1
ATOM 2341 C C . VAL A 1 322 ? -6.977 16.090 16.356 1.00 91.38 322 VAL A C 1
ATOM 2343 O O . VAL A 1 322 ? -7.585 15.448 17.208 1.00 91.38 322 VAL A O 1
ATOM 2346 N N . ASP A 1 323 ? -5.999 16.945 16.661 1.00 91.88 323 ASP A N 1
ATOM 2347 C CA . ASP A 1 323 ? -5.600 17.291 18.035 1.00 91.88 323 ASP A CA 1
ATOM 2348 C C . ASP A 1 323 ? -5.302 16.075 18.933 1.00 91.88 323 ASP A C 1
ATOM 2350 O O . ASP A 1 323 ? -5.598 16.063 20.128 1.00 91.88 323 ASP A O 1
ATOM 2354 N N . ASN A 1 324 ? -4.700 15.029 18.352 1.00 91.56 324 ASN A N 1
ATOM 2355 C CA . ASN A 1 324 ? -4.432 13.739 19.003 1.00 91.56 324 ASN A CA 1
ATOM 2356 C C . ASN A 1 324 ? -5.689 12.993 19.492 1.00 91.56 324 ASN A C 1
ATOM 2358 O O . ASN A 1 324 ? -5.577 12.076 20.311 1.00 91.56 324 ASN A O 1
ATOM 2362 N N . ASP A 1 325 ? -6.885 13.336 19.004 1.00 96.88 325 ASP A N 1
ATOM 2363 C CA . ASP A 1 325 ? -8.099 12.606 19.346 1.00 96.88 325 ASP A CA 1
ATOM 2364 C C . ASP A 1 325 ? -8.350 11.422 18.404 1.00 96.88 325 ASP A C 1
ATOM 2366 O O . ASP A 1 325 ? -8.848 11.543 17.286 1.00 96.88 325 ASP A O 1
ATOM 2370 N N . PHE A 1 326 ? -8.054 10.229 18.913 1.00 98.50 326 PHE A N 1
ATOM 2371 C CA . PHE A 1 326 ? -8.287 8.959 18.227 1.00 98.50 326 PHE A CA 1
ATOM 2372 C C . PHE A 1 326 ? -9.719 8.422 18.390 1.00 98.50 326 PHE A C 1
ATOM 2374 O O . PHE A 1 326 ? -9.992 7.300 17.962 1.00 98.50 326 PHE A O 1
ATOM 2381 N N . THR A 1 327 ? -10.640 9.154 19.036 1.00 98.56 327 THR A N 1
ATOM 2382 C CA . THR A 1 327 ? -11.992 8.652 19.353 1.00 98.56 327 THR A CA 1
ATOM 2383 C C . THR A 1 327 ? -12.710 8.136 18.112 1.00 98.56 327 THR A C 1
ATOM 2385 O O . THR A 1 327 ? -13.070 6.958 18.070 1.00 98.56 327 THR A O 1
ATOM 2388 N N . ASN A 1 328 ? -12.859 8.971 17.084 1.00 98.69 328 ASN A N 1
ATOM 2389 C CA . ASN A 1 328 ? -13.622 8.604 15.895 1.00 98.69 328 ASN A CA 1
ATOM 2390 C C . ASN A 1 328 ? -12.949 7.482 15.104 1.00 98.69 328 ASN A C 1
ATOM 2392 O O . ASN A 1 328 ? -13.594 6.479 14.794 1.00 98.69 328 ASN A O 1
ATOM 2396 N N . LEU A 1 329 ? -11.638 7.583 14.870 1.00 98.88 329 LEU A N 1
ATOM 2397 C CA . LEU A 1 329 ? -10.886 6.512 14.221 1.00 98.88 329 LEU A CA 1
ATOM 2398 C C . LEU A 1 329 ? -11.063 5.176 14.962 1.00 98.88 329 LEU A C 1
ATOM 2400 O O . LEU A 1 329 ? -11.315 4.145 14.342 1.00 98.88 329 LEU A O 1
ATOM 2404 N N . SER A 1 330 ? -11.011 5.185 16.298 1.00 98.88 330 SER A N 1
ATOM 2405 C CA . SER A 1 330 ? -11.153 3.967 17.098 1.00 98.88 330 SER A CA 1
ATOM 2406 C C . SER A 1 330 ? -12.513 3.282 16.939 1.00 98.88 330 SER A C 1
ATOM 2408 O O . SER A 1 330 ? -12.575 2.052 16.990 1.00 98.88 330 SER A O 1
ATOM 2410 N N . LEU A 1 331 ? -13.595 4.044 16.724 1.00 98.88 331 LEU A N 1
ATOM 2411 C CA . LEU A 1 331 ? -14.931 3.493 16.472 1.00 98.88 331 LEU A CA 1
ATOM 2412 C C . LEU A 1 331 ? -14.948 2.705 15.162 1.00 98.88 331 LEU A C 1
ATOM 2414 O O . LEU A 1 331 ? -15.442 1.576 15.123 1.00 98.88 331 LEU A O 1
ATOM 2418 N N . LEU A 1 332 ? -14.352 3.275 14.115 1.00 98.94 332 LEU A N 1
ATOM 2419 C CA . LEU A 1 332 ? -14.279 2.664 12.793 1.00 98.94 332 LEU A CA 1
ATOM 2420 C C . LEU A 1 332 ? -13.379 1.417 12.794 1.00 98.94 332 LEU A C 1
ATOM 2422 O O . LEU A 1 332 ? -13.768 0.369 12.279 1.00 98.94 332 LEU A O 1
ATOM 2426 N N . LEU A 1 333 ? -12.211 1.482 13.442 1.00 98.94 333 LEU A N 1
ATOM 2427 C CA . LEU A 1 333 ? -11.297 0.338 13.548 1.00 98.94 333 LEU A CA 1
ATOM 2428 C C . LEU A 1 333 ? -11.922 -0.826 14.328 1.00 98.94 333 LEU A C 1
ATOM 2430 O O . LEU A 1 333 ? -11.835 -1.979 13.903 1.00 98.94 333 LEU A O 1
ATOM 2434 N N . LYS A 1 334 ? -12.625 -0.537 15.432 1.00 98.94 334 LYS A N 1
ATOM 2435 C CA . LYS A 1 334 ? -13.387 -1.551 16.179 1.00 98.94 334 LYS A CA 1
ATOM 2436 C C . LYS A 1 334 ? -14.505 -2.156 15.334 1.00 98.94 334 LYS A C 1
ATOM 2438 O O . LYS A 1 334 ? -14.720 -3.362 15.413 1.00 98.94 334 LYS A O 1
ATOM 2443 N N . ALA A 1 335 ? -15.203 -1.356 14.528 1.00 98.94 335 ALA A N 1
ATOM 2444 C CA . ALA A 1 335 ? -16.233 -1.856 13.620 1.00 98.94 335 ALA A CA 1
ATOM 2445 C C . ALA A 1 335 ? -15.658 -2.843 12.594 1.00 98.94 335 ALA A C 1
ATOM 2447 O O . ALA A 1 335 ? -16.173 -3.955 12.475 1.00 98.94 335 ALA A O 1
ATOM 2448 N N . GLY A 1 336 ? -14.555 -2.485 11.930 1.00 98.94 336 GLY A N 1
ATOM 2449 C CA . GLY A 1 336 ? -13.876 -3.358 10.969 1.00 98.94 336 GLY A CA 1
ATOM 2450 C C . GLY A 1 336 ? -13.335 -4.646 11.605 1.00 98.94 336 GLY A C 1
ATOM 2451 O O . GLY A 1 336 ? -13.542 -5.744 11.078 1.00 98.94 336 GLY A O 1
ATOM 2452 N N . TYR A 1 337 ? -12.717 -4.543 12.788 1.00 98.94 337 TYR A N 1
ATOM 2453 C CA . TYR A 1 337 ? -12.264 -5.710 13.550 1.00 98.94 337 TYR A CA 1
ATOM 2454 C C . TYR A 1 337 ? -13.436 -6.632 13.913 1.00 98.94 337 TYR A C 1
ATOM 2456 O O . TYR A 1 337 ? -13.404 -7.829 13.621 1.00 98.94 337 TYR A O 1
ATOM 2464 N N . ASN A 1 338 ? -14.500 -6.082 14.506 1.00 98.94 338 ASN A N 1
ATOM 2465 C CA . ASN A 1 338 ? -15.660 -6.857 14.944 1.00 98.94 338 ASN A CA 1
ATOM 2466 C C . ASN A 1 338 ? -16.372 -7.532 13.767 1.00 98.94 338 ASN A C 1
ATOM 2468 O O . ASN A 1 338 ? -16.760 -8.693 13.882 1.00 98.94 338 ASN A O 1
ATOM 2472 N N . ALA A 1 339 ? -16.506 -6.845 12.631 1.00 98.94 339 ALA A N 1
ATOM 2473 C CA . ALA A 1 339 ? -17.057 -7.417 11.407 1.00 98.94 339 ALA A CA 1
ATOM 2474 C C . ALA A 1 339 ? -16.214 -8.590 10.893 1.00 98.94 339 ALA A C 1
ATOM 2476 O O . ALA A 1 339 ? -16.752 -9.653 10.575 1.00 98.94 339 ALA A O 1
ATOM 2477 N N . THR A 1 340 ? -14.887 -8.436 10.887 1.00 98.88 340 THR A N 1
ATOM 2478 C CA . THR A 1 340 ? -13.968 -9.511 10.490 1.00 98.88 340 THR A CA 1
ATOM 2479 C C . THR A 1 340 ? -14.127 -10.728 11.397 1.00 98.88 340 THR A C 1
ATOM 2481 O O . THR A 1 340 ? -14.326 -11.842 10.910 1.00 98.88 340 THR A O 1
ATOM 2484 N N . LYS A 1 341 ? -14.122 -10.527 12.721 1.00 98.81 341 LYS A N 1
ATOM 2485 C CA . LYS A 1 341 ? -14.265 -11.627 13.686 1.00 98.81 341 LYS A CA 1
ATOM 2486 C C . LYS A 1 341 ? -15.651 -12.273 13.661 1.00 98.81 341 LYS A C 1
ATOM 2488 O O . LYS A 1 341 ? -15.742 -13.483 13.858 1.00 98.81 341 LYS A O 1
ATOM 2493 N N . ALA A 1 342 ? -16.706 -11.509 13.378 1.00 98.75 342 ALA A N 1
ATOM 2494 C CA . ALA A 1 342 ? -18.060 -12.033 13.215 1.00 98.75 342 ALA A CA 1
ATOM 2495 C C . ALA A 1 342 ? -18.195 -12.902 11.954 1.00 98.75 342 ALA A C 1
ATOM 2497 O O . ALA A 1 342 ? -18.857 -13.938 11.983 1.00 98.75 342 ALA A O 1
ATOM 2498 N N . CYS A 1 343 ? -17.554 -12.510 10.851 1.00 97.44 343 CYS A N 1
ATOM 2499 C CA . CYS A 1 343 ? -17.491 -13.321 9.637 1.00 97.44 343 CYS A CA 1
ATOM 2500 C C . CYS A 1 343 ? -16.675 -14.607 9.869 1.00 97.44 343 CYS A C 1
ATOM 2502 O O . CYS A 1 343 ? -17.128 -15.720 9.567 1.00 97.44 343 CYS A O 1
ATOM 2504 N N . ASN A 1 344 ? -15.460 -14.470 10.411 1.00 98.44 344 ASN A N 1
ATOM 2505 C CA . ASN A 1 344 ? -14.566 -15.579 10.710 1.00 98.44 344 ASN A CA 1
ATOM 2506 C C . ASN A 1 344 ? -13.561 -15.215 11.815 1.00 98.44 344 ASN A C 1
ATOM 2508 O O . ASN A 1 344 ? -12.610 -14.470 11.588 1.00 98.44 344 ASN A O 1
ATOM 2512 N N . SER A 1 345 ? -13.713 -15.809 13.000 1.00 98.19 345 SER A N 1
ATOM 2513 C CA . SER A 1 345 ? -12.865 -15.511 14.165 1.00 98.19 345 SER A CA 1
ATOM 2514 C C . SER A 1 345 ? -11.377 -15.829 13.959 1.00 98.19 345 SER A C 1
ATOM 2516 O O . SER A 1 345 ? -10.529 -15.200 14.591 1.00 98.19 345 SER A O 1
ATOM 2518 N N . GLY A 1 346 ? -11.056 -16.767 13.060 1.00 98.31 346 GLY A N 1
ATOM 2519 C CA . GLY A 1 346 ? -9.681 -17.144 12.721 1.00 98.31 346 GLY A CA 1
ATOM 2520 C C . GLY A 1 346 ? -8.959 -16.190 11.761 1.00 98.31 346 GLY A C 1
ATOM 2521 O O . GLY A 1 346 ? -7.736 -16.266 11.658 1.00 98.31 346 GLY A O 1
ATOM 2522 N N . THR A 1 347 ? -9.676 -15.296 11.071 1.00 98.81 347 THR A N 1
ATOM 2523 C CA . THR A 1 347 ? -9.066 -14.326 10.147 1.00 98.81 347 THR A CA 1
ATOM 2524 C C . THR A 1 347 ? -8.310 -13.268 10.945 1.00 98.81 347 THR A C 1
ATOM 2526 O O . THR A 1 347 ? -8.873 -12.665 11.863 1.00 98.81 347 THR A O 1
ATOM 2529 N N . GLN A 1 348 ? -7.035 -13.052 10.618 1.00 98.88 348 GLN A N 1
ATOM 2530 C CA . GLN A 1 348 ? -6.202 -12.056 11.298 1.00 98.88 348 GLN A CA 1
ATOM 2531 C C . GLN A 1 348 ? -6.593 -10.640 10.864 1.00 98.88 348 GLN A C 1
ATOM 2533 O O . GLN A 1 348 ? -6.881 -10.414 9.691 1.00 98.88 348 GLN A O 1
ATOM 2538 N N . VAL A 1 349 ? -6.574 -9.687 11.790 1.00 98.94 349 VAL A N 1
ATOM 2539 C CA . VAL A 1 349 ? -6.859 -8.275 11.515 1.00 98.94 349 VAL A CA 1
ATOM 2540 C C . VAL A 1 349 ? -5.573 -7.461 11.574 1.00 98.94 349 VAL A C 1
ATOM 2542 O O . VAL A 1 349 ? -4.885 -7.442 12.599 1.00 98.94 349 VAL A O 1
ATOM 2545 N N . ILE A 1 350 ? -5.276 -6.779 10.472 1.00 98.94 350 ILE A N 1
ATOM 2546 C CA . ILE A 1 350 ? -4.114 -5.913 10.293 1.00 98.94 350 ILE A CA 1
ATOM 2547 C C . ILE A 1 350 ? -4.556 -4.453 10.364 1.00 98.94 350 ILE A C 1
ATOM 2549 O O . ILE A 1 350 ? -5.557 -4.069 9.756 1.00 98.94 350 ILE A O 1
ATOM 2553 N N . ILE A 1 351 ? -3.790 -3.644 11.089 1.00 98.88 351 ILE A N 1
ATOM 2554 C CA . ILE A 1 351 ? -3.859 -2.180 11.037 1.00 98.88 351 ILE A CA 1
ATOM 2555 C C . ILE A 1 351 ? -2.549 -1.688 10.428 1.00 98.88 351 ILE A C 1
ATOM 2557 O O . ILE A 1 351 ? -1.498 -2.207 10.793 1.00 98.88 351 ILE A O 1
ATOM 2561 N N . HIS A 1 352 ? -2.622 -0.754 9.479 1.00 98.81 352 HIS A N 1
ATOM 2562 C CA . HIS A 1 352 ? -1.513 -0.409 8.592 1.00 98.81 352 HIS A CA 1
ATOM 2563 C C . HIS A 1 352 ? -1.231 1.102 8.554 1.00 98.81 352 HIS A C 1
ATOM 2565 O O . HIS A 1 352 ? -2.141 1.886 8.285 1.00 98.81 352 HIS A O 1
ATOM 2571 N N . THR A 1 353 ? 0.032 1.497 8.759 1.00 98.25 353 THR A N 1
ATOM 2572 C CA . THR A 1 353 ? 0.518 2.871 8.531 1.00 98.25 353 THR A CA 1
ATOM 2573 C C . THR A 1 353 ? 1.805 2.906 7.701 1.00 98.25 353 THR A C 1
ATOM 2575 O O . THR A 1 353 ? 2.577 1.951 7.690 1.00 98.25 353 THR A O 1
ATOM 2578 N N . ALA A 1 354 ? 2.073 4.025 7.033 1.00 90.75 354 ALA A N 1
ATOM 2579 C CA . ALA A 1 354 ? 3.313 4.287 6.304 1.00 90.75 354 ALA A CA 1
ATOM 2580 C C . ALA A 1 354 ? 4.369 4.978 7.188 1.00 90.75 354 ALA A C 1
ATOM 2582 O O . ALA A 1 354 ? 4.824 6.064 6.858 1.00 90.75 354 ALA A O 1
ATOM 2583 N N . ASP A 1 355 ? 4.687 4.397 8.351 1.00 87.00 355 ASP A N 1
ATOM 2584 C CA . ASP A 1 355 ? 5.559 5.024 9.368 1.00 87.00 355 ASP A CA 1
ATOM 2585 C C . ASP A 1 355 ? 6.815 4.186 9.690 1.00 87.00 355 ASP A C 1
ATOM 2587 O O . ASP A 1 355 ? 7.335 4.217 10.807 1.00 87.00 355 ASP A O 1
ATOM 2591 N N . ALA A 1 356 ? 7.320 3.384 8.741 1.00 85.62 356 ALA A N 1
ATOM 2592 C CA . ALA A 1 356 ? 8.547 2.594 8.954 1.00 85.62 356 ALA A CA 1
ATOM 2593 C C . ALA A 1 356 ? 9.831 3.447 9.059 1.00 85.62 356 ALA A C 1
ATOM 2595 O O . ALA A 1 356 ? 10.924 2.911 9.243 1.00 85.62 356 ALA A O 1
ATOM 2596 N N . ASP A 1 357 ? 9.709 4.761 8.917 1.00 82.31 357 ASP A N 1
ATOM 2597 C CA . ASP A 1 357 ? 10.761 5.768 8.992 1.00 82.31 357 ASP A CA 1
ATOM 2598 C C . ASP A 1 357 ? 10.904 6.403 10.382 1.00 82.31 357 ASP A C 1
ATOM 2600 O O . ASP A 1 357 ? 11.924 7.032 10.666 1.00 82.31 357 ASP A O 1
ATOM 2604 N N . SER A 1 358 ? 9.904 6.253 11.257 1.00 89.50 358 SER A N 1
ATOM 2605 C CA . SER A 1 358 ? 9.848 6.995 12.516 1.00 89.50 358 SER A CA 1
ATOM 2606 C C . SER A 1 358 ? 9.169 6.214 13.636 1.00 89.50 358 SER A C 1
ATOM 2608 O O . SER A 1 358 ? 7.948 6.049 13.665 1.00 89.50 358 SER A O 1
ATOM 2610 N N . ASP A 1 359 ? 9.962 5.847 14.650 1.00 88.00 359 ASP A N 1
ATOM 2611 C CA . ASP A 1 359 ? 9.454 5.340 15.929 1.00 88.00 359 ASP A CA 1
ATOM 2612 C C . ASP A 1 359 ? 8.406 6.291 16.510 1.00 88.00 359 ASP A C 1
ATOM 2614 O O . ASP A 1 359 ? 7.391 5.850 17.031 1.00 88.00 359 ASP A O 1
ATOM 2618 N N . ALA A 1 360 ? 8.641 7.604 16.443 1.00 90.19 360 ALA A N 1
ATOM 2619 C CA . ALA A 1 360 ? 7.742 8.585 17.037 1.00 90.19 360 ALA A CA 1
ATOM 2620 C C . ALA A 1 360 ? 6.365 8.577 16.359 1.00 90.19 360 ALA A C 1
ATOM 2622 O O . ALA A 1 360 ? 5.355 8.559 17.063 1.00 90.19 360 ALA A O 1
ATOM 2623 N N . ASN A 1 361 ? 6.322 8.524 15.025 1.00 90.69 361 ASN A N 1
ATOM 2624 C CA . ASN A 1 361 ? 5.069 8.516 14.265 1.00 90.69 361 ASN A CA 1
ATOM 2625 C C . ASN A 1 361 ? 4.316 7.201 14.477 1.00 90.69 361 ASN A C 1
ATOM 2627 O O . ASN A 1 361 ? 3.142 7.212 14.856 1.00 90.69 361 ASN A O 1
ATOM 2631 N N . ALA A 1 362 ? 5.017 6.069 14.343 1.00 95.19 362 ALA A N 1
ATOM 2632 C CA . ALA A 1 362 ? 4.430 4.755 14.563 1.00 95.19 362 ALA A CA 1
ATOM 2633 C C . ALA A 1 362 ? 3.896 4.626 16.003 1.00 95.19 362 ALA A C 1
ATOM 2635 O O . ALA A 1 362 ? 2.740 4.258 16.218 1.00 95.19 362 ALA A O 1
ATOM 2636 N N . ARG A 1 363 ? 4.690 5.009 17.012 1.00 97.81 363 ARG A N 1
ATOM 2637 C CA . ARG A 1 363 ? 4.260 5.005 18.419 1.00 97.81 363 ARG A CA 1
ATOM 2638 C C . ARG A 1 363 ? 3.066 5.915 18.656 1.00 97.81 363 ARG A C 1
ATOM 2640 O O . ARG A 1 363 ? 2.150 5.492 19.351 1.00 97.81 363 ARG A O 1
ATOM 2647 N N . TRP A 1 364 ? 3.060 7.129 18.104 1.00 97.88 364 TRP A N 1
ATOM 2648 C CA . TRP A 1 364 ? 1.946 8.066 18.250 1.00 97.88 364 TRP A CA 1
ATOM 2649 C C . TRP A 1 364 ? 0.631 7.442 17.777 1.00 97.88 364 TRP A C 1
ATOM 2651 O O . TRP A 1 364 ? -0.353 7.432 18.522 1.00 97.88 364 TRP A O 1
ATOM 2661 N N . PHE A 1 365 ? 0.636 6.841 16.586 1.00 98.62 365 PHE A N 1
ATOM 2662 C CA . PHE A 1 365 ? -0.547 6.200 16.031 1.00 98.62 365 PHE A CA 1
ATOM 2663 C C . PHE A 1 365 ? -0.977 4.971 16.846 1.00 98.62 365 PHE A C 1
ATOM 2665 O O . PHE A 1 365 ? -2.123 4.882 17.306 1.00 98.62 365 PHE A O 1
ATOM 2672 N N . TYR A 1 366 ? -0.059 4.021 17.065 1.00 98.75 366 TYR A N 1
ATOM 2673 C CA . TYR A 1 366 ? -0.386 2.755 17.724 1.00 98.75 366 TYR A CA 1
ATOM 2674 C C . TYR A 1 366 ? -0.693 2.926 19.221 1.00 98.75 366 TYR A C 1
ATOM 2676 O O . TYR A 1 366 ? -1.533 2.200 19.761 1.00 98.75 366 TYR A O 1
ATOM 2684 N N . ASP A 1 367 ? -0.108 3.919 19.899 1.00 98.62 367 ASP A N 1
ATOM 2685 C CA . ASP A 1 367 ? -0.530 4.311 21.249 1.00 98.62 367 ASP A CA 1
ATOM 2686 C C . ASP A 1 367 ? -1.910 4.934 21.254 1.00 98.62 367 ASP A C 1
ATOM 2688 O O . ASP A 1 367 ? -2.712 4.598 22.126 1.00 98.62 367 ASP A O 1
ATOM 2692 N N . GLY A 1 368 ? -2.201 5.806 20.289 1.00 98.62 368 GLY A N 1
ATOM 2693 C CA . GLY A 1 368 ? -3.498 6.451 20.158 1.00 98.62 368 GLY A CA 1
ATOM 2694 C C . GLY A 1 368 ? -4.632 5.434 20.072 1.00 98.62 368 GLY A C 1
ATOM 2695 O O . GLY A 1 368 ? -5.577 5.469 20.868 1.00 98.62 368 GLY A O 1
ATOM 2696 N N . ILE A 1 369 ? -4.512 4.453 19.172 1.00 98.69 369 ILE A N 1
ATOM 2697 C CA . ILE A 1 369 ? -5.531 3.404 19.032 1.00 98.69 369 ILE A CA 1
ATOM 2698 C C . ILE A 1 369 ? -5.547 2.447 20.238 1.00 98.69 369 ILE A C 1
ATOM 2700 O O . ILE A 1 369 ? -6.626 2.027 20.672 1.00 98.69 369 ILE A O 1
ATOM 2704 N N . ARG A 1 370 ? -4.386 2.140 20.843 1.00 98.69 370 ARG A N 1
ATOM 2705 C CA . ARG A 1 370 ? -4.294 1.296 22.049 1.00 98.69 370 ARG A CA 1
ATOM 2706 C C . ARG A 1 370 ? -4.974 1.953 23.243 1.00 98.69 370 ARG A C 1
ATOM 2708 O O . ARG A 1 370 ? -5.718 1.282 23.954 1.00 98.69 370 ARG A O 1
ATOM 2715 N N . ALA A 1 371 ? -4.760 3.250 23.449 1.00 98.69 371 ALA A N 1
ATOM 2716 C CA . ALA A 1 371 ? -5.370 4.026 24.525 1.00 98.69 371 ALA A CA 1
ATOM 2717 C C . ALA A 1 371 ? -6.900 4.073 24.399 1.00 98.69 371 ALA A C 1
ATOM 2719 O O . ALA A 1 371 ? -7.608 4.106 25.403 1.00 98.69 371 ALA A O 1
ATOM 2720 N N . LYS A 1 372 ? -7.425 4.001 23.169 1.00 98.69 372 LYS A N 1
ATOM 2721 C CA . LYS A 1 372 ? -8.864 3.865 22.903 1.00 98.69 372 LYS A CA 1
ATOM 2722 C C . LYS A 1 372 ? -9.356 2.412 22.937 1.00 98.69 372 LYS A C 1
ATOM 2724 O O . LYS A 1 372 ? -10.545 2.175 22.720 1.00 98.69 372 LYS A O 1
ATOM 2729 N N . GLY A 1 373 ? -8.494 1.433 23.210 1.00 98.62 373 GLY A N 1
ATOM 2730 C CA . GLY A 1 373 ? -8.852 0.016 23.307 1.00 98.62 373 GLY A CA 1
ATOM 2731 C C . GLY A 1 373 ? -9.233 -0.619 21.968 1.00 98.62 373 GLY A C 1
ATOM 2732 O O . GLY A 1 373 ? -10.127 -1.462 21.929 1.00 98.62 373 GLY A O 1
ATOM 2733 N N . VAL A 1 374 ? -8.630 -0.179 20.861 1.00 98.88 374 VAL A N 1
ATOM 2734 C CA . VAL A 1 374 ? -8.795 -0.842 19.559 1.00 98.88 374 VAL A CA 1
ATOM 2735 C C . VAL A 1 374 ? -8.087 -2.201 19.593 1.00 98.88 374 VAL A C 1
ATOM 2737 O O . VAL A 1 374 ? -6.913 -2.254 19.955 1.00 98.88 374 VAL A O 1
ATOM 2740 N N . PRO A 1 375 ? -8.758 -3.305 19.232 1.00 98.69 375 PRO A N 1
ATOM 2741 C CA . PRO A 1 375 ? -8.108 -4.596 19.043 1.00 98.69 375 PRO A CA 1
ATOM 2742 C C . PRO A 1 375 ? -7.535 -4.741 17.622 1.00 98.69 375 PRO A C 1
ATOM 2744 O O . PRO A 1 375 ? -8.146 -4.308 16.648 1.00 98.69 375 PRO A O 1
ATOM 2747 N N . TRP A 1 376 ? -6.375 -5.390 17.505 1.00 98.75 376 TRP A N 1
ATOM 2748 C CA . TRP A 1 376 ? -5.795 -5.868 16.245 1.00 98.75 376 TRP A CA 1
ATOM 2749 C C . TRP A 1 376 ? -4.844 -7.041 16.508 1.00 98.75 376 TRP A C 1
ATOM 2751 O O . TRP A 1 376 ? -4.422 -7.261 17.652 1.00 98.75 376 TRP A O 1
ATOM 2761 N N . ASP A 1 377 ? -4.516 -7.795 15.460 1.00 98.81 377 ASP A N 1
ATOM 2762 C CA . ASP A 1 377 ? -3.667 -8.986 15.558 1.00 98.81 377 ASP A CA 1
ATOM 2763 C C . ASP A 1 377 ? -2.242 -8.717 15.056 1.00 98.81 377 ASP A C 1
ATOM 2765 O O . ASP A 1 377 ? -1.278 -9.121 15.707 1.00 98.81 377 ASP A O 1
ATOM 2769 N N . ILE A 1 378 ? -2.108 -7.999 13.933 1.00 98.94 378 ILE A N 1
ATOM 2770 C CA . ILE A 1 378 ? -0.829 -7.739 13.256 1.00 98.94 378 ILE A CA 1
ATOM 2771 C C . ILE A 1 378 ? -0.669 -6.237 12.997 1.00 98.94 378 ILE A C 1
ATOM 2773 O O . ILE A 1 378 ? -1.585 -5.581 12.498 1.00 98.94 378 ILE A O 1
ATOM 2777 N N . THR A 1 379 ? 0.504 -5.699 13.317 1.00 98.88 379 THR A N 1
ATOM 2778 C CA . THR A 1 379 ? 0.924 -4.342 12.954 1.00 98.88 379 THR A CA 1
ATOM 2779 C C . THR A 1 379 ? 1.504 -4.352 11.538 1.00 98.88 379 THR A C 1
ATOM 2781 O O . THR A 1 379 ? 2.455 -5.080 11.255 1.00 98.88 379 THR A O 1
ATOM 2784 N N . GLY A 1 380 ? 0.920 -3.569 10.636 1.00 98.81 380 GLY A N 1
ATOM 2785 C CA . GLY A 1 380 ? 1.390 -3.384 9.267 1.00 98.81 380 GLY A CA 1
ATOM 2786 C C . GLY A 1 380 ? 2.141 -2.068 9.109 1.00 98.81 380 GLY A C 1
ATOM 2787 O O . GLY A 1 380 ? 1.711 -1.041 9.639 1.00 98.81 380 GLY A O 1
ATOM 2788 N N . LEU A 1 381 ? 3.237 -2.099 8.3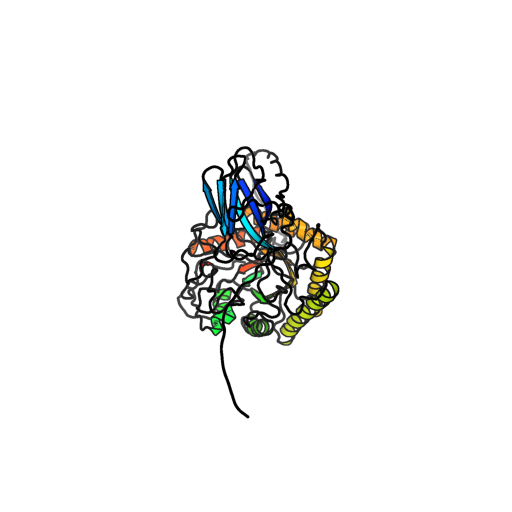54 1.00 98.81 381 LEU A N 1
ATOM 2789 C CA . LEU A 1 381 ? 4.017 -0.919 7.987 1.00 98.81 381 LEU A CA 1
ATOM 2790 C C . LEU A 1 381 ? 4.299 -0.900 6.476 1.00 98.81 381 LEU A C 1
ATOM 2792 O O . LEU A 1 381 ? 4.618 -1.954 5.923 1.00 98.81 381 LEU A O 1
ATOM 2796 N N . SER A 1 382 ? 4.278 0.261 5.825 1.00 98.56 382 SER A N 1
ATOM 2797 C CA . SER A 1 382 ? 4.903 0.427 4.501 1.00 98.56 382 SER A CA 1
ATOM 2798 C C . SER A 1 382 ? 6.379 0.761 4.651 1.00 98.56 382 SER A C 1
ATOM 2800 O O . SER A 1 382 ? 6.752 1.581 5.487 1.00 98.56 382 SER A O 1
ATOM 2802 N N . TYR A 1 383 ? 7.233 0.159 3.821 1.00 98.56 383 TYR A N 1
ATOM 2803 C CA . TYR A 1 383 ? 8.642 0.522 3.740 1.00 98.56 383 TYR A CA 1
ATOM 2804 C C . TYR A 1 383 ? 9.124 0.603 2.294 1.00 98.56 383 TYR A C 1
ATOM 2806 O O . TYR A 1 383 ? 9.155 -0.369 1.545 1.00 98.56 383 TYR A O 1
ATOM 2814 N N . TYR A 1 384 ? 9.634 1.776 1.951 1.00 96.19 384 TYR A N 1
ATOM 2815 C CA . TYR A 1 384 ? 10.229 2.102 0.664 1.00 96.19 384 TYR A CA 1
ATOM 2816 C C . TYR A 1 384 ? 11.458 2.930 0.978 1.00 96.19 384 TYR A C 1
ATOM 2818 O O . TYR A 1 384 ? 11.331 4.026 1.515 1.00 96.19 384 TYR A O 1
ATOM 2826 N N . CYS A 1 385 ? 12.653 2.421 0.704 1.00 91.88 385 CYS A N 1
ATOM 2827 C CA . CYS A 1 385 ? 13.876 3.044 1.216 1.00 91.88 385 CYS A CA 1
ATOM 2828 C C . CYS A 1 385 ? 14.115 4.480 0.698 1.00 91.88 385 CYS A C 1
ATOM 2830 O O . CYS A 1 385 ? 14.835 5.247 1.331 1.00 91.88 385 CYS A O 1
ATOM 2832 N N . TYR A 1 386 ? 13.491 4.857 -0.423 1.00 87.00 386 TYR A N 1
ATOM 2833 C CA . TYR A 1 386 ? 13.572 6.194 -1.020 1.00 87.00 386 TYR A CA 1
ATOM 2834 C C . TYR A 1 386 ? 12.590 7.214 -0.413 1.00 87.00 386 TYR A C 1
ATOM 2836 O O . TYR A 1 386 ? 12.745 8.408 -0.658 1.00 87.00 386 TYR A O 1
ATOM 2844 N N . TRP A 1 387 ? 11.617 6.773 0.392 1.00 86.69 387 TRP A N 1
ATOM 2845 C CA . TRP A 1 387 ? 10.706 7.648 1.150 1.00 86.69 387 TRP A CA 1
ATOM 2846 C C . TRP A 1 387 ? 10.892 7.511 2.658 1.00 86.69 387 TRP A C 1
ATOM 2848 O O . TRP A 1 387 ? 10.879 8.501 3.376 1.00 86.69 387 TRP A O 1
ATOM 2858 N N . HIS A 1 388 ? 11.131 6.286 3.121 1.00 89.31 388 HIS A N 1
ATOM 2859 C CA . HIS A 1 388 ? 11.145 5.922 4.532 1.00 89.31 388 HIS A CA 1
ATOM 2860 C C . HIS A 1 388 ? 12.561 5.813 5.130 1.00 89.31 388 HIS A C 1
ATOM 2862 O O . HIS A 1 388 ? 12.752 5.364 6.258 1.00 89.31 388 HIS A O 1
ATOM 2868 N N . GLY A 1 389 ? 13.589 6.182 4.364 1.00 87.06 389 GLY A N 1
ATOM 2869 C CA . GLY A 1 389 ? 14.971 6.188 4.829 1.00 87.06 389 GLY A CA 1
ATOM 2870 C C . GLY A 1 389 ? 15.601 4.797 4.960 1.00 87.06 389 GLY A C 1
ATOM 2871 O O . GLY A 1 389 ? 15.325 3.862 4.202 1.00 87.06 389 GLY A O 1
ATOM 2872 N N . THR A 1 390 ? 16.551 4.667 5.887 1.00 92.50 390 THR A N 1
ATOM 2873 C CA . THR A 1 390 ? 17.462 3.512 5.921 1.00 92.50 390 THR A CA 1
ATOM 2874 C C . THR A 1 390 ? 16.793 2.233 6.425 1.00 92.50 390 THR A C 1
ATOM 2876 O O . THR A 1 390 ? 15.891 2.264 7.259 1.00 92.50 390 THR A O 1
ATOM 2879 N N . MET A 1 391 ? 17.302 1.075 5.994 1.00 95.62 391 MET A N 1
ATOM 2880 C CA . MET A 1 391 ? 16.833 -0.219 6.507 1.00 95.62 391 MET A CA 1
ATOM 2881 C C . MET A 1 391 ? 17.123 -0.386 8.007 1.00 95.62 391 MET A C 1
ATOM 2883 O O . MET A 1 391 ? 16.403 -1.109 8.685 1.00 95.62 391 MET A O 1
ATOM 2887 N N . SER A 1 392 ? 18.141 0.303 8.542 1.00 93.94 392 SER A N 1
ATOM 2888 C CA . SER A 1 392 ? 18.409 0.336 9.986 1.00 93.94 392 SER A CA 1
ATOM 2889 C C . SER A 1 392 ? 17.292 1.042 10.749 1.00 93.94 392 SER A C 1
ATOM 2891 O O . SER A 1 392 ? 16.911 0.583 11.822 1.00 93.94 392 SER A O 1
ATOM 2893 N N . THR A 1 393 ? 16.770 2.142 10.202 1.00 93.62 393 THR A N 1
ATOM 2894 C CA . THR A 1 393 ? 15.616 2.848 10.768 1.00 93.62 393 THR A CA 1
ATOM 2895 C C . THR A 1 393 ? 14.401 1.927 10.780 1.00 93.62 393 THR A C 1
ATOM 2897 O O . THR A 1 393 ? 13.835 1.688 11.841 1.00 93.62 393 THR A O 1
ATOM 2900 N N . MET A 1 394 ? 14.095 1.298 9.640 1.00 98.12 394 MET A N 1
ATOM 2901 C CA . MET A 1 394 ? 13.007 0.320 9.540 1.00 98.12 394 MET A CA 1
ATOM 2902 C C . MET A 1 394 ? 13.161 -0.836 10.533 1.00 98.12 394 MET A C 1
ATOM 2904 O O . MET A 1 394 ? 12.193 -1.208 11.193 1.00 98.12 394 MET A O 1
ATOM 2908 N N . ALA A 1 395 ? 14.371 -1.380 10.696 1.00 98.31 395 ALA A N 1
ATOM 2909 C CA . ALA A 1 395 ? 14.634 -2.436 11.672 1.00 98.31 395 ALA A CA 1
ATOM 2910 C C . ALA A 1 395 ? 14.323 -1.990 13.108 1.00 98.31 395 ALA A C 1
ATOM 2912 O O . ALA A 1 395 ? 13.754 -2.764 13.879 1.00 98.31 395 ALA A O 1
ATOM 2913 N N . GLY A 1 396 ? 14.685 -0.749 13.451 1.00 98.00 396 GLY A N 1
ATOM 2914 C CA . GLY A 1 396 ? 14.362 -0.127 14.733 1.00 98.00 396 GLY A CA 1
ATOM 2915 C C . GLY A 1 396 ? 12.855 -0.065 14.965 1.00 98.00 396 GLY A C 1
ATOM 2916 O O . GLY A 1 396 ? 12.379 -0.621 15.954 1.00 98.00 396 GLY A O 1
ATOM 2917 N N . VAL A 1 397 ? 12.111 0.482 13.998 1.00 98.12 397 VAL A N 1
ATOM 2918 C CA . VAL A 1 397 ? 10.646 0.603 14.079 1.00 98.12 397 VAL A CA 1
ATOM 2919 C C . VAL A 1 397 ? 9.982 -0.767 14.198 1.00 98.12 397 VAL A C 1
ATOM 2921 O O . VAL A 1 397 ? 9.142 -0.978 15.069 1.00 98.12 397 VAL A O 1
ATOM 2924 N N . VAL A 1 398 ? 10.382 -1.747 13.381 1.00 98.75 398 VAL A N 1
ATOM 2925 C CA . VAL A 1 398 ? 9.841 -3.115 13.453 1.00 98.75 398 VAL A CA 1
ATOM 2926 C C . VAL A 1 398 ? 10.079 -3.738 14.832 1.00 98.75 398 VAL A C 1
ATOM 2928 O O . VAL A 1 398 ? 9.161 -4.331 15.409 1.00 98.75 398 VAL A O 1
ATOM 2931 N N . ALA A 1 399 ? 11.292 -3.613 15.376 1.00 98.56 399 ALA A N 1
ATOM 2932 C CA . ALA A 1 399 ? 11.630 -4.156 16.689 1.00 98.56 399 ALA A CA 1
ATOM 2933 C C . ALA A 1 399 ? 10.864 -3.448 17.821 1.00 98.56 399 ALA A C 1
ATOM 2935 O O . ALA A 1 399 ? 10.389 -4.108 18.755 1.00 98.56 399 ALA A O 1
ATOM 2936 N N . ASP A 1 400 ? 10.695 -2.128 17.727 1.00 98.44 400 ASP A N 1
ATOM 2937 C CA . ASP A 1 400 ? 9.916 -1.341 18.679 1.00 98.44 400 ASP A CA 1
ATOM 2938 C C . ASP A 1 400 ? 8.438 -1.735 18.653 1.00 98.44 400 ASP A C 1
ATOM 2940 O O . ASP A 1 400 ? 7.901 -2.145 19.681 1.00 98.44 400 ASP A O 1
ATOM 2944 N N . MET A 1 401 ? 7.798 -1.734 17.478 1.00 98.44 401 MET A N 1
ATOM 2945 C CA . MET A 1 401 ? 6.389 -2.116 17.332 1.00 98.44 401 MET A CA 1
ATOM 2946 C C . MET A 1 401 ? 6.127 -3.518 17.890 1.00 98.44 401 MET A C 1
ATOM 2948 O O . MET A 1 401 ? 5.175 -3.730 18.650 1.00 98.44 401 MET A O 1
ATOM 2952 N N . LYS A 1 402 ? 7.011 -4.475 17.578 1.00 97.75 402 LYS A N 1
ATOM 2953 C CA . LYS A 1 402 ? 6.897 -5.844 18.084 1.00 97.75 402 LYS A CA 1
ATOM 2954 C C . LYS A 1 402 ? 7.008 -5.904 19.605 1.00 97.75 402 LYS A C 1
ATOM 2956 O O . LYS A 1 402 ? 6.150 -6.494 20.263 1.00 97.75 402 LYS A O 1
ATOM 2961 N N . SER A 1 403 ? 8.060 -5.315 20.170 1.00 97.88 403 SER A N 1
ATOM 2962 C CA . SER A 1 403 ? 8.332 -5.392 21.611 1.00 97.88 403 SER A CA 1
ATOM 2963 C C . SER A 1 403 ? 7.306 -4.624 22.447 1.00 97.88 403 SER A C 1
ATOM 2965 O O . SER A 1 403 ? 6.895 -5.094 23.508 1.00 97.88 403 SER A O 1
ATOM 2967 N N . ARG A 1 404 ? 6.840 -3.474 21.955 1.00 98.12 404 ARG A N 1
ATOM 2968 C CA . ARG A 1 404 ? 5.972 -2.551 22.689 1.00 98.12 404 ARG A CA 1
ATOM 2969 C C . ARG A 1 404 ? 4.508 -2.974 22.727 1.00 98.12 404 ARG A C 1
ATOM 2971 O O . ARG A 1 404 ? 3.831 -2.784 23.747 1.00 98.12 404 ARG A O 1
ATOM 2978 N N . TYR A 1 405 ? 4.010 -3.529 21.624 1.00 98.19 405 TYR A N 1
ATOM 2979 C CA . TYR A 1 405 ? 2.611 -3.945 21.503 1.00 98.19 405 TYR A CA 1
ATOM 2980 C C . TYR A 1 405 ? 2.421 -5.455 21.665 1.00 98.19 405 TYR A C 1
ATOM 2982 O O . TYR A 1 405 ? 1.292 -5.897 21.879 1.00 98.19 405 TYR A O 1
ATOM 2990 N N . GLY A 1 406 ? 3.501 -6.245 21.607 1.00 97.25 406 GLY A N 1
ATOM 2991 C CA . GLY A 1 406 ? 3.431 -7.707 21.690 1.00 97.25 406 GLY A CA 1
ATOM 2992 C C . GLY A 1 406 ? 2.665 -8.324 20.518 1.00 97.25 406 GLY A C 1
ATOM 2993 O O . GLY A 1 406 ? 2.068 -9.389 20.663 1.00 97.25 406 GLY A O 1
ATOM 2994 N N . LYS A 1 407 ? 2.627 -7.619 19.384 1.00 97.88 407 LYS A N 1
ATOM 2995 C CA . LYS A 1 407 ? 1.945 -8.017 18.151 1.00 97.88 407 LYS A CA 1
ATOM 2996 C C . LYS A 1 407 ? 2.974 -8.423 17.113 1.00 97.88 407 LYS A C 1
ATOM 2998 O O . LYS A 1 407 ? 4.104 -7.933 17.118 1.00 97.88 407 LYS A O 1
ATOM 3003 N N . ASP A 1 408 ? 2.576 -9.318 16.220 1.00 98.56 408 ASP A N 1
ATOM 3004 C CA . ASP A 1 408 ? 3.386 -9.593 15.043 1.00 98.56 408 ASP A CA 1
ATOM 3005 C C . ASP A 1 408 ? 3.412 -8.374 14.118 1.00 98.56 408 ASP A C 1
ATOM 3007 O O . ASP A 1 408 ? 2.480 -7.570 14.098 1.00 98.56 408 ASP A O 1
ATOM 3011 N N . VAL A 1 409 ? 4.502 -8.238 13.363 1.00 98.88 409 VAL A N 1
ATOM 3012 C CA . VAL A 1 409 ? 4.741 -7.102 12.467 1.00 98.88 409 VAL A CA 1
ATOM 3013 C C . VAL A 1 409 ? 4.942 -7.612 11.047 1.00 98.88 409 VAL A C 1
ATOM 3015 O O . VAL A 1 409 ? 5.647 -8.605 10.844 1.00 98.88 409 VAL A O 1
ATOM 3018 N N . ILE A 1 410 ? 4.356 -6.935 10.065 1.00 98.94 410 ILE A N 1
ATOM 3019 C CA . ILE A 1 410 ? 4.648 -7.143 8.644 1.00 98.94 410 ILE A CA 1
ATOM 3020 C C . ILE A 1 410 ? 5.058 -5.831 7.984 1.00 98.94 410 ILE A C 1
ATOM 3022 O O . ILE A 1 410 ? 4.580 -4.764 8.366 1.00 98.94 410 ILE A O 1
ATOM 3026 N N . LEU A 1 411 ? 5.883 -5.934 6.945 1.00 98.88 411 LEU A N 1
ATOM 3027 C CA . LEU A 1 411 ? 5.948 -4.896 5.924 1.00 98.88 411 LEU A CA 1
ATOM 3028 C C . LEU A 1 411 ? 4.848 -5.195 4.899 1.00 98.88 411 LEU A C 1
ATOM 3030 O O . LEU A 1 411 ? 4.943 -6.187 4.174 1.00 98.88 411 LEU A O 1
ATOM 3034 N N . ALA A 1 412 ? 3.774 -4.408 4.916 1.00 98.81 412 ALA A N 1
ATOM 3035 C CA . ALA A 1 412 ? 2.602 -4.586 4.061 1.00 98.81 412 ALA A CA 1
ATOM 3036 C C . ALA A 1 412 ? 2.845 -4.093 2.629 1.00 98.81 412 ALA A C 1
ATOM 3038 O O . ALA A 1 412 ? 2.214 -4.605 1.704 1.00 98.81 412 ALA A O 1
ATOM 3039 N N . GLU A 1 413 ? 3.788 -3.166 2.448 1.00 98.81 413 GLU A N 1
ATOM 3040 C CA . GLU A 1 413 ? 4.203 -2.688 1.135 1.00 98.81 413 GLU A CA 1
ATOM 3041 C C . GLU A 1 413 ? 5.713 -2.430 1.075 1.00 98.81 413 GLU A C 1
ATOM 3043 O O . GLU A 1 413 ? 6.313 -1.873 1.998 1.00 98.81 413 GLU A O 1
ATOM 3048 N N . THR A 1 414 ? 6.329 -2.852 -0.029 1.00 98.81 414 THR A N 1
ATOM 3049 C CA . THR A 1 414 ? 7.680 -2.473 -0.446 1.00 98.81 414 THR A CA 1
ATOM 3050 C C . THR A 1 414 ? 7.842 -2.734 -1.942 1.00 98.81 414 THR A C 1
ATOM 3052 O O . THR A 1 414 ? 7.211 -3.641 -2.484 1.00 98.81 414 THR A O 1
ATOM 3055 N N . ALA A 1 415 ? 8.691 -1.971 -2.620 1.00 98.62 415 ALA A N 1
ATOM 3056 C CA . ALA A 1 415 ? 9.063 -2.196 -4.013 1.00 98.62 415 ALA A CA 1
ATOM 3057 C C . ALA A 1 415 ? 10.404 -1.519 -4.313 1.00 98.62 415 ALA A C 1
ATOM 3059 O O . ALA A 1 415 ? 10.931 -0.743 -3.508 1.00 98.62 415 ALA A O 1
ATOM 3060 N N . TYR A 1 416 ? 10.974 -1.840 -5.472 1.00 98.62 416 TYR A N 1
ATOM 3061 C CA . TYR A 1 416 ? 12.205 -1.215 -5.933 1.00 98.62 416 TYR A CA 1
ATOM 3062 C C . TYR A 1 416 ? 12.281 -1.215 -7.459 1.00 98.62 416 TYR A C 1
ATOM 3064 O O . TYR A 1 416 ? 11.944 -2.237 -8.059 1.00 98.62 416 TYR A O 1
ATOM 3072 N N . PRO A 1 417 ? 12.767 -0.145 -8.110 1.00 98.25 417 PRO A N 1
ATOM 3073 C CA . PRO A 1 417 ? 12.841 -0.122 -9.561 1.00 98.25 417 PRO A CA 1
ATOM 3074 C C . PRO A 1 417 ? 13.945 -1.030 -10.115 1.00 98.25 417 PRO A C 1
ATOM 3076 O O . PRO A 1 417 ? 15.062 -1.075 -9.593 1.00 98.25 417 PRO A O 1
ATOM 3079 N N . TYR A 1 418 ? 13.659 -1.720 -11.220 1.00 97.94 418 TYR A N 1
ATOM 3080 C CA . TYR A 1 418 ? 14.647 -2.482 -11.994 1.00 97.94 418 TYR A CA 1
ATOM 3081 C C . TYR A 1 418 ? 15.243 -1.683 -13.160 1.00 97.94 418 TYR A C 1
ATOM 3083 O O . TYR A 1 418 ? 16.156 -2.169 -13.828 1.00 97.94 418 TYR A O 1
ATOM 3091 N N . THR A 1 419 ? 14.724 -0.488 -13.443 1.00 97.38 419 THR A N 1
ATOM 3092 C CA . THR A 1 419 ? 15.201 0.393 -14.515 1.00 97.38 419 THR A CA 1
ATOM 3093 C C . THR A 1 419 ? 14.781 1.842 -14.265 1.00 97.38 419 THR A C 1
ATOM 3095 O O . THR A 1 419 ? 13.849 2.101 -13.510 1.00 97.38 419 THR A O 1
ATOM 3098 N N . THR A 1 420 ? 15.450 2.797 -14.911 1.00 94.81 420 THR A N 1
ATOM 3099 C CA . THR A 1 420 ? 15.030 4.210 -14.955 1.00 94.81 420 THR A CA 1
ATOM 3100 C C . THR A 1 420 ? 14.247 4.562 -16.219 1.00 94.81 420 THR A C 1
ATOM 3102 O O . THR A 1 420 ? 13.723 5.669 -16.323 1.00 94.81 420 THR A O 1
ATOM 3105 N N . ALA A 1 421 ? 14.177 3.652 -17.195 1.00 93.94 421 ALA A N 1
ATOM 3106 C CA . ALA A 1 421 ? 13.429 3.873 -18.424 1.00 93.94 421 ALA A CA 1
ATOM 3107 C C . ALA A 1 421 ? 11.920 3.820 -18.153 1.00 93.94 421 ALA A C 1
ATOM 3109 O O . ALA A 1 421 ? 11.462 2.919 -17.455 1.00 93.94 421 ALA A O 1
ATOM 3110 N N . ASN A 1 422 ? 11.156 4.747 -18.733 1.00 92.31 422 ASN A N 1
ATOM 3111 C CA . ASN A 1 422 ? 9.696 4.630 -18.783 1.00 92.31 422 ASN A CA 1
ATOM 3112 C C . ASN A 1 422 ? 9.327 3.545 -19.800 1.00 92.31 422 ASN A C 1
ATOM 3114 O O . ASN A 1 422 ? 9.919 3.506 -20.890 1.00 92.31 422 ASN A O 1
ATOM 3118 N N . ALA A 1 423 ? 8.369 2.678 -19.474 1.00 91.50 423 ALA A N 1
ATOM 3119 C CA . ALA A 1 423 ? 7.869 1.713 -20.448 1.00 91.50 423 ALA A CA 1
ATOM 3120 C C . ALA A 1 423 ? 6.722 2.270 -21.304 1.00 91.50 423 ALA A C 1
ATOM 3122 O O . ALA A 1 423 ? 6.531 1.783 -22.423 1.00 91.50 423 ALA A O 1
ATOM 3123 N N . ASP A 1 424 ? 6.011 3.297 -20.834 1.00 90.38 424 ASP A N 1
ATOM 3124 C CA . ASP A 1 424 ? 4.942 3.971 -21.571 1.00 90.38 424 ASP A CA 1
ATOM 3125 C C . ASP A 1 424 ? 5.067 5.516 -21.551 1.00 90.38 424 ASP A C 1
ATOM 3127 O O . ASP A 1 424 ? 6.155 6.074 -21.375 1.00 90.38 424 ASP A O 1
ATOM 3131 N N . GLY A 1 425 ? 3.972 6.218 -21.869 1.00 88.19 425 GLY A N 1
ATOM 3132 C CA . GLY A 1 425 ? 3.919 7.684 -21.905 1.00 88.19 425 GLY A CA 1
ATOM 3133 C C . GLY A 1 425 ? 3.808 8.351 -20.529 1.00 88.19 425 GLY A C 1
ATOM 3134 O O . GLY A 1 425 ? 3.918 9.577 -20.449 1.00 88.19 425 GLY A O 1
ATOM 3135 N N . THR A 1 426 ? 3.604 7.575 -19.468 1.00 90.69 426 THR A N 1
ATOM 3136 C CA . THR A 1 426 ? 3.469 8.048 -18.094 1.00 90.69 426 THR A CA 1
ATOM 3137 C C . THR A 1 426 ? 4.836 8.001 -17.409 1.00 90.69 426 THR A C 1
ATOM 3139 O O . THR A 1 426 ? 5.508 6.973 -17.418 1.00 90.69 426 THR A O 1
ATOM 3142 N N . PRO A 1 427 ? 5.321 9.116 -16.834 1.00 90.19 427 PRO A N 1
ATOM 3143 C CA . PRO A 1 427 ? 6.608 9.115 -16.150 1.00 90.19 427 PRO A CA 1
ATOM 3144 C C . PRO A 1 427 ? 6.628 8.189 -14.930 1.00 90.19 427 PRO A C 1
ATOM 3146 O O . PRO A 1 427 ? 5.713 8.229 -14.106 1.00 90.19 427 PRO A O 1
ATOM 3149 N N . ASN A 1 428 ? 7.726 7.446 -14.770 1.00 89.69 428 ASN A N 1
ATOM 3150 C CA . ASN A 1 428 ? 7.993 6.661 -13.569 1.00 89.69 428 ASN A CA 1
ATOM 3151 C C . ASN A 1 428 ? 7.957 7.538 -12.308 1.00 89.69 428 ASN A C 1
ATOM 3153 O O . ASN A 1 428 ? 8.604 8.589 -12.253 1.00 89.69 428 ASN A O 1
ATOM 3157 N N . VAL A 1 429 ? 7.288 7.053 -11.258 1.00 87.25 429 VAL A N 1
ATOM 3158 C CA . VAL A 1 429 ? 7.261 7.696 -9.932 1.00 87.25 429 VAL A CA 1
ATOM 3159 C C . VAL A 1 429 ? 8.671 7.776 -9.341 1.00 87.25 429 VAL A C 1
ATOM 3161 O O . VAL A 1 429 ? 9.021 8.765 -8.697 1.00 87.25 429 VAL A O 1
ATOM 3164 N N . ILE A 1 430 ? 9.503 6.760 -9.600 1.00 90.12 430 ILE A N 1
ATOM 3165 C CA . ILE A 1 430 ? 10.901 6.696 -9.170 1.00 90.12 430 ILE A CA 1
ATOM 3166 C C . ILE A 1 430 ? 11.812 6.609 -10.397 1.00 90.12 430 ILE A C 1
ATOM 3168 O O . ILE A 1 430 ? 11.848 5.590 -11.081 1.00 90.12 430 ILE A O 1
ATOM 3172 N N . SER A 1 431 ? 12.586 7.664 -10.655 1.00 90.25 431 SER A N 1
ATOM 3173 C CA . SER A 1 431 ? 13.454 7.788 -11.841 1.00 90.25 431 SER A CA 1
ATOM 3174 C C . SER A 1 431 ? 14.956 7.838 -11.529 1.00 90.25 431 SER A C 1
ATOM 3176 O O . SER A 1 431 ? 15.780 7.846 -12.445 1.00 90.25 431 SER A O 1
ATOM 3178 N N . SER A 1 432 ? 15.335 7.849 -10.245 1.00 92.44 432 SER A N 1
ATOM 3179 C CA . SER A 1 432 ? 16.741 7.809 -9.826 1.00 92.44 432 SER A CA 1
ATOM 3180 C C . SER A 1 432 ? 17.404 6.498 -10.258 1.00 92.44 432 SER A C 1
ATOM 3182 O O . SER A 1 432 ? 16.825 5.424 -10.104 1.00 92.44 432 SER A O 1
ATOM 3184 N N . SER A 1 433 ? 18.646 6.569 -10.746 1.00 92.50 433 SER A N 1
ATOM 3185 C CA . SER A 1 433 ? 19.462 5.385 -11.056 1.00 92.50 433 SER A CA 1
ATOM 3186 C C . SER A 1 433 ? 19.922 4.634 -9.810 1.00 92.50 433 SER A C 1
ATOM 3188 O O . SER A 1 433 ? 20.293 3.468 -9.901 1.00 92.50 433 SER A O 1
ATOM 3190 N N . GLN A 1 434 ? 19.867 5.273 -8.644 1.00 94.06 434 GLN A N 1
ATOM 3191 C CA . GLN A 1 434 ? 20.154 4.667 -7.352 1.00 94.06 434 GLN A CA 1
ATOM 3192 C C . GLN A 1 434 ? 19.228 5.286 -6.295 1.00 94.06 434 GLN A C 1
ATOM 3194 O O . GLN A 1 434 ? 19.662 6.139 -5.520 1.00 94.06 434 GLN A O 1
ATOM 3199 N N . PRO A 1 435 ? 17.938 4.896 -6.251 1.00 86.94 435 PRO A N 1
ATOM 3200 C CA . PRO A 1 435 ? 16.976 5.462 -5.300 1.00 86.94 435 PRO A CA 1
ATOM 3201 C C . PRO A 1 435 ? 17.398 5.290 -3.839 1.00 86.94 435 PRO A C 1
ATOM 3203 O O . PRO A 1 435 ? 17.002 6.070 -2.981 1.00 86.94 435 PRO A O 1
ATOM 3206 N N . CYS A 1 436 ? 18.204 4.261 -3.560 1.00 90.62 436 CYS A N 1
ATOM 3207 C CA . CYS A 1 436 ? 18.712 3.960 -2.230 1.00 90.62 436 CYS A CA 1
ATOM 3208 C C . CYS A 1 436 ? 20.183 3.570 -2.315 1.00 90.62 436 CYS A C 1
ATOM 3210 O O . CYS A 1 436 ? 20.590 2.814 -3.201 1.00 90.62 436 CYS A O 1
ATOM 3212 N N . SER A 1 437 ? 20.978 4.062 -1.366 1.00 88.38 437 SER A N 1
ATOM 3213 C CA . SER A 1 437 ? 22.413 3.784 -1.315 1.00 88.38 437 SER A CA 1
ATOM 3214 C C . SER A 1 437 ? 22.693 2.278 -1.360 1.00 88.38 437 SER A C 1
ATOM 3216 O O . SER A 1 437 ? 22.038 1.490 -0.679 1.00 88.38 437 SER A O 1
ATOM 3218 N N . GLY A 1 438 ? 23.654 1.880 -2.193 1.00 92.44 438 GLY A N 1
ATOM 3219 C CA . GLY A 1 438 ? 24.055 0.483 -2.384 1.00 92.44 438 GLY A CA 1
ATOM 3220 C C . GLY A 1 438 ? 23.247 -0.319 -3.413 1.00 92.44 438 GLY A C 1
ATOM 3221 O O . GLY A 1 438 ? 23.701 -1.394 -3.795 1.00 92.44 438 GLY A O 1
ATOM 3222 N N . TYR A 1 439 ? 22.122 0.193 -3.931 1.00 95.88 439 TYR A N 1
ATOM 3223 C CA . TYR A 1 439 ? 21.264 -0.554 -4.864 1.00 95.88 439 TYR A CA 1
ATOM 3224 C C . TYR A 1 439 ? 20.981 0.254 -6.136 1.00 95.88 439 TYR A C 1
ATOM 3226 O O . TYR A 1 439 ? 20.289 1.259 -6.105 1.00 95.88 439 TYR A O 1
ATOM 3234 N N . GLN A 1 440 ? 21.532 -0.159 -7.276 1.00 97.62 440 GLN A N 1
ATOM 3235 C CA . GLN A 1 440 ? 21.244 0.497 -8.560 1.00 97.62 440 GLN A CA 1
ATOM 3236 C C . GLN A 1 440 ? 19.864 0.068 -9.083 1.00 97.62 440 GLN A C 1
ATOM 3238 O O . GLN A 1 440 ? 19.506 -1.101 -8.940 1.00 97.62 440 GLN A O 1
ATOM 3243 N N . ALA A 1 441 ? 19.132 0.960 -9.754 1.00 97.44 441 ALA A N 1
ATOM 3244 C CA . ALA A 1 441 ? 17.876 0.676 -10.455 1.00 97.44 441 ALA A CA 1
ATOM 3245 C C . ALA A 1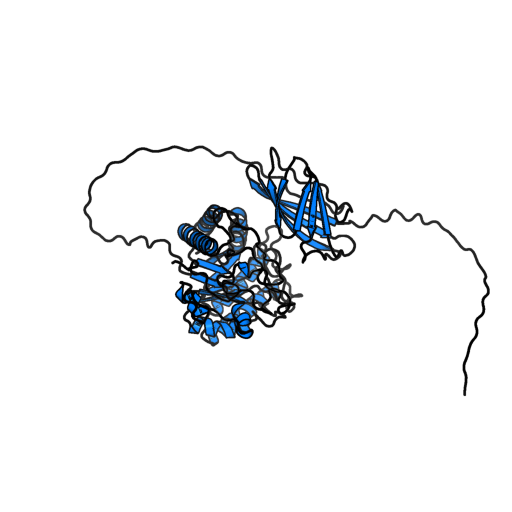 441 ? 18.137 -0.209 -11.690 1.00 97.44 441 ALA A C 1
ATOM 3247 O O . ALA A 1 441 ? 18.181 0.238 -12.835 1.00 97.44 441 ALA A O 1
ATOM 3248 N N . THR A 1 442 ? 18.401 -1.483 -11.415 1.00 98.44 442 THR A N 1
ATOM 3249 C CA . THR A 1 442 ? 18.767 -2.556 -12.345 1.00 98.44 442 THR A CA 1
ATOM 3250 C C . THR A 1 442 ? 18.079 -3.841 -11.883 1.00 98.44 442 THR A C 1
ATOM 3252 O O . THR A 1 442 ? 17.774 -3.957 -10.692 1.00 98.44 442 THR A O 1
ATOM 3255 N N . PRO A 1 443 ? 17.904 -4.865 -12.737 1.00 98.56 443 PRO A N 1
ATOM 3256 C CA . PRO A 1 443 ? 17.324 -6.134 -12.294 1.00 98.56 443 PRO A CA 1
ATOM 3257 C C . PRO A 1 443 ? 18.075 -6.769 -11.110 1.00 98.56 443 PRO A C 1
ATOM 3259 O O . PRO A 1 443 ? 17.456 -7.254 -10.162 1.00 98.56 443 PRO A O 1
ATOM 3262 N N . ALA A 1 444 ? 19.410 -6.713 -11.118 1.00 98.62 444 ALA A N 1
ATOM 3263 C CA . ALA A 1 444 ? 20.227 -7.208 -10.012 1.00 98.62 444 ALA A CA 1
ATOM 3264 C C . ALA A 1 444 ? 20.036 -6.376 -8.732 1.00 98.62 444 ALA A C 1
ATOM 3266 O O . ALA A 1 444 ? 19.894 -6.939 -7.648 1.00 98.62 444 ALA A O 1
ATOM 3267 N N . GLY A 1 445 ? 19.988 -5.046 -8.851 1.00 98.69 445 GLY A N 1
ATOM 3268 C CA . GLY A 1 445 ? 19.789 -4.158 -7.707 1.00 98.69 445 GLY A CA 1
ATOM 3269 C C . GLY A 1 445 ? 18.388 -4.241 -7.099 1.00 98.69 445 GLY A C 1
ATOM 3270 O O . GLY A 1 445 ? 18.285 -4.237 -5.876 1.00 98.69 445 GLY A O 1
ATOM 3271 N N . GLN A 1 446 ? 17.338 -4.434 -7.906 1.00 98.75 446 GLN A N 1
ATOM 3272 C CA . GLN A 1 446 ? 15.982 -4.733 -7.423 1.00 98.75 446 GLN A CA 1
ATOM 3273 C C . GLN A 1 446 ? 15.965 -6.013 -6.575 1.00 98.75 446 GLN A C 1
ATOM 3275 O O . GLN A 1 446 ? 15.454 -6.010 -5.455 1.00 98.75 446 GLN A O 1
ATOM 3280 N N . GLY A 1 447 ? 16.576 -7.094 -7.073 1.00 98.75 447 GLY A N 1
ATOM 3281 C CA . GLY A 1 447 ? 16.682 -8.356 -6.334 1.00 98.75 447 GLY A CA 1
ATOM 3282 C C . GLY A 1 447 ? 17.491 -8.237 -5.040 1.00 98.75 447 GLY A C 1
ATOM 3283 O O . GLY A 1 447 ? 17.067 -8.723 -3.988 1.00 98.75 447 GLY A O 1
ATOM 3284 N N . ALA A 1 448 ? 18.631 -7.543 -5.093 1.00 98.75 448 ALA A N 1
ATOM 3285 C CA . ALA A 1 448 ? 19.480 -7.301 -3.930 1.00 98.75 448 ALA A CA 1
ATOM 3286 C C . ALA A 1 448 ? 18.777 -6.441 -2.867 1.00 98.75 448 ALA A C 1
ATOM 3288 O O . ALA A 1 448 ? 18.835 -6.775 -1.684 1.00 98.75 448 ALA A O 1
ATOM 3289 N N . ASN A 1 449 ? 18.071 -5.382 -3.277 1.00 98.75 449 ASN A N 1
ATOM 3290 C CA . ASN A 1 449 ? 17.315 -4.528 -2.366 1.00 98.75 449 ASN A CA 1
ATOM 3291 C C . ASN A 1 449 ? 16.203 -5.319 -1.672 1.00 98.75 449 ASN A C 1
ATOM 3293 O O . ASN A 1 449 ? 16.148 -5.338 -0.445 1.00 98.75 449 ASN A O 1
ATOM 3297 N N . PHE A 1 450 ? 15.385 -6.052 -2.432 1.00 98.81 450 PHE A N 1
ATOM 3298 C CA . PHE A 1 450 ? 14.294 -6.836 -1.856 1.00 98.81 450 PHE A CA 1
ATOM 3299 C C . PHE A 1 450 ? 14.793 -7.951 -0.926 1.00 98.81 450 PHE A C 1
ATOM 3301 O O . PHE A 1 450 ? 14.183 -8.232 0.106 1.00 98.81 450 PHE A O 1
ATOM 3308 N N . THR A 1 451 ? 15.934 -8.567 -1.248 1.00 98.75 451 THR A N 1
ATOM 3309 C CA . THR A 1 451 ? 16.594 -9.536 -0.360 1.00 98.75 451 THR A CA 1
ATOM 3310 C C . THR A 1 451 ? 17.029 -8.877 0.949 1.00 98.75 451 THR A C 1
ATOM 3312 O O . THR A 1 451 ? 16.795 -9.425 2.026 1.00 98.75 451 THR A O 1
ATOM 3315 N N . ALA A 1 452 ? 17.632 -7.688 0.882 1.00 98.62 452 ALA A N 1
ATOM 3316 C CA . ALA A 1 452 ? 18.061 -6.955 2.065 1.00 98.62 452 ALA A CA 1
ATOM 3317 C C . ALA A 1 452 ? 16.876 -6.504 2.933 1.00 98.62 452 ALA A C 1
ATOM 3319 O O . ALA A 1 452 ? 16.913 -6.726 4.139 1.00 98.62 452 ALA A O 1
ATOM 3320 N N . VAL A 1 453 ? 15.790 -5.991 2.337 1.00 98.75 453 VAL A N 1
ATOM 3321 C CA . VAL A 1 453 ? 14.554 -5.648 3.067 1.00 98.75 453 VAL A CA 1
ATOM 3322 C C . VAL A 1 453 ? 14.015 -6.857 3.830 1.00 98.75 453 VAL A C 1
ATOM 3324 O O . VAL A 1 453 ? 13.762 -6.757 5.030 1.00 98.75 453 VAL A O 1
ATOM 3327 N N . GLN A 1 454 ? 13.885 -8.010 3.165 1.00 98.75 454 GLN A N 1
ATOM 3328 C CA . GLN A 1 454 ? 13.405 -9.241 3.799 1.00 98.75 454 GLN A CA 1
ATOM 3329 C C . GLN A 1 454 ? 14.298 -9.678 4.959 1.00 98.75 454 GLN A C 1
ATOM 3331 O O . GLN A 1 454 ? 13.794 -9.955 6.047 1.00 98.75 454 GLN A O 1
ATOM 3336 N N . ASN A 1 455 ? 15.616 -9.713 4.745 1.00 98.62 455 ASN A N 1
ATOM 3337 C CA . ASN A 1 455 ? 16.570 -10.111 5.776 1.00 98.62 455 ASN A CA 1
ATOM 3338 C C . ASN A 1 455 ? 16.506 -9.166 6.977 1.00 98.62 455 ASN A C 1
ATOM 3340 O O . ASN A 1 455 ? 16.339 -9.623 8.102 1.00 98.62 455 ASN A O 1
ATOM 3344 N N . THR A 1 456 ? 16.557 -7.855 6.742 1.00 98.62 456 THR A N 1
ATOM 3345 C CA . THR A 1 456 ? 16.531 -6.859 7.812 1.00 98.62 456 THR A CA 1
ATOM 3346 C C . THR A 1 456 ? 15.214 -6.883 8.589 1.00 98.62 456 THR A C 1
ATOM 3348 O O . THR A 1 456 ? 15.237 -6.876 9.819 1.00 98.62 456 THR A O 1
ATOM 3351 N N . ALA A 1 457 ? 14.068 -6.985 7.910 1.00 98.69 457 ALA A N 1
ATOM 3352 C CA . ALA A 1 457 ? 12.770 -7.081 8.573 1.00 98.69 457 ALA A CA 1
ATOM 3353 C C . ALA A 1 457 ? 12.650 -8.375 9.399 1.00 98.69 457 ALA A C 1
ATOM 3355 O O . ALA A 1 457 ? 12.229 -8.340 10.560 1.00 98.69 457 ALA A O 1
ATOM 3356 N N . ARG A 1 458 ? 13.072 -9.519 8.839 1.00 98.62 458 ARG A N 1
ATOM 3357 C CA . ARG A 1 458 ? 13.104 -10.815 9.539 1.00 98.62 458 ARG A CA 1
ATOM 3358 C C . ARG A 1 458 ? 13.994 -10.751 10.776 1.00 98.62 458 ARG A C 1
ATOM 3360 O O . ARG A 1 458 ? 13.575 -11.176 11.852 1.00 98.62 458 ARG A O 1
ATOM 3367 N N . ASP A 1 459 ? 15.183 -10.171 10.649 1.00 98.12 459 ASP A N 1
ATOM 3368 C CA . ASP A 1 459 ? 16.149 -10.037 11.738 1.00 98.12 459 ASP A CA 1
ATOM 3369 C C . ASP A 1 459 ? 15.668 -9.062 12.819 1.00 98.12 459 ASP A C 1
ATOM 3371 O O . ASP A 1 459 ? 15.957 -9.273 13.997 1.00 98.12 459 ASP A O 1
ATOM 3375 N N . ALA A 1 460 ? 14.859 -8.060 12.467 1.00 98.25 460 ALA A N 1
ATOM 3376 C CA . ALA A 1 460 ? 14.159 -7.196 13.418 1.00 98.25 460 ALA A CA 1
ATOM 3377 C C . ALA A 1 460 ? 12.972 -7.901 14.107 1.00 98.25 460 ALA A C 1
ATOM 3379 O O . ALA A 1 460 ? 12.612 -7.568 15.234 1.00 98.25 460 ALA A O 1
ATOM 3380 N N . GLY A 1 461 ? 12.429 -8.958 13.498 1.00 98.06 461 GLY A N 1
ATOM 3381 C CA . GLY A 1 461 ? 11.369 -9.795 14.064 1.00 98.06 461 GLY A CA 1
ATOM 3382 C C . GLY A 1 461 ? 10.022 -9.695 13.354 1.00 98.06 461 GLY A C 1
ATOM 3383 O O . GLY A 1 461 ? 9.041 -10.221 13.889 1.00 98.06 461 GLY A O 1
ATOM 3384 N N . ALA A 1 462 ? 9.955 -9.068 12.179 1.00 98.62 462 ALA A N 1
ATOM 3385 C CA . ALA A 1 462 ? 8.780 -9.152 11.321 1.00 98.62 462 ALA A CA 1
ATOM 3386 C C . ALA A 1 462 ? 8.504 -10.610 10.919 1.00 98.62 462 ALA A C 1
ATOM 3388 O O . ALA A 1 462 ? 9.417 -11.431 10.803 1.00 98.62 462 ALA A O 1
ATOM 3389 N N . ILE A 1 463 ? 7.231 -10.922 10.688 1.00 98.75 463 ILE A N 1
ATOM 3390 C CA . ILE A 1 463 ? 6.777 -12.230 10.201 1.00 98.75 463 ILE A CA 1
ATOM 3391 C C . ILE A 1 463 ? 6.428 -12.206 8.713 1.00 98.75 463 ILE A C 1
ATOM 3393 O O . ILE A 1 463 ? 6.077 -13.247 8.158 1.00 98.75 463 ILE A O 1
ATOM 3397 N N . GLY A 1 464 ? 6.484 -11.046 8.058 1.00 98.69 464 GLY A N 1
ATOM 3398 C CA . GLY A 1 464 ? 6.067 -10.918 6.671 1.00 98.69 464 GLY A CA 1
ATOM 3399 C C . GLY A 1 464 ? 6.601 -9.698 5.952 1.00 98.69 464 GLY A C 1
ATOM 3400 O O . GLY A 1 464 ? 6.834 -8.660 6.567 1.00 98.69 464 GLY A O 1
ATOM 3401 N N . VAL A 1 465 ? 6.751 -9.851 4.640 1.00 98.94 465 VAL A N 1
ATOM 3402 C CA . VAL A 1 465 ? 7.084 -8.784 3.697 1.00 98.94 465 VAL A CA 1
ATOM 3403 C C . VAL A 1 465 ? 6.255 -8.999 2.435 1.00 98.94 465 VAL A C 1
ATOM 3405 O O . VAL A 1 465 ? 6.242 -10.099 1.873 1.00 98.94 465 VAL A O 1
ATOM 3408 N N . PHE A 1 466 ? 5.562 -7.948 2.011 1.00 98.94 466 PHE A N 1
ATOM 3409 C CA . PHE A 1 466 ? 4.701 -7.929 0.838 1.00 98.94 466 PHE A CA 1
ATOM 3410 C C . PHE A 1 466 ? 5.297 -7.009 -0.229 1.00 98.94 466 PHE A C 1
ATOM 3412 O O . PHE A 1 466 ? 5.500 -5.824 0.019 1.00 98.94 466 PHE A O 1
ATOM 3419 N N . TYR A 1 467 ? 5.585 -7.555 -1.413 1.00 98.94 467 TYR A N 1
ATOM 3420 C CA . TYR A 1 467 ? 5.987 -6.747 -2.566 1.00 98.94 467 TYR A CA 1
ATOM 3421 C C . TYR A 1 467 ? 4.746 -6.093 -3.174 1.00 98.94 467 TYR A C 1
ATOM 3423 O O . TYR A 1 467 ? 3.769 -6.793 -3.451 1.00 98.94 467 TYR A O 1
ATOM 3431 N N . TRP A 1 468 ? 4.774 -4.785 -3.395 1.00 98.88 468 TRP A N 1
ATOM 3432 C CA . TRP A 1 468 ? 3.646 -4.053 -3.958 1.00 98.88 468 TRP A CA 1
ATOM 3433 C C . TRP A 1 468 ? 3.675 -4.093 -5.488 1.00 98.88 468 TRP A C 1
ATOM 3435 O O . TRP A 1 468 ? 4.650 -3.672 -6.109 1.00 98.88 468 TRP A O 1
ATOM 3445 N N . GLU A 1 469 ? 2.613 -4.644 -6.079 1.00 98.69 469 GLU A N 1
ATOM 3446 C CA . GLU A 1 469 ? 2.383 -4.734 -7.526 1.00 98.69 469 GLU A CA 1
ATOM 3447 C C . GLU A 1 469 ? 3.567 -5.292 -8.339 1.00 98.69 469 GLU A C 1
ATOM 3449 O O . GLU A 1 469 ? 3.984 -4.703 -9.337 1.00 98.69 469 GLU A O 1
ATOM 3454 N N . PRO A 1 470 ? 4.102 -6.486 -8.000 1.00 98.62 470 PRO A N 1
ATOM 3455 C CA . PRO A 1 470 ? 5.204 -7.065 -8.752 1.00 98.62 470 PRO A CA 1
ATOM 3456 C C . PRO A 1 470 ? 4.798 -7.422 -10.188 1.00 98.62 470 PRO A C 1
ATOM 3458 O O . PRO A 1 470 ? 5.669 -7.631 -11.022 1.00 98.62 470 PRO A O 1
ATOM 3461 N N . THR A 1 471 ? 3.500 -7.526 -10.489 1.00 98.44 471 THR A N 1
ATOM 3462 C CA . THR A 1 471 ? 2.967 -7.963 -11.790 1.00 98.44 471 THR A CA 1
ATOM 3463 C C . THR A 1 471 ? 2.505 -6.821 -12.690 1.00 98.44 471 THR A C 1
ATOM 3465 O O . THR A 1 471 ? 2.087 -7.087 -13.821 1.00 98.44 471 THR A O 1
ATOM 3468 N N . TRP A 1 472 ? 2.555 -5.583 -12.201 1.00 98.00 472 TRP A N 1
ATOM 3469 C CA . TRP A 1 472 ? 2.062 -4.403 -12.900 1.00 98.00 472 TRP A CA 1
ATOM 3470 C C . TRP A 1 472 ? 3.159 -3.807 -13.780 1.00 98.00 472 TRP A C 1
ATOM 3472 O O . TRP A 1 472 ? 3.758 -2.795 -13.457 1.00 98.00 472 TRP A O 1
ATOM 3482 N N . TYR A 1 473 ? 3.507 -4.523 -14.849 1.00 96.19 473 TYR A N 1
ATOM 3483 C CA . TYR A 1 473 ? 4.324 -3.946 -15.913 1.00 96.19 473 TYR A CA 1
ATOM 3484 C C . TYR A 1 473 ? 3.412 -3.190 -16.890 1.00 96.19 473 TYR A C 1
ATOM 3486 O O . TYR A 1 473 ? 2.212 -3.483 -16.967 1.00 96.19 473 TYR A O 1
ATOM 3494 N N . ALA A 1 474 ? 3.980 -2.275 -17.679 1.00 94.25 474 ALA A N 1
ATOM 3495 C CA . ALA A 1 474 ? 3.215 -1.437 -18.596 1.00 94.25 474 ALA A CA 1
ATOM 3496 C C . ALA A 1 474 ? 2.450 -2.271 -19.640 1.00 94.25 474 ALA A C 1
ATOM 3498 O O . ALA A 1 474 ? 3.008 -2.786 -20.615 1.00 94.25 474 ALA A O 1
ATOM 3499 N N . VAL A 1 475 ? 1.139 -2.382 -19.430 1.00 96.69 475 VAL A N 1
ATOM 3500 C CA . VAL A 1 475 ? 0.170 -3.007 -20.334 1.00 96.69 475 VAL A CA 1
ATOM 3501 C C . VAL A 1 475 ? -0.801 -1.912 -20.780 1.00 96.69 475 VAL A C 1
ATOM 3503 O O . VAL A 1 475 ? -1.456 -1.315 -19.923 1.00 96.69 475 VAL A O 1
ATOM 3506 N N . PRO A 1 476 ? -0.944 -1.639 -22.091 1.00 95.69 476 PRO A N 1
ATOM 3507 C CA . PRO A 1 476 ? -1.862 -0.610 -22.573 1.00 95.69 476 PRO A CA 1
ATOM 3508 C C . PRO A 1 476 ? -3.283 -0.788 -22.021 1.00 95.69 476 PRO A C 1
ATOM 3510 O O . PRO A 1 476 ? -3.889 -1.848 -22.177 1.00 95.69 476 PRO A O 1
ATOM 3513 N N . GLY A 1 477 ? -3.816 0.255 -21.381 1.00 95.25 477 GLY A N 1
ATOM 3514 C CA . GLY A 1 477 ? -5.149 0.252 -20.768 1.00 95.25 477 GLY A CA 1
ATOM 3515 C C . GLY A 1 477 ? -5.235 -0.329 -19.348 1.00 95.25 477 GLY A C 1
ATOM 3516 O O . GLY A 1 477 ? -6.348 -0.528 -18.841 1.00 95.25 477 GLY A O 1
ATOM 3517 N N . ASN A 1 478 ? -4.090 -0.629 -18.723 1.00 96.38 478 ASN A N 1
ATOM 3518 C CA . ASN A 1 478 ? -3.962 -1.038 -17.322 1.00 96.38 478 ASN A CA 1
ATOM 3519 C C . ASN A 1 478 ? -3.407 0.109 -16.460 1.00 96.38 478 ASN A C 1
ATOM 3521 O O . ASN A 1 478 ? -2.369 -0.040 -15.818 1.00 96.38 478 ASN A O 1
ATOM 3525 N N . GLY A 1 479 ? -4.053 1.273 -16.525 1.00 95.25 479 GLY A N 1
ATOM 3526 C CA . GLY A 1 479 ? -3.542 2.498 -15.926 1.00 95.25 479 GLY A CA 1
ATOM 3527 C C . GLY A 1 479 ? -3.786 2.637 -14.422 1.00 95.25 479 GLY A C 1
ATOM 3528 O O . GLY A 1 479 ? -4.578 1.901 -13.827 1.00 95.25 479 GLY A O 1
ATOM 3529 N N . TRP A 1 480 ? -3.092 3.591 -13.802 1.00 92.00 480 TRP A N 1
ATOM 3530 C CA . TRP A 1 480 ? -3.114 3.811 -12.351 1.00 92.00 480 TRP A CA 1
ATOM 3531 C C . TRP A 1 480 ? -4.347 4.568 -11.847 1.00 92.00 480 TRP A C 1
ATOM 3533 O O . TRP A 1 480 ? -4.758 4.372 -10.699 1.00 92.00 480 TRP A O 1
ATOM 3543 N N . ASP A 1 481 ? -4.944 5.429 -12.673 1.00 93.56 481 ASP A N 1
ATOM 3544 C CA . ASP A 1 481 ? -6.081 6.255 -12.271 1.00 93.56 481 ASP A CA 1
ATOM 3545 C C . ASP A 1 481 ? -7.399 5.506 -12.519 1.00 93.56 481 ASP A C 1
ATOM 3547 O O . ASP A 1 481 ? -7.746 5.256 -13.673 1.00 93.56 481 ASP A O 1
ATOM 3551 N N . PRO A 1 482 ? -8.196 5.161 -11.492 1.00 91.00 482 PRO A N 1
ATOM 3552 C CA . PRO A 1 482 ? -9.496 4.537 -11.714 1.00 91.00 482 PRO A CA 1
ATOM 3553 C C . PRO A 1 482 ? -10.497 5.401 -12.492 1.00 91.00 482 PRO A C 1
ATOM 3555 O O . PRO A 1 482 ? -11.438 4.838 -13.054 1.00 91.00 482 PRO A O 1
ATOM 3558 N N . ALA A 1 483 ? -10.337 6.727 -12.528 1.00 93.38 483 ALA A N 1
ATOM 3559 C CA . ALA A 1 483 ? -11.183 7.614 -13.326 1.00 93.38 483 ALA A CA 1
ATOM 3560 C C . ALA A 1 483 ? -10.802 7.612 -14.819 1.00 93.38 483 ALA A C 1
ATOM 3562 O O . ALA A 1 483 ? -11.669 7.831 -15.665 1.00 93.38 483 ALA A O 1
ATOM 3563 N N . ASP A 1 484 ? -9.544 7.299 -15.144 1.00 94.44 484 ASP A N 1
ATOM 3564 C CA . ASP A 1 484 ? -9.035 7.131 -16.508 1.00 94.44 484 ASP A CA 1
ATOM 3565 C C . ASP A 1 484 ? -8.133 5.890 -16.616 1.00 94.44 484 ASP A C 1
ATOM 3567 O O . ASP A 1 484 ? -6.951 5.946 -16.965 1.00 94.44 484 ASP A O 1
ATOM 3571 N N . ILE A 1 485 ? -8.695 4.718 -16.307 1.00 93.50 485 ILE A N 1
ATOM 3572 C CA . ILE A 1 485 ? -7.908 3.474 -16.255 1.00 93.50 485 ILE A CA 1
ATOM 3573 C C . ILE A 1 485 ? -7.360 3.071 -17.632 1.00 93.50 485 ILE A C 1
ATOM 3575 O O . ILE A 1 485 ? -6.413 2.297 -17.731 1.00 93.50 485 ILE A O 1
ATOM 3579 N N . ASN A 1 486 ? -7.949 3.590 -18.714 1.00 95.00 486 ASN A N 1
ATOM 3580 C CA . ASN A 1 486 ? -7.526 3.272 -20.073 1.00 95.00 486 ASN A CA 1
ATOM 3581 C C . ASN A 1 486 ? -6.403 4.193 -20.578 1.00 95.00 486 ASN A C 1
ATOM 3583 O O . ASN A 1 486 ? -5.585 3.734 -21.375 1.00 95.00 486 ASN A O 1
ATOM 3587 N N . GLY A 1 487 ? -6.381 5.463 -20.158 1.00 94.38 487 GLY A N 1
ATOM 3588 C CA . GLY A 1 487 ? -5.468 6.486 -20.674 1.00 94.38 487 GLY A CA 1
ATOM 3589 C C . GLY A 1 487 ? -4.338 6.899 -19.731 1.00 94.38 487 GLY A C 1
ATOM 3590 O O . GLY A 1 487 ? -3.329 7.413 -20.204 1.00 94.38 487 GLY A O 1
ATOM 3591 N N . SER A 1 488 ? -4.458 6.639 -18.426 1.00 93.00 488 SER A N 1
ATOM 3592 C CA . SER A 1 488 ? -3.522 7.163 -17.415 1.00 93.00 488 SER A CA 1
ATOM 3593 C C . SER A 1 488 ? -2.110 6.563 -17.430 1.00 93.00 488 SER A C 1
ATOM 3595 O O . SER A 1 488 ? -1.213 7.125 -16.795 1.00 93.00 488 SER A O 1
ATOM 3597 N N . GLY A 1 489 ? -1.898 5.452 -18.145 1.00 93.75 489 GLY A N 1
ATOM 3598 C CA . GLY A 1 489 ? -0.635 4.700 -18.156 1.00 93.75 489 GLY A CA 1
ATOM 3599 C C . GLY A 1 489 ? -0.214 4.223 -16.763 1.00 93.75 489 GLY A C 1
ATOM 3600 O O . GLY A 1 489 ? -1.015 4.242 -15.826 1.00 93.75 489 GLY A O 1
ATOM 3601 N N . ASP A 1 490 ? 1.030 3.789 -16.617 1.00 91.94 490 ASP A N 1
ATOM 3602 C CA . ASP A 1 490 ? 1.516 3.156 -15.390 1.00 91.94 490 ASP A CA 1
ATOM 3603 C C . ASP A 1 490 ? 2.869 3.724 -14.943 1.00 91.94 490 ASP A C 1
ATOM 3605 O O . ASP A 1 490 ? 3.926 3.261 -15.346 1.00 91.94 490 ASP A O 1
ATOM 3609 N N . GLY A 1 491 ? 2.845 4.705 -14.037 1.00 92.19 491 GLY A N 1
ATOM 3610 C CA . GLY A 1 491 ? 4.072 5.256 -13.448 1.00 92.19 491 GLY A CA 1
ATOM 3611 C C . GLY A 1 491 ? 4.780 4.316 -12.461 1.00 92.19 491 GLY A C 1
ATOM 3612 O O . GLY A 1 491 ? 5.794 4.706 -11.875 1.00 92.19 491 GLY A O 1
ATOM 3613 N N . TRP A 1 492 ? 4.244 3.118 -12.214 1.00 94.62 492 TRP A N 1
ATOM 3614 C CA . TRP A 1 492 ? 4.850 2.103 -11.357 1.00 94.62 492 TRP A CA 1
ATOM 3615 C C . TRP A 1 492 ? 5.536 0.977 -12.139 1.00 94.62 492 TRP A C 1
ATOM 3617 O O . TRP A 1 492 ? 6.197 0.129 -11.532 1.00 94.62 492 TRP A O 1
ATOM 3627 N N . ASP A 1 493 ? 5.441 0.983 -13.471 1.00 94.56 493 ASP A N 1
ATOM 3628 C CA . ASP A 1 493 ? 5.856 -0.134 -14.319 1.00 94.56 493 ASP A CA 1
ATOM 3629 C C . ASP A 1 493 ? 7.311 -0.566 -14.089 1.00 94.56 493 ASP A C 1
ATOM 3631 O O . ASP A 1 493 ? 7.646 -1.756 -14.120 1.00 94.56 493 ASP A O 1
ATOM 3635 N N . ASN A 1 494 ? 8.184 0.401 -13.788 1.00 96.69 494 ASN A N 1
ATOM 3636 C CA . ASN A 1 494 ? 9.605 0.158 -13.606 1.00 96.69 494 ASN A CA 1
ATOM 3637 C C . ASN A 1 494 ? 9.940 -0.520 -12.275 1.00 96.69 494 ASN A C 1
ATOM 3639 O O . ASN A 1 494 ? 11.102 -0.868 -12.055 1.00 96.69 494 ASN A O 1
ATOM 3643 N N . GLN A 1 495 ? 8.953 -0.711 -11.401 1.00 97.75 495 GLN A N 1
ATOM 3644 C CA . GLN A 1 495 ? 9.064 -1.391 -10.114 1.00 97.75 495 GLN A CA 1
ATOM 3645 C C . GLN A 1 495 ? 8.412 -2.773 -10.112 1.00 97.75 495 GLN A C 1
ATOM 3647 O O . GLN A 1 495 ? 8.617 -3.529 -9.163 1.00 97.75 495 GLN A O 1
ATOM 3652 N N . ALA A 1 496 ? 7.706 -3.155 -11.178 1.00 98.38 496 ALA A N 1
ATOM 3653 C CA . ALA A 1 496 ? 7.312 -4.541 -11.378 1.00 98.38 496 ALA A CA 1
ATOM 3654 C C . ALA A 1 496 ? 8.540 -5.465 -11.354 1.00 98.38 496 ALA A C 1
ATOM 3656 O O . ALA A 1 496 ? 9.665 -5.076 -11.672 1.00 98.38 496 ALA A O 1
ATOM 3657 N N . ILE A 1 497 ? 8.336 -6.731 -11.002 1.00 98.69 497 ILE A N 1
ATOM 3658 C CA . ILE A 1 497 ? 9.390 -7.753 -11.080 1.00 98.69 497 ILE A CA 1
ATOM 3659 C C . ILE A 1 497 ? 9.406 -8.425 -12.454 1.00 98.69 497 ILE A C 1
ATOM 3661 O O . ILE A 1 497 ? 10.242 -9.290 -12.704 1.00 98.69 497 ILE A O 1
ATOM 3665 N N . PHE A 1 498 ? 8.462 -8.072 -13.325 1.00 98.56 498 PHE A N 1
ATOM 3666 C CA . PHE A 1 498 ? 8.436 -8.467 -14.723 1.00 98.56 498 PHE A CA 1
ATOM 3667 C C . PHE A 1 498 ? 8.858 -7.277 -15.580 1.00 98.56 498 PHE A C 1
ATOM 3669 O O . PHE A 1 498 ? 8.422 -6.154 -15.339 1.00 98.56 498 PHE A O 1
ATOM 3676 N N . ASP A 1 499 ? 9.703 -7.520 -16.580 1.00 96.44 499 ASP A N 1
ATOM 3677 C CA . ASP A 1 499 ? 10.073 -6.481 -17.536 1.00 96.44 499 ASP A CA 1
ATOM 3678 C C . ASP A 1 499 ? 8.878 -6.068 -18.418 1.00 96.44 499 ASP A C 1
ATOM 3680 O O . ASP A 1 499 ? 7.821 -6.700 -18.408 1.00 96.44 499 ASP A O 1
ATOM 3684 N N . ARG A 1 500 ? 9.054 -5.039 -19.254 1.00 94.88 500 ARG A N 1
ATOM 3685 C CA . ARG A 1 500 ? 8.032 -4.573 -20.218 1.00 94.88 500 ARG A CA 1
ATOM 3686 C C . ARG A 1 500 ? 7.484 -5.638 -21.183 1.00 94.88 500 ARG A C 1
ATOM 3688 O O . ARG A 1 500 ? 6.487 -5.399 -21.852 1.00 94.88 500 ARG A O 1
ATOM 3695 N N . ASN A 1 501 ? 8.146 -6.789 -21.309 1.00 95.19 501 ASN A N 1
ATOM 3696 C CA . ASN A 1 501 ? 7.692 -7.915 -22.127 1.00 95.19 501 ASN A CA 1
ATOM 3697 C C . ASN A 1 501 ? 7.063 -9.030 -21.274 1.00 95.19 501 ASN A C 1
ATOM 3699 O O . ASN A 1 501 ? 6.826 -10.128 -21.784 1.00 95.19 501 ASN A O 1
ATOM 3703 N N . GLY A 1 502 ? 6.839 -8.779 -19.984 1.00 97.62 502 GLY A N 1
ATOM 3704 C CA . GLY A 1 502 ? 6.308 -9.733 -19.028 1.00 97.62 502 GLY A CA 1
ATOM 3705 C C . GLY A 1 502 ? 7.308 -10.806 -18.597 1.00 97.62 502 GLY A C 1
ATOM 3706 O O . GLY A 1 502 ? 6.881 -11.869 -18.151 1.00 97.62 502 GLY A O 1
ATOM 3707 N N . ARG A 1 503 ? 8.626 -10.610 -18.754 1.00 98.31 503 ARG A N 1
ATOM 3708 C CA . ARG A 1 503 ? 9.637 -11.600 -18.335 1.00 98.31 503 ARG A CA 1
ATOM 3709 C C . ARG A 1 503 ? 10.077 -11.366 -16.902 1.00 98.31 503 ARG A C 1
ATOM 3711 O O . ARG A 1 503 ? 10.495 -10.267 -16.555 1.00 98.31 503 ARG A O 1
ATOM 3718 N N . LEU A 1 504 ? 10.033 -12.418 -16.089 1.00 98.75 504 LEU A N 1
ATOM 3719 C CA . LEU A 1 504 ? 10.448 -12.372 -14.692 1.00 98.75 504 LEU A CA 1
ATOM 3720 C C . LEU A 1 504 ? 11.917 -11.943 -14.543 1.00 98.75 504 LEU A C 1
ATOM 3722 O O . LEU A 1 504 ? 12.810 -12.526 -15.160 1.00 98.75 504 LEU A O 1
ATOM 3726 N N . ASN A 1 505 ? 12.178 -11.023 -13.617 1.00 98.44 505 ASN A N 1
ATOM 3727 C CA . ASN A 1 505 ? 13.501 -10.748 -13.079 1.00 98.44 505 ASN A CA 1
ATOM 3728 C C . ASN A 1 505 ? 13.965 -11.923 -12.190 1.00 98.44 505 ASN A C 1
ATOM 3730 O O . ASN A 1 505 ? 13.438 -12.110 -11.090 1.00 98.44 505 ASN A O 1
ATOM 3734 N N . PRO A 1 506 ? 14.986 -12.701 -12.598 1.00 97.50 506 PRO A N 1
ATOM 3735 C CA . PRO A 1 506 ? 15.403 -13.901 -11.869 1.00 97.50 506 PRO A CA 1
ATOM 3736 C C . PRO A 1 506 ? 16.055 -13.610 -10.508 1.00 97.50 506 PRO A C 1
ATOM 3738 O O . PRO A 1 506 ? 16.252 -14.538 -9.720 1.00 97.50 506 PRO A O 1
ATOM 3741 N N . ASN A 1 507 ? 16.398 -12.346 -10.235 1.00 98.19 507 ASN A N 1
ATOM 3742 C CA . ASN A 1 507 ? 17.051 -11.918 -8.997 1.00 98.19 507 ASN A CA 1
ATOM 3743 C C . ASN A 1 507 ? 16.059 -11.660 -7.854 1.00 98.19 507 ASN A C 1
ATOM 3745 O O . ASN A 1 507 ? 16.483 -11.507 -6.711 1.00 98.19 507 ASN A O 1
ATOM 3749 N N . VAL A 1 508 ? 14.755 -11.592 -8.140 1.00 98.62 508 VAL A N 1
ATOM 3750 C CA . VAL A 1 508 ? 13.725 -11.350 -7.125 1.00 98.62 508 VAL A CA 1
ATOM 3751 C C . VAL A 1 508 ? 13.151 -12.678 -6.654 1.00 98.62 508 VAL A C 1
ATOM 3753 O O . VAL A 1 508 ? 12.674 -13.482 -7.454 1.00 98.62 508 VAL A O 1
ATOM 3756 N N . ARG A 1 509 ? 13.205 -12.916 -5.341 1.00 98.44 509 ARG A N 1
ATOM 3757 C CA . ARG A 1 509 ? 12.652 -14.108 -4.690 1.00 98.44 509 ARG A CA 1
ATOM 3758 C C . ARG A 1 509 ? 12.160 -13.778 -3.289 1.00 98.44 509 ARG A C 1
ATOM 3760 O O . ARG A 1 509 ? 12.725 -12.922 -2.609 1.00 98.44 509 ARG A O 1
ATOM 3767 N N . TRP A 1 510 ? 11.155 -14.519 -2.845 1.00 98.56 510 TRP A N 1
ATOM 3768 C CA . TRP A 1 510 ? 10.712 -14.511 -1.460 1.00 98.56 510 TRP A CA 1
ATOM 3769 C C . TRP A 1 510 ? 11.482 -15.565 -0.678 1.00 98.56 510 TRP A C 1
ATOM 3771 O O . TRP A 1 510 ? 11.525 -16.735 -1.066 1.00 98.56 510 TRP A O 1
ATOM 3781 N N . THR A 1 511 ? 12.092 -15.152 0.428 1.00 96.19 511 THR A N 1
ATOM 3782 C CA . THR A 1 511 ? 12.904 -16.032 1.271 1.00 96.19 511 THR A CA 1
ATOM 3783 C C . THR A 1 511 ? 12.292 -16.127 2.664 1.00 96.19 511 THR A C 1
ATOM 3785 O O . THR A 1 511 ? 12.062 -15.090 3.286 1.00 96.19 511 THR A O 1
ATOM 3788 N N . PRO A 1 512 ? 11.991 -17.344 3.154 1.00 92.69 512 PRO A N 1
ATOM 3789 C CA . PRO A 1 512 ? 11.448 -17.516 4.492 1.00 92.69 512 PRO A CA 1
ATOM 3790 C C . PRO A 1 512 ? 12.391 -17.052 5.596 1.00 92.69 512 PRO A C 1
ATOM 3792 O O . PRO A 1 512 ? 13.626 -17.134 5.434 1.00 92.69 512 PRO A O 1
#